Protein AF-A0A9D5QD98-F1 (afdb_monomer_lite)

Structure (mmCIF, N/CA/C/O backbone):
data_AF-A0A9D5QD98-F1
#
_entry.id   AF-A0A9D5QD98-F1
#
loop_
_atom_site.group_PDB
_atom_site.id
_atom_site.type_symbol
_atom_site.label_atom_id
_atom_site.label_alt_id
_atom_site.label_comp_id
_atom_site.label_asym_id
_atom_site.label_entity_id
_atom_site.label_seq_id
_atom_site.pdbx_PDB_ins_code
_atom_site.Cartn_x
_atom_site.Cartn_y
_atom_site.Cartn_z
_atom_site.occupancy
_atom_site.B_iso_or_equiv
_atom_site.auth_seq_id
_atom_site.auth_comp_id
_atom_site.auth_asym_id
_atom_site.auth_atom_id
_atom_site.pdbx_PDB_model_num
ATOM 1 N N . MET A 1 1 ? -27.209 -25.363 -10.076 1.00 38.69 1 MET A N 1
ATOM 2 C CA . MET A 1 1 ? -27.441 -25.107 -11.512 1.00 38.69 1 MET A CA 1
ATOM 3 C C . MET A 1 1 ? -26.505 -23.968 -11.883 1.00 38.69 1 MET A C 1
ATOM 5 O O . MET A 1 1 ? -26.702 -22.866 -11.398 1.00 38.69 1 MET A O 1
ATOM 9 N N . ILE A 1 2 ? -25.389 -24.282 -12.541 1.00 31.83 2 ILE A N 1
ATOM 10 C CA . ILE A 1 2 ? -24.303 -23.332 -12.821 1.00 31.83 2 ILE A CA 1
ATOM 11 C C . ILE A 1 2 ? -24.572 -22.745 -14.207 1.00 31.83 2 ILE A C 1
ATOM 13 O O . ILE A 1 2 ? -24.348 -23.423 -15.206 1.00 31.83 2 ILE A O 1
ATOM 17 N N . GLU A 1 3 ? -25.068 -21.511 -14.272 1.00 24.45 3 GLU A N 1
ATOM 18 C CA . GLU A 1 3 ? -25.106 -20.741 -15.518 1.00 24.45 3 GLU A CA 1
ATOM 19 C C . GLU A 1 3 ? -23.839 -19.886 -15.615 1.00 24.45 3 GLU A C 1
ATOM 21 O O . GLU A 1 3 ? -23.725 -18.827 -15.002 1.00 24.45 3 GLU A O 1
ATOM 26 N N . ARG A 1 4 ? -22.868 -20.357 -16.404 1.00 29.03 4 ARG A N 1
ATOM 27 C CA . ARG A 1 4 ? -21.792 -19.512 -16.932 1.00 29.03 4 ARG A CA 1
ATOM 28 C C . ARG A 1 4 ? -22.383 -18.648 -18.045 1.00 29.03 4 ARG A C 1
ATOM 30 O O . ARG A 1 4 ? -22.711 -19.170 -19.108 1.00 29.03 4 ARG A O 1
ATOM 37 N N . ARG A 1 5 ? -22.501 -17.337 -17.824 1.00 28.19 5 ARG A N 1
ATOM 38 C CA . ARG A 1 5 ? -22.776 -16.379 -18.902 1.00 28.19 5 ARG A CA 1
ATOM 39 C C . ARG A 1 5 ? -21.462 -15.862 -19.476 1.00 28.19 5 ARG A C 1
ATOM 41 O O . ARG A 1 5 ? -20.678 -15.220 -18.788 1.00 28.19 5 ARG A O 1
ATOM 48 N N . PHE A 1 6 ? -21.254 -16.190 -20.747 1.00 27.28 6 PHE A N 1
ATOM 49 C CA . PHE A 1 6 ? -20.269 -15.587 -21.634 1.00 27.28 6 PHE A CA 1
ATOM 50 C C . PHE A 1 6 ? -20.558 -14.089 -21.791 1.00 27.28 6 PHE A C 1
ATOM 52 O O . PHE A 1 6 ? -21.688 -13.711 -22.103 1.00 27.28 6 PHE A O 1
ATOM 59 N N . VAL A 1 7 ? -19.537 -13.249 -21.623 1.00 30.28 7 VAL A N 1
ATOM 60 C CA . VAL A 1 7 ? -19.556 -11.863 -22.108 1.00 30.28 7 VAL A CA 1
ATOM 61 C C . VAL A 1 7 ? -18.988 -11.875 -23.535 1.00 30.28 7 VAL A C 1
ATOM 63 O O . VAL A 1 7 ? -17.902 -12.423 -23.736 1.00 30.28 7 VAL A O 1
ATOM 66 N N . PRO A 1 8 ? -19.706 -11.346 -24.541 1.00 32.16 8 PRO A N 1
ATOM 67 C CA . PRO A 1 8 ? -19.223 -11.303 -25.913 1.00 32.16 8 PRO A CA 1
ATOM 68 C C . PRO A 1 8 ? -18.175 -10.197 -26.074 1.00 32.16 8 PRO A C 1
ATOM 70 O O . PRO A 1 8 ? -18.334 -9.089 -25.564 1.00 32.16 8 PRO A O 1
ATOM 73 N N . TRP A 1 9 ? -17.114 -10.506 -26.813 1.00 25.48 9 TRP A N 1
ATOM 74 C CA . TRP A 1 9 ? -16.109 -9.541 -27.238 1.00 25.48 9 TRP A CA 1
ATOM 75 C C . TRP A 1 9 ? -16.681 -8.713 -28.391 1.00 25.48 9 TRP A C 1
ATOM 77 O O . TRP A 1 9 ? -17.034 -9.246 -29.444 1.00 25.48 9 TRP A O 1
ATOM 87 N N . THR A 1 10 ? -16.801 -7.407 -28.177 1.00 23.83 10 THR A N 1
ATOM 88 C CA . THR A 1 10 ? -17.217 -6.439 -29.193 1.00 23.83 10 THR A CA 1
ATOM 89 C C . THR A 1 10 ? -16.018 -6.110 -30.081 1.00 23.83 10 THR A C 1
ATOM 91 O O . THR A 1 10 ? -15.113 -5.394 -29.660 1.00 23.83 10 THR A O 1
ATOM 94 N N . TYR A 1 11 ? -16.003 -6.617 -31.313 1.00 26.39 11 TYR A N 1
ATOM 95 C CA . TYR A 1 11 ? -15.091 -6.141 -32.356 1.00 26.39 11 TYR A CA 1
ATOM 96 C C . TYR A 1 11 ? -15.713 -4.930 -33.063 1.00 26.39 11 TYR A C 1
ATOM 98 O O . TYR A 1 11 ? -16.892 -4.945 -33.421 1.00 26.39 11 TYR A O 1
ATOM 106 N N . PHE A 1 12 ? -14.925 -3.870 -33.249 1.00 23.33 12 PHE A N 1
ATOM 107 C CA . PHE A 1 12 ? -15.352 -2.655 -33.939 1.00 23.33 12 PHE A CA 1
ATOM 108 C C . PHE A 1 12 ? -15.450 -2.869 -35.458 1.00 23.33 12 PHE A C 1
ATOM 110 O O . PHE A 1 12 ? -14.526 -3.359 -36.105 1.00 23.33 12 PHE A O 1
ATOM 117 N N . LEU A 1 13 ? -16.591 -2.448 -36.006 1.00 23.67 13 LEU A N 1
ATOM 118 C CA . LEU A 1 13 ? -16.898 -2.274 -37.424 1.00 23.67 13 LEU A CA 1
ATOM 119 C C . LEU A 1 13 ? -16.129 -1.066 -37.985 1.00 23.67 13 LEU A C 1
ATOM 121 O O . LEU A 1 13 ? -16.232 0.029 -37.434 1.00 23.67 13 LEU A O 1
ATOM 125 N N . VAL A 1 14 ? -15.448 -1.227 -39.122 1.00 22.48 14 VAL A N 1
ATOM 126 C CA . VAL A 1 14 ? -14.945 -0.101 -39.929 1.00 22.48 14 VAL A CA 1
ATOM 127 C C . VAL A 1 14 ? -15.649 -0.119 -41.286 1.00 22.48 14 VAL A C 1
ATOM 129 O O . VAL A 1 14 ? -15.556 -1.092 -42.032 1.00 22.48 14 VAL A O 1
ATOM 132 N N . ILE A 1 15 ? -16.386 0.956 -41.578 1.00 22.08 15 ILE A N 1
ATOM 133 C CA . ILE A 1 15 ? -17.112 1.186 -42.835 1.00 22.08 15 ILE A CA 1
ATOM 134 C C . ILE A 1 15 ? -16.143 1.756 -43.883 1.00 22.08 15 ILE A C 1
ATOM 136 O O . ILE A 1 15 ? -15.424 2.716 -43.610 1.00 22.08 15 ILE A O 1
ATOM 140 N N . LEU A 1 16 ? -16.157 1.177 -45.087 1.00 21.41 16 LEU A N 1
ATOM 141 C CA . LEU A 1 16 ? -15.398 1.610 -46.264 1.00 21.41 16 LEU A CA 1
ATOM 142 C C . LEU A 1 16 ? -16.301 2.465 -47.176 1.00 21.41 16 LEU A C 1
ATOM 144 O O . LEU A 1 16 ? -17.381 2.012 -47.554 1.00 21.41 16 LEU A O 1
ATOM 148 N N . PHE A 1 17 ? -15.860 3.664 -47.564 1.00 22.11 17 PHE A N 1
ATOM 149 C CA . PHE A 1 17 ? -16.435 4.415 -48.688 1.00 22.11 17 PHE A CA 1
ATOM 150 C C . PHE A 1 17 ? -15.513 4.271 -49.905 1.00 22.11 17 PHE A C 1
ATOM 152 O O . PHE A 1 17 ? -14.318 4.535 -49.794 1.00 22.11 17 PHE A O 1
ATOM 159 N N . ILE A 1 18 ? -16.074 3.859 -51.047 1.00 29.89 18 ILE A N 1
ATOM 160 C CA . ILE A 1 18 ? -15.376 3.740 -52.337 1.00 29.89 18 ILE A CA 1
ATOM 161 C C . ILE A 1 18 ? -15.748 4.929 -53.228 1.00 29.89 18 ILE A C 1
ATOM 163 O O . ILE A 1 18 ? -16.921 5.090 -53.555 1.00 29.89 18 ILE A O 1
ATOM 167 N N . THR A 1 19 ? -14.744 5.672 -53.697 1.00 23.91 19 THR A N 1
ATOM 168 C CA . THR A 1 19 ? -14.702 6.430 -54.968 1.00 23.91 19 THR A CA 1
ATOM 169 C C . THR A 1 19 ? -13.219 6.653 -55.292 1.00 23.91 19 THR A C 1
ATOM 171 O O . THR A 1 19 ? -12.486 7.006 -54.383 1.00 23.91 19 THR A O 1
ATOM 174 N N . GLY A 1 20 ? -12.661 6.517 -56.490 1.00 24.47 20 GLY A N 1
ATOM 175 C CA . GLY A 1 20 ? -13.149 6.155 -57.808 1.00 24.47 20 GLY A CA 1
ATOM 176 C C . GLY A 1 20 ? -11.945 5.796 -58.695 1.00 24.47 20 GLY A C 1
ATOM 177 O O . GLY A 1 20 ? -10.788 5.933 -58.309 1.00 24.47 20 GLY A O 1
ATOM 178 N N . CYS A 1 21 ? -12.249 5.284 -59.882 1.00 37.34 21 CYS A N 1
ATOM 179 C CA . CYS A 1 21 ? -11.318 4.696 -60.836 1.00 37.34 21 CYS A CA 1
ATOM 180 C C . CYS A 1 21 ? -10.420 5.755 -61.507 1.00 37.34 21 CYS A C 1
ATOM 182 O O . CYS A 1 21 ? -10.926 6.672 -62.150 1.00 37.34 21 CYS A O 1
ATOM 184 N N . GLY A 1 22 ? -9.101 5.576 -61.433 1.00 30.12 22 GLY A N 1
ATOM 185 C CA . GLY A 1 22 ? -8.118 6.351 -62.190 1.00 30.12 22 GLY A CA 1
ATOM 186 C C . GLY A 1 22 ? -6.776 5.630 -62.194 1.00 30.12 22 GLY A C 1
ATOM 187 O O . GLY A 1 22 ? -6.046 5.660 -61.211 1.00 30.12 22 GLY A O 1
ATOM 188 N N . SER A 1 23 ? -6.468 4.927 -63.282 1.00 39.28 23 SER A N 1
ATOM 189 C CA . SER A 1 23 ? -5.195 4.233 -63.466 1.00 39.28 23 SER A CA 1
ATOM 190 C C . SER A 1 23 ? -4.099 5.237 -63.836 1.00 39.28 23 SER A C 1
ATOM 192 O O . SER A 1 23 ? -3.947 5.568 -65.013 1.00 39.28 23 SER A O 1
ATOM 194 N N . SER A 1 24 ? -3.330 5.710 -62.855 1.00 37.62 24 SER A N 1
ATOM 195 C CA . SER A 1 24 ? -2.019 6.319 -63.102 1.00 37.62 24 SER A CA 1
ATOM 196 C C . SER A 1 24 ? -0.934 5.304 -62.762 1.00 37.62 24 SER A C 1
ATOM 198 O O . SER A 1 24 ? -0.729 4.957 -61.602 1.00 37.62 24 SER A O 1
ATOM 200 N N . SER A 1 25 ? -0.260 4.803 -63.793 1.00 40.84 25 SER A N 1
ATOM 201 C CA . SER A 1 25 ? 0.938 3.981 -63.669 1.00 40.84 25 SER A CA 1
ATOM 202 C C . SER A 1 25 ? 2.118 4.861 -63.256 1.00 40.84 25 SER A C 1
ATOM 204 O O . SER A 1 25 ? 2.877 5.309 -64.113 1.00 40.84 25 SER A O 1
ATOM 206 N N . ASP A 1 26 ? 2.261 5.118 -61.962 1.00 43.66 26 ASP A N 1
ATOM 207 C CA . ASP A 1 26 ? 3.544 5.534 -61.401 1.00 43.66 26 ASP A CA 1
ATOM 208 C C . ASP A 1 26 ? 4.096 4.351 -60.609 1.00 43.66 26 ASP A C 1
ATOM 210 O O . ASP A 1 26 ? 3.460 3.859 -59.673 1.00 43.66 26 ASP A O 1
ATOM 214 N N . SER A 1 27 ? 5.242 3.817 -61.036 1.00 47.00 27 SER A N 1
ATOM 215 C CA . SER A 1 27 ? 5.912 2.735 -60.317 1.00 47.00 27 SER A CA 1
ATOM 216 C C . SER A 1 27 ? 6.535 3.327 -59.058 1.00 47.00 27 SER A C 1
ATOM 218 O O . SER A 1 27 ? 7.705 3.705 -59.046 1.00 47.00 27 SER A O 1
ATOM 220 N N . LEU A 1 28 ? 5.727 3.476 -58.013 1.00 51.12 28 LEU A N 1
ATOM 221 C CA . LEU A 1 28 ? 6.193 3.979 -56.733 1.00 51.12 28 LEU A CA 1
ATOM 222 C C . LEU A 1 28 ? 7.193 2.981 -56.154 1.00 51.12 28 LEU A C 1
ATOM 224 O O . LEU A 1 28 ? 6.833 1.861 -55.778 1.00 51.12 28 LEU A O 1
ATOM 228 N N . THR A 1 29 ? 8.457 3.395 -56.111 1.00 52.00 29 THR A N 1
ATOM 229 C CA . THR A 1 29 ? 9.518 2.685 -55.405 1.00 52.00 29 THR A CA 1
ATOM 230 C C . THR A 1 29 ? 9.060 2.458 -53.962 1.00 52.00 29 THR A C 1
ATOM 232 O O . THR A 1 29 ? 8.625 3.413 -53.317 1.00 52.00 29 THR A O 1
ATOM 235 N N . PRO A 1 30 ? 9.105 1.221 -53.439 1.00 51.62 30 PRO A N 1
ATOM 236 C CA . PRO A 1 30 ? 8.750 0.975 -52.048 1.00 51.62 30 PRO A CA 1
ATOM 237 C C . PRO A 1 30 ? 9.659 1.795 -51.117 1.00 51.62 30 PRO A C 1
ATOM 239 O O . PRO A 1 30 ? 10.831 1.986 -51.457 1.00 51.62 30 PRO A O 1
ATOM 242 N N . PRO A 1 31 ? 9.148 2.273 -49.971 1.00 53.47 31 PRO A N 1
ATOM 243 C CA . PRO A 1 31 ? 9.905 3.126 -49.069 1.00 53.47 31 PRO A CA 1
ATOM 244 C C . PRO A 1 31 ? 11.148 2.388 -48.571 1.00 53.47 31 PRO A C 1
ATOM 246 O O . PRO A 1 31 ? 11.144 1.163 -48.417 1.00 53.47 31 PRO A O 1
ATOM 249 N N . GLU A 1 32 ? 12.230 3.124 -48.351 1.00 56.97 32 GLU A N 1
ATOM 250 C CA . GLU A 1 32 ? 13.399 2.596 -47.654 1.00 56.97 32 GLU A CA 1
ATOM 251 C C . GLU A 1 32 ? 13.222 2.850 -46.161 1.00 56.97 32 GLU A C 1
ATOM 253 O O . GLU A 1 32 ? 12.864 3.955 -45.748 1.00 56.97 32 GLU A O 1
ATOM 258 N N . LEU A 1 33 ? 13.426 1.803 -45.357 1.00 55.56 33 LEU A N 1
ATOM 259 C CA . LEU A 1 33 ? 13.458 1.952 -43.910 1.00 55.56 33 LEU A CA 1
ATOM 260 C C . LEU A 1 33 ? 14.640 2.853 -43.547 1.00 55.56 33 LEU A C 1
ATOM 262 O O . LEU A 1 33 ? 15.759 2.628 -44.006 1.00 55.56 33 LEU A O 1
ATOM 266 N N . THR A 1 34 ? 14.384 3.861 -42.724 1.00 55.12 34 THR A N 1
ATOM 267 C CA . THR A 1 34 ? 15.408 4.806 -42.247 1.00 55.12 34 THR A CA 1
ATOM 268 C C . THR A 1 34 ? 16.187 4.293 -41.065 1.00 55.12 34 THR A C 1
ATOM 270 O O . THR A 1 34 ? 17.274 4.781 -40.767 1.00 55.12 34 THR A O 1
ATOM 273 N N . GLN A 1 35 ? 15.614 3.307 -40.392 1.00 55.28 35 GLN A N 1
ATOM 274 C CA . GLN A 1 35 ? 16.177 2.657 -39.233 1.00 55.28 35 GLN A CA 1
ATOM 275 C C . GLN A 1 35 ? 15.757 1.196 -39.220 1.00 55.28 35 GLN A C 1
ATOM 277 O O . GLN A 1 35 ? 14.746 0.810 -39.820 1.00 55.28 35 GLN A O 1
ATOM 282 N N . GLU A 1 36 ? 16.535 0.386 -38.514 1.00 57.09 36 GLU A N 1
ATOM 283 C CA . GLU A 1 36 ? 16.143 -0.989 -38.252 1.00 57.09 36 GLU A CA 1
ATOM 284 C C . GLU A 1 36 ? 14.836 -1.013 -37.438 1.00 57.09 36 GLU A C 1
ATOM 286 O O . GLU A 1 36 ? 14.628 -0.155 -36.572 1.00 57.09 36 GLU A O 1
ATOM 291 N N . PRO A 1 37 ? 13.922 -1.958 -37.719 1.00 59.72 37 PRO A N 1
ATOM 292 C CA . PRO A 1 37 ? 12.741 -2.167 -36.893 1.00 59.72 37 PRO A CA 1
ATOM 293 C C . PRO A 1 37 ? 13.127 -2.339 -35.421 1.00 59.72 37 PRO A C 1
ATOM 295 O O . PRO A 1 37 ? 14.065 -3.063 -35.101 1.00 59.72 37 PRO A O 1
ATOM 298 N N . TYR A 1 38 ? 12.391 -1.703 -34.516 1.00 56.88 38 TYR A N 1
ATOM 299 C CA . TYR A 1 38 ? 12.651 -1.791 -33.078 1.00 56.88 38 TYR A CA 1
ATOM 300 C C . TYR A 1 38 ? 11.341 -1.861 -32.303 1.00 56.88 38 TYR A C 1
ATOM 302 O O . TYR A 1 38 ? 10.279 -1.500 -32.813 1.00 56.88 38 TYR A O 1
ATOM 310 N N . PHE A 1 39 ? 11.401 -2.337 -31.063 1.00 56.28 39 PHE A N 1
ATOM 311 C CA . PHE A 1 39 ? 10.236 -2.366 -30.186 1.00 56.28 39 PHE A CA 1
ATOM 312 C C . PHE A 1 39 ? 10.261 -1.174 -29.236 1.00 56.28 39 PHE A C 1
ATOM 314 O O . PHE A 1 39 ? 11.259 -0.930 -28.562 1.00 56.28 39 PHE A O 1
ATOM 321 N N . ARG A 1 40 ? 9.134 -0.463 -29.138 1.00 51.22 40 ARG A N 1
ATOM 322 C CA . ARG A 1 40 ? 8.906 0.569 -28.122 1.00 51.22 40 ARG A CA 1
ATOM 323 C C . ARG A 1 40 ? 7.706 0.166 -27.276 1.00 51.22 40 ARG A C 1
ATOM 325 O O . ARG A 1 40 ? 6.573 0.138 -27.762 1.00 51.22 40 ARG A O 1
ATOM 332 N N . ASN A 1 41 ? 7.948 -0.123 -26.000 1.00 57.62 41 ASN A N 1
ATOM 333 C CA . ASN A 1 41 ? 6.990 -0.777 -25.102 1.00 57.62 41 ASN A CA 1
ATOM 334 C C . ASN A 1 41 ? 6.591 -2.179 -25.605 1.00 57.62 41 ASN A C 1
ATOM 336 O O . ASN A 1 41 ? 7.375 -3.111 -25.495 1.00 57.62 41 ASN A O 1
ATOM 340 N N . GLU A 1 42 ? 5.380 -2.318 -26.153 1.00 51.47 42 GLU A N 1
ATOM 341 C CA . GLU A 1 42 ? 4.795 -3.572 -26.660 1.00 51.47 42 GLU A CA 1
ATOM 342 C C . GLU A 1 42 ? 4.463 -3.481 -28.159 1.00 51.47 42 GLU A C 1
ATOM 344 O O . GLU A 1 42 ? 3.638 -4.234 -28.672 1.00 51.47 42 GLU A O 1
ATOM 349 N N . TYR A 1 43 ? 5.040 -2.498 -28.854 1.00 55.41 43 TYR A N 1
ATOM 350 C CA . TYR A 1 43 ? 4.722 -2.200 -30.245 1.00 55.41 43 TYR A CA 1
ATOM 351 C C . TYR A 1 43 ? 5.973 -2.246 -31.110 1.00 55.41 43 TYR A C 1
ATOM 353 O O . TYR A 1 43 ? 7.017 -1.719 -30.724 1.00 55.41 43 TYR A O 1
ATOM 361 N N . LEU A 1 44 ? 5.834 -2.828 -32.301 1.00 61.88 44 LEU A N 1
ATOM 362 C CA . LEU A 1 44 ? 6.847 -2.779 -33.344 1.00 61.88 44 LEU A CA 1
ATOM 363 C C . LEU A 1 44 ? 6.793 -1.413 -34.040 1.00 61.88 44 LEU A C 1
ATOM 365 O O . LEU A 1 44 ? 5.789 -1.026 -34.645 1.00 61.88 44 LEU A O 1
ATOM 369 N N . CYS A 1 45 ? 7.889 -0.677 -33.973 1.00 61.59 45 CYS A N 1
ATOM 370 C CA . CYS A 1 45 ? 8.058 0.601 -34.638 1.00 61.59 45 CYS A CA 1
ATOM 371 C C . CYS A 1 45 ? 8.808 0.407 -35.961 1.00 61.59 45 CYS A C 1
ATOM 373 O O . CYS A 1 45 ? 9.885 -0.187 -36.000 1.00 61.59 45 CYS A O 1
ATOM 375 N N . LEU A 1 46 ? 8.228 0.930 -37.047 1.00 63.25 46 LEU A N 1
ATOM 376 C CA . LEU A 1 46 ? 8.834 0.988 -38.375 1.00 63.25 46 LEU A CA 1
ATOM 377 C C . LEU A 1 46 ? 8.927 2.464 -38.787 1.00 63.25 46 LEU A C 1
ATOM 379 O O . LEU A 1 46 ? 7.940 3.196 -38.709 1.00 63.25 46 LEU A O 1
ATOM 383 N N . ALA A 1 47 ? 10.098 2.919 -39.226 1.00 61.22 47 ALA A N 1
ATOM 384 C CA . ALA A 1 47 ? 10.229 4.252 -39.812 1.00 61.22 47 ALA A CA 1
ATOM 385 C C . ALA A 1 47 ? 10.881 4.178 -41.184 1.00 61.22 47 ALA A C 1
ATOM 387 O O . ALA A 1 47 ? 11.692 3.292 -41.462 1.00 61.22 47 ALA A O 1
ATOM 388 N N . TRP A 1 48 ? 10.494 5.113 -42.036 1.00 61.28 48 TRP A N 1
ATOM 389 C CA . TRP A 1 48 ? 10.920 5.192 -43.420 1.00 61.28 48 TRP A CA 1
ATOM 390 C C . TRP A 1 48 ? 11.090 6.645 -43.839 1.00 61.28 48 TRP A C 1
ATOM 392 O O . TRP A 1 48 ? 10.451 7.536 -43.292 1.00 61.28 48 TRP A O 1
ATOM 402 N N . ASP A 1 49 ? 11.926 6.861 -44.847 1.00 53.50 49 ASP A N 1
ATOM 403 C CA . ASP A 1 49 ? 12.107 8.161 -45.486 1.00 53.50 49 ASP A CA 1
ATOM 404 C C . ASP A 1 49 ? 11.363 8.152 -46.818 1.00 53.50 49 ASP A C 1
ATOM 406 O O . ASP A 1 49 ? 11.248 7.123 -47.491 1.00 53.50 49 ASP A O 1
ATOM 410 N N . ASN A 1 50 ? 10.914 9.335 -47.240 1.00 53.56 50 ASN A N 1
ATOM 411 C CA . ASN A 1 50 ? 10.391 9.575 -48.585 1.00 53.56 50 ASN A CA 1
ATOM 412 C C . ASN A 1 50 ? 9.166 8.713 -48.947 1.00 53.56 50 ASN A C 1
ATOM 414 O O . ASN A 1 50 ? 9.105 8.103 -50.019 1.00 53.56 50 ASN A O 1
ATOM 418 N N . VAL A 1 51 ? 8.151 8.699 -48.076 1.00 55.97 51 VAL A N 1
ATOM 419 C CA . VAL A 1 51 ? 6.835 8.131 -48.405 1.00 55.97 51 VAL A CA 1
ATOM 420 C C . VAL A 1 51 ? 6.251 8.880 -49.605 1.00 55.97 51 VAL A C 1
ATOM 422 O O . VAL A 1 51 ? 5.950 10.073 -49.524 1.00 55.97 51 VAL A O 1
ATOM 425 N N . CYS A 1 52 ? 6.093 8.188 -50.732 1.00 55.56 52 CYS A N 1
ATOM 426 C CA . CYS A 1 52 ? 5.528 8.759 -51.951 1.00 55.56 52 CYS A CA 1
ATOM 427 C C . CYS A 1 52 ? 4.008 8.940 -51.821 1.00 55.56 52 CYS A C 1
ATOM 429 O O . CYS A 1 52 ? 3.218 8.063 -52.163 1.00 55.56 52 CYS A O 1
ATOM 431 N N . LYS A 1 53 ? 3.596 10.107 -51.332 1.00 59.34 53 LYS A N 1
ATOM 432 C CA . LYS A 1 53 ? 2.186 10.470 -51.154 1.00 59.34 53 LYS A CA 1
ATOM 433 C C . LYS A 1 53 ? 1.486 10.621 -52.511 1.00 59.34 53 LYS A C 1
ATOM 435 O O . LYS A 1 53 ? 2.064 11.168 -53.452 1.00 59.34 53 LYS A O 1
ATOM 440 N N . ASP A 1 54 ? 0.244 10.150 -52.613 1.00 60.06 54 ASP A N 1
ATOM 441 C CA . ASP A 1 54 ? -0.606 10.453 -53.765 1.00 60.06 54 ASP A CA 1
ATOM 442 C C . ASP A 1 54 ? -0.977 11.951 -53.809 1.00 60.06 54 ASP A C 1
ATOM 444 O O . ASP A 1 54 ? -0.601 12.746 -52.942 1.00 60.06 54 ASP A O 1
ATOM 448 N N . GLN A 1 55 ? -1.729 12.359 -54.833 1.00 60.19 55 GLN A N 1
ATOM 449 C CA . GLN A 1 55 ? -2.165 13.753 -54.994 1.00 60.19 55 GLN A CA 1
ATOM 450 C C . GLN A 1 55 ? -3.052 14.254 -53.837 1.00 60.19 55 GLN A C 1
ATOM 452 O O . GLN A 1 55 ? -3.190 15.464 -53.658 1.00 60.19 55 GLN A O 1
ATOM 457 N N . GLU A 1 56 ? -3.634 13.349 -53.047 1.00 59.19 56 GLU A N 1
ATOM 458 C CA . GLU A 1 56 ? -4.449 13.659 -51.869 1.00 59.19 56 GLU A CA 1
ATOM 459 C C . GLU A 1 56 ? -3.625 13.669 -50.568 1.00 59.19 56 GLU A C 1
ATOM 461 O O . GLU A 1 56 ? -4.119 14.087 -49.516 1.00 59.19 56 GLU A O 1
ATOM 466 N N . GLY A 1 57 ? -2.345 13.292 -50.638 1.00 58.06 57 GLY A N 1
ATOM 467 C CA . GLY A 1 57 ? -1.430 13.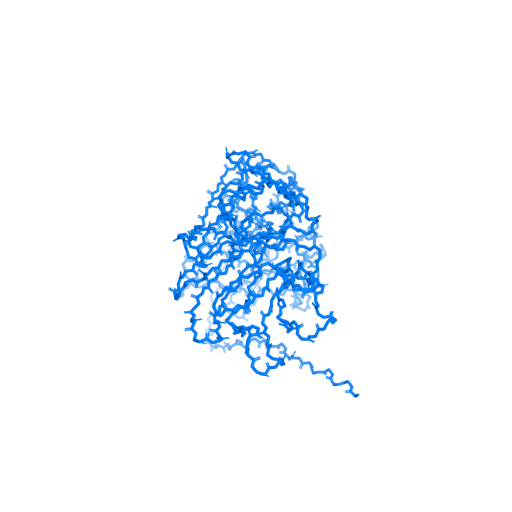244 -49.505 1.00 58.06 57 GLY A CA 1
ATOM 468 C C . GLY A 1 57 ? -1.407 11.898 -48.777 1.00 58.06 57 GLY A C 1
ATOM 469 O O . GLY A 1 57 ? -0.815 11.823 -47.702 1.00 58.06 57 GLY A O 1
ATOM 470 N N . PHE A 1 58 ? -2.039 10.854 -49.318 1.00 52.44 58 PHE A N 1
ATOM 471 C CA . PHE A 1 58 ? -2.158 9.548 -48.675 1.00 52.44 58 PHE A CA 1
ATOM 472 C C . PHE A 1 58 ? -1.296 8.486 -49.359 1.00 52.44 58 PHE A C 1
ATOM 474 O O . PHE A 1 58 ? -1.089 8.482 -50.569 1.00 52.44 58 PHE A O 1
ATOM 481 N N . GLN A 1 59 ? -0.806 7.537 -48.564 1.00 60.78 59 GLN A N 1
ATOM 482 C CA . GLN A 1 59 ? -0.300 6.268 -49.071 1.00 60.78 59 GLN A CA 1
ATOM 483 C C . GLN A 1 59 ? -0.625 5.167 -48.059 1.00 60.78 59 GLN A C 1
ATOM 485 O O . GLN A 1 59 ? -0.418 5.322 -46.855 1.00 60.78 59 GLN A O 1
ATOM 490 N N . GLY A 1 60 ? -1.207 4.068 -48.535 1.00 56.25 60 GLY A N 1
ATOM 491 C CA . GLY A 1 60 ? -1.513 2.903 -47.712 1.00 56.25 60 GLY A CA 1
ATOM 492 C C . GLY A 1 60 ? -0.450 1.832 -47.895 1.00 56.25 60 GLY A C 1
ATOM 493 O O . GLY A 1 60 ? -0.095 1.504 -49.024 1.00 56.25 60 GLY A O 1
ATOM 494 N N . TYR A 1 61 ? 0.011 1.243 -46.797 1.00 59.53 61 TYR A N 1
ATOM 495 C CA . TYR A 1 61 ? 0.834 0.041 -46.840 1.00 59.53 61 TYR A CA 1
ATOM 496 C C . TYR A 1 61 ? 0.144 -1.058 -46.046 1.00 59.53 61 TYR A C 1
ATOM 498 O O . TYR A 1 61 ? -0.408 -0.821 -44.972 1.00 59.53 61 TYR A O 1
ATOM 506 N N . ASN A 1 62 ? 0.171 -2.277 -46.574 1.00 60.41 62 ASN A N 1
ATOM 507 C CA . ASN A 1 62 ? -0.126 -3.450 -45.768 1.00 60.41 62 ASN A CA 1
ATOM 508 C C . ASN A 1 62 ? 1.190 -3.940 -45.171 1.00 60.41 62 ASN A C 1
ATOM 510 O O . ASN A 1 62 ? 2.130 -4.215 -45.918 1.00 60.41 62 ASN A O 1
ATOM 514 N N . VAL A 1 63 ? 1.235 -4.056 -43.845 1.00 61.62 63 VAL A N 1
ATOM 515 C CA . VAL A 1 63 ? 2.356 -4.665 -43.133 1.00 61.62 63 VAL A CA 1
ATOM 516 C C . VAL A 1 63 ? 1.927 -6.061 -42.691 1.00 61.62 63 VAL A C 1
ATOM 518 O O . VAL A 1 63 ? 0.888 -6.224 -42.050 1.00 61.62 63 VAL A O 1
ATOM 521 N N . TYR A 1 64 ? 2.714 -7.067 -43.054 1.00 65.50 64 TYR A N 1
ATOM 522 C CA . TYR A 1 64 ? 2.508 -8.454 -42.648 1.00 65.50 64 TYR A CA 1
ATOM 523 C C . TYR A 1 64 ? 3.696 -8.913 -41.817 1.00 65.50 64 TYR A C 1
ATOM 525 O O . TYR A 1 64 ? 4.835 -8.608 -42.167 1.00 65.50 64 TYR A O 1
ATOM 533 N N . ILE A 1 65 ? 3.428 -9.661 -40.750 1.00 62.38 65 ILE A N 1
ATOM 534 C CA . ILE A 1 65 ? 4.461 -10.242 -39.891 1.00 62.38 65 ILE A CA 1
ATOM 535 C C . ILE A 1 65 ? 4.359 -11.767 -39.981 1.00 62.38 65 ILE A C 1
ATOM 537 O O . ILE A 1 65 ? 3.275 -12.313 -39.788 1.00 62.38 65 IL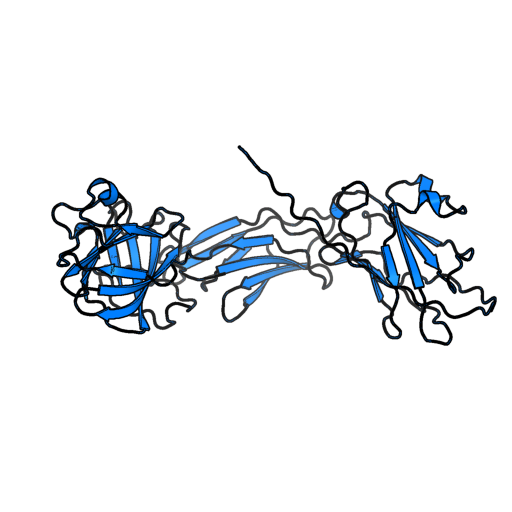E A O 1
ATOM 541 N N . SER A 1 66 ? 5.460 -12.453 -40.293 1.00 61.81 66 SER A N 1
ATOM 542 C CA . SER A 1 66 ? 5.508 -13.918 -40.420 1.00 61.81 66 SER A CA 1
ATOM 543 C C . SER A 1 66 ? 6.725 -14.497 -39.708 1.00 61.81 66 SER A C 1
ATOM 545 O O . SER A 1 66 ? 7.803 -13.933 -39.778 1.00 61.81 66 SER A O 1
ATOM 547 N N . THR A 1 67 ? 6.600 -15.655 -39.068 1.00 58.06 67 THR A N 1
ATOM 548 C CA . THR A 1 67 ? 7.766 -16.418 -38.566 1.00 58.06 67 THR A CA 1
ATOM 549 C C . THR A 1 67 ? 8.215 -17.500 -39.546 1.00 58.06 67 THR A C 1
ATOM 551 O O . THR A 1 67 ? 9.251 -18.132 -39.358 1.00 58.06 67 THR A O 1
ATOM 554 N N . ASP A 1 68 ? 7.450 -17.709 -40.618 1.00 61.03 68 ASP A N 1
ATOM 555 C CA . ASP A 1 68 ? 7.730 -18.709 -41.633 1.00 61.03 68 ASP A CA 1
ATOM 556 C C . ASP A 1 68 ? 8.635 -18.125 -42.725 1.00 61.03 68 ASP A C 1
ATOM 558 O O . ASP A 1 68 ? 8.215 -17.302 -43.541 1.00 61.03 68 ASP A O 1
ATOM 562 N N . SER A 1 69 ? 9.880 -18.602 -42.763 1.00 53.16 69 SER A N 1
ATOM 563 C CA . SER A 1 69 ? 10.865 -18.263 -43.800 1.00 53.16 69 SER A CA 1
ATOM 564 C C . SER A 1 69 ? 10.446 -18.647 -45.228 1.00 53.16 69 SER A C 1
ATOM 566 O O . SER A 1 69 ? 11.020 -18.141 -46.189 1.00 53.16 69 SER A O 1
ATOM 568 N N . SER A 1 70 ? 9.441 -19.511 -45.406 1.00 54.06 70 SER A N 1
ATOM 569 C CA . SER A 1 70 ? 8.897 -19.865 -46.722 1.00 54.06 70 SER A CA 1
ATOM 570 C C . SER A 1 70 ? 7.879 -18.841 -47.250 1.00 54.06 70 SER A C 1
ATOM 572 O O . SER A 1 70 ? 7.672 -18.741 -48.463 1.00 54.06 70 SER A O 1
ATOM 574 N N . ALA A 1 71 ? 7.330 -17.986 -46.375 1.00 53.56 71 ALA A N 1
ATOM 575 C CA . ALA A 1 71 ? 6.451 -16.872 -46.753 1.00 53.56 71 ALA A CA 1
ATOM 576 C C . ALA A 1 71 ? 7.189 -15.752 -47.521 1.00 53.56 71 ALA A C 1
ATOM 578 O O . ALA A 1 71 ? 6.568 -14.901 -48.159 1.00 53.56 71 ALA A O 1
ATOM 579 N N . VAL A 1 72 ? 8.524 -15.803 -47.530 1.00 46.72 72 VAL A N 1
ATOM 580 C CA . VAL A 1 72 ? 9.459 -14.906 -48.234 1.00 46.72 72 VAL A CA 1
ATOM 581 C C . VAL A 1 72 ? 9.341 -15.035 -49.767 1.00 46.72 72 VAL A C 1
ATOM 583 O O . VAL A 1 72 ? 9.780 -14.185 -50.533 1.00 46.72 72 VAL A O 1
ATOM 586 N N . GLY A 1 73 ? 8.672 -16.071 -50.276 1.00 42.66 73 GLY A N 1
ATOM 587 C CA . GLY A 1 73 ? 8.485 -16.278 -51.718 1.00 42.66 73 GLY A CA 1
ATOM 588 C C . GLY A 1 73 ? 7.154 -15.791 -52.299 1.00 42.66 73 GLY A C 1
ATOM 589 O O . GLY A 1 73 ? 6.922 -15.975 -53.496 1.00 42.66 73 GLY A O 1
ATOM 590 N N . LEU A 1 74 ? 6.244 -15.238 -51.488 1.00 46.94 74 LEU A N 1
ATOM 591 C CA . LEU A 1 74 ? 4.865 -14.997 -51.918 1.00 46.94 74 LEU A CA 1
ATOM 592 C C . LEU A 1 74 ? 4.767 -13.805 -52.882 1.00 46.94 74 LEU A C 1
ATOM 594 O O . LEU A 1 74 ? 4.526 -12.675 -52.481 1.00 46.94 74 LEU A O 1
ATOM 598 N N . THR A 1 75 ? 4.894 -14.102 -54.172 1.00 44.91 75 THR A N 1
ATOM 599 C CA . THR A 1 75 ? 4.520 -13.246 -55.317 1.00 44.91 75 THR A CA 1
ATOM 600 C C . THR A 1 75 ? 3.086 -13.532 -55.799 1.00 44.91 75 THR A C 1
ATOM 602 O O . THR A 1 75 ? 2.651 -13.046 -56.841 1.00 44.91 75 THR A O 1
ATOM 605 N N . GLY A 1 76 ? 2.346 -14.362 -55.051 1.00 45.06 76 GLY A N 1
ATOM 606 C CA . GLY A 1 76 ? 1.013 -14.864 -55.386 1.00 45.06 76 GLY A CA 1
ATOM 607 C C . GLY A 1 76 ? -0.095 -14.386 -54.443 1.00 45.06 76 GLY A C 1
ATOM 608 O O . GLY A 1 76 ? 0.159 -13.851 -53.365 1.00 45.06 76 GLY A O 1
ATOM 609 N N . THR A 1 77 ? -1.332 -14.593 -54.902 1.00 48.31 77 THR A N 1
ATOM 610 C CA . THR A 1 77 ? -2.624 -14.158 -54.340 1.00 48.31 77 THR A CA 1
ATOM 611 C C . THR A 1 77 ? -2.761 -14.261 -52.814 1.00 48.31 77 THR A C 1
ATOM 613 O O . THR A 1 77 ? -2.335 -15.240 -52.210 1.00 48.31 77 THR A O 1
ATOM 616 N N . ASP A 1 78 ? -3.447 -13.266 -52.231 1.00 47.75 78 ASP A N 1
ATOM 617 C CA . ASP A 1 78 ? -3.669 -12.944 -50.802 1.00 47.75 78 ASP A CA 1
ATOM 618 C C . ASP A 1 78 ? -4.090 -14.084 -49.839 1.00 47.75 78 ASP A C 1
ATOM 620 O O . ASP A 1 78 ? -4.178 -13.850 -48.634 1.00 47.75 78 ASP A O 1
ATOM 624 N N . SER A 1 79 ? -4.341 -15.310 -50.306 1.00 48.72 79 SER A N 1
ATOM 625 C CA . SER A 1 79 ? -4.877 -16.398 -49.475 1.00 48.72 79 SER A CA 1
ATOM 626 C C . SER A 1 79 ? -3.899 -16.935 -48.427 1.00 48.72 79 SER A C 1
ATOM 628 O O . SER A 1 79 ? -4.345 -17.499 -47.437 1.00 48.72 79 SER A O 1
ATOM 630 N N . CYS A 1 80 ? -2.586 -16.767 -48.616 1.00 42.66 80 CYS A N 1
ATOM 631 C CA . CYS A 1 80 ? -1.579 -17.238 -47.653 1.00 42.66 80 CYS A CA 1
ATOM 632 C C . CYS A 1 80 ? -1.211 -16.185 -46.590 1.00 42.66 80 CYS A C 1
ATOM 634 O O . CYS A 1 80 ? -0.536 -16.510 -45.622 1.00 42.66 80 CYS A O 1
ATOM 636 N N . LEU A 1 81 ? -1.627 -14.923 -46.769 1.00 47.97 81 LEU A N 1
ATOM 637 C CA . LEU A 1 81 ? -1.267 -13.787 -45.901 1.00 47.97 81 LEU A CA 1
ATOM 638 C C . LEU A 1 81 ? -2.477 -13.190 -45.162 1.00 47.97 81 LEU A C 1
ATOM 640 O O . LEU A 1 81 ? -2.338 -12.212 -44.426 1.00 47.97 81 LEU A O 1
ATOM 644 N N . SER A 1 82 ? -3.676 -13.750 -45.359 1.00 45.59 82 SER A N 1
ATOM 645 C CA . SER A 1 82 ? -4.919 -13.246 -44.766 1.00 45.59 82 SER A CA 1
ATOM 646 C C . SER A 1 82 ? -5.003 -13.431 -43.254 1.00 45.59 82 SER A C 1
ATOM 648 O O . SER A 1 82 ? -5.771 -12.720 -42.612 1.00 45.59 82 SER A O 1
ATOM 650 N N . GLU A 1 83 ? -4.220 -14.346 -42.685 1.00 43.47 83 GLU A N 1
ATOM 651 C CA . GLU A 1 83 ? -4.277 -14.654 -41.255 1.00 43.47 83 GLU A CA 1
ATOM 652 C C . GLU A 1 83 ? -3.421 -13.699 -40.402 1.00 43.47 83 GLU A C 1
ATOM 654 O O . GLU A 1 83 ? -3.691 -13.575 -39.217 1.00 43.47 83 GLU A O 1
ATOM 659 N N . ALA A 1 84 ? -2.490 -12.926 -40.991 1.00 46.47 84 ALA A N 1
ATOM 660 C CA . ALA A 1 84 ? -1.537 -12.055 -40.275 1.00 46.47 84 ALA A CA 1
ATOM 661 C C . ALA A 1 84 ? -1.568 -10.574 -40.714 1.00 46.47 84 ALA A C 1
ATOM 663 O O . ALA A 1 84 ? -0.530 -9.916 -40.824 1.00 46.47 84 ALA A O 1
ATOM 664 N N . LYS A 1 85 ? -2.752 -10.039 -41.040 1.00 48.25 85 LYS A N 1
ATOM 665 C CA . LYS A 1 85 ? -2.883 -8.704 -41.645 1.00 48.25 85 LYS A CA 1
ATOM 666 C C . LYS A 1 85 ? -3.085 -7.603 -40.599 1.00 48.25 85 LYS A C 1
ATOM 668 O O . LYS A 1 85 ? -4.191 -7.439 -40.090 1.00 48.25 85 LYS A O 1
ATOM 673 N N . VAL A 1 86 ? -2.074 -6.757 -40.387 1.00 49.06 86 VAL A N 1
ATOM 674 C CA . VAL A 1 86 ? -2.251 -5.453 -39.724 1.00 49.06 86 VAL A CA 1
ATOM 675 C C . VAL A 1 86 ? -2.333 -4.379 -40.812 1.00 49.06 86 VAL A C 1
ATOM 677 O O . VAL A 1 86 ? -1.344 -4.048 -41.465 1.00 49.06 86 VAL A O 1
ATOM 680 N N . ARG A 1 87 ? -3.540 -3.858 -41.075 1.00 46.91 87 ARG A N 1
ATOM 681 C CA . ARG A 1 87 ? -3.709 -2.718 -41.995 1.00 46.91 87 ARG A CA 1
ATOM 682 C C . ARG A 1 87 ? -3.464 -1.423 -41.232 1.00 46.91 87 ARG A C 1
ATOM 684 O O . ARG A 1 87 ? -4.229 -1.116 -40.321 1.00 46.91 87 ARG A O 1
ATOM 691 N N . THR A 1 88 ? -2.491 -0.632 -41.671 1.00 49.03 88 THR A N 1
ATOM 692 C CA . THR A 1 88 ? -2.262 0.713 -41.132 1.00 49.03 88 THR A CA 1
ATOM 693 C C . THR A 1 88 ? -2.312 1.728 -42.270 1.00 49.03 88 THR A C 1
ATOM 695 O O . THR A 1 88 ? -1.666 1.555 -43.301 1.00 49.03 88 THR A O 1
ATOM 698 N N . ARG A 1 89 ? -3.118 2.783 -42.110 1.00 45.53 89 ARG A N 1
ATOM 699 C CA . ARG A 1 89 ? -3.199 3.899 -43.063 1.00 45.53 89 ARG A CA 1
ATOM 700 C C . ARG A 1 89 ? -2.295 5.016 -42.552 1.00 45.53 89 ARG A C 1
ATOM 702 O O . ARG A 1 89 ? -2.460 5.429 -41.408 1.00 45.53 89 ARG A O 1
ATOM 709 N N . ILE A 1 90 ? -1.349 5.475 -43.369 1.00 51.69 90 ILE A N 1
ATOM 710 C CA . ILE A 1 90 ? -0.462 6.583 -42.994 1.00 51.69 90 ILE A CA 1
ATOM 711 C C . ILE A 1 90 ? -1.212 7.896 -43.198 1.00 51.69 90 ILE A C 1
ATOM 713 O O . ILE A 1 90 ? -1.848 8.094 -44.236 1.00 51.69 90 ILE A O 1
ATOM 717 N N . GLY A 1 91 ? -1.175 8.765 -42.189 1.00 44.12 91 GLY A N 1
ATOM 718 C CA . GLY A 1 91 ? -1.703 10.121 -42.279 1.00 44.12 91 GLY A CA 1
ATOM 719 C C . GLY A 1 91 ? -0.836 11.029 -43.155 1.00 44.12 91 GLY A C 1
ATOM 720 O O . GLY A 1 91 ? 0.311 10.725 -43.466 1.00 44.12 91 GLY A O 1
ATOM 721 N N . LYS A 1 92 ? -1.400 12.176 -43.533 1.00 40.72 92 LYS A N 1
ATOM 722 C CA . LYS A 1 92 ? -0.806 13.174 -44.435 1.00 40.72 92 LYS A CA 1
ATOM 723 C C . LYS A 1 92 ? 0.513 13.787 -43.931 1.00 40.72 92 LYS A C 1
ATOM 725 O O . LYS A 1 92 ? 1.319 14.228 -44.753 1.00 40.72 92 LYS A O 1
ATOM 730 N N . ASP A 1 93 ? 0.758 13.757 -42.620 1.00 47.12 93 ASP A N 1
ATOM 731 C CA . ASP A 1 93 ? 1.804 14.549 -41.956 1.00 47.12 93 ASP A CA 1
ATOM 732 C C . ASP A 1 93 ? 2.831 13.721 -41.152 1.00 47.12 93 ASP A C 1
ATOM 734 O O . ASP A 1 93 ? 3.741 14.311 -40.580 1.00 47.12 93 ASP A O 1
ATOM 738 N N . ASP A 1 94 ? 2.734 12.384 -41.135 1.00 52.94 94 ASP A N 1
ATOM 739 C CA . ASP A 1 94 ? 3.656 11.519 -40.379 1.00 52.94 94 ASP A CA 1
ATOM 740 C C . ASP A 1 94 ? 4.540 10.674 -41.308 1.00 52.94 94 ASP A C 1
ATOM 742 O O . ASP A 1 94 ? 4.044 9.884 -42.115 1.00 52.94 94 ASP A O 1
ATOM 746 N N . ASP A 1 95 ? 5.859 10.794 -41.142 1.00 52.31 95 ASP A N 1
ATOM 747 C CA . ASP A 1 95 ? 6.864 9.984 -41.852 1.00 52.31 95 ASP A CA 1
ATOM 748 C C . ASP A 1 95 ? 7.204 8.681 -41.096 1.00 52.31 95 ASP A C 1
ATOM 750 O O . ASP A 1 95 ? 7.995 7.861 -41.547 1.00 52.31 95 ASP A O 1
ATOM 754 N N . THR A 1 96 ? 6.585 8.446 -39.935 1.00 51.28 96 THR A N 1
ATOM 755 C CA . THR A 1 96 ? 6.780 7.237 -39.119 1.00 51.28 96 THR A CA 1
ATOM 756 C C . THR A 1 96 ? 5.486 6.441 -39.007 1.00 51.28 96 THR A C 1
ATOM 758 O O . THR A 1 96 ? 4.418 7.018 -38.805 1.00 51.28 96 THR A O 1
ATOM 761 N N . VAL A 1 97 ? 5.567 5.106 -39.063 1.00 53.72 97 VAL A N 1
ATOM 762 C CA . VAL A 1 97 ? 4.422 4.237 -38.766 1.00 53.72 97 VAL A CA 1
ATOM 763 C C . VAL A 1 97 ? 4.711 3.282 -37.630 1.00 53.72 97 VAL A C 1
ATOM 765 O O . VAL A 1 97 ? 5.493 2.339 -37.717 1.00 53.72 97 VAL A O 1
ATOM 768 N N . THR A 1 98 ? 3.952 3.470 -36.562 1.00 53.12 98 THR A N 1
ATOM 769 C CA . THR A 1 98 ? 3.923 2.526 -35.452 1.00 53.12 98 THR A CA 1
ATOM 770 C C . THR A 1 98 ? 2.934 1.411 -35.764 1.00 53.12 98 THR A C 1
ATOM 772 O O . THR A 1 98 ? 1.725 1.645 -35.851 1.00 53.12 98 THR A O 1
ATOM 775 N N . VAL A 1 99 ? 3.432 0.183 -35.905 1.00 56.00 99 VAL A N 1
ATOM 776 C CA . VAL A 1 99 ? 2.591 -1.004 -36.046 1.00 56.00 99 VAL A CA 1
ATOM 777 C C . VAL A 1 99 ? 2.295 -1.543 -34.655 1.00 56.00 99 VAL A C 1
ATOM 779 O O . VAL A 1 99 ? 3.157 -2.070 -33.954 1.00 56.00 99 VAL A O 1
ATOM 782 N N . LYS A 1 100 ? 1.032 -1.428 -34.242 1.00 54.31 100 LYS A N 1
ATOM 783 C CA . LYS A 1 100 ? 0.591 -1.992 -32.971 1.00 54.31 100 LYS A CA 1
ATOM 784 C C . LYS A 1 100 ? 0.270 -3.476 -33.136 1.00 54.31 100 LYS A C 1
ATOM 786 O O . LYS A 1 100 ? -0.874 -3.828 -33.400 1.00 54.31 100 LYS A O 1
ATOM 791 N N . CYS A 1 101 ? 1.280 -4.329 -33.007 1.00 60.38 101 CYS A N 1
ATOM 792 C CA . CYS A 1 101 ? 1.125 -5.781 -32.961 1.00 60.38 101 CYS A CA 1
ATOM 793 C C . CYS A 1 101 ? 1.846 -6.316 -31.721 1.00 60.38 101 CYS A C 1
ATOM 795 O O . CYS A 1 101 ? 2.978 -5.914 -31.472 1.00 60.38 101 CYS A O 1
ATOM 797 N N . ARG A 1 102 ? 1.169 -7.171 -30.949 1.00 60.31 102 ARG A N 1
ATOM 798 C CA . ARG A 1 102 ? 1.637 -7.712 -29.657 1.00 60.31 102 ARG A CA 1
ATOM 799 C C . ARG A 1 102 ? 1.690 -9.240 -29.671 1.00 60.31 102 ARG A C 1
ATOM 801 O O . ARG A 1 102 ? 2.606 -9.843 -29.129 1.00 60.31 102 ARG A O 1
ATOM 808 N N . GLU A 1 103 ? 0.719 -9.839 -30.347 1.00 63.59 103 GLU A N 1
ATOM 809 C CA . GLU A 1 103 ? 0.504 -11.274 -30.443 1.00 63.59 103 GLU A CA 1
ATOM 810 C C . GLU A 1 103 ? 0.345 -11.625 -31.922 1.00 63.59 103 GLU A C 1
ATOM 812 O O . GLU A 1 103 ? -0.366 -10.939 -32.667 1.00 63.59 103 GLU A O 1
ATOM 817 N N . LEU A 1 104 ? 1.051 -12.661 -32.359 1.00 64.19 104 LEU A N 1
ATOM 818 C CA . LEU A 1 104 ? 0.876 -13.238 -33.677 1.00 64.19 104 LEU A CA 1
ATOM 819 C C . LEU A 1 104 ? -0.469 -13.976 -33.765 1.00 64.19 104 LEU A C 1
ATOM 821 O O . LEU A 1 104 ? -1.036 -14.373 -32.750 1.00 64.19 104 LEU A O 1
ATOM 825 N N . PRO A 1 105 ? -0.980 -14.234 -34.979 1.00 57.41 105 PRO A N 1
ATOM 826 C CA . PRO A 1 105 ? -2.237 -14.966 -35.161 1.00 57.41 105 PRO A CA 1
ATOM 827 C C . PRO A 1 105 ? -2.249 -16.378 -34.562 1.00 57.41 105 PRO A C 1
ATOM 829 O O . PRO A 1 105 ? -3.317 -16.932 -34.316 1.00 57.41 105 PRO A O 1
ATOM 832 N N . ASP A 1 106 ? -1.071 -16.964 -34.342 1.00 62.75 106 ASP A N 1
ATOM 833 C CA . ASP A 1 106 ? -0.896 -18.275 -33.717 1.00 62.75 106 ASP A CA 1
ATOM 834 C C . ASP A 1 106 ? -0.837 -18.222 -32.177 1.00 62.75 106 ASP A C 1
ATOM 836 O O . ASP A 1 106 ? -0.631 -19.252 -31.534 1.00 62.75 106 ASP A O 1
ATOM 840 N N . GLY A 1 107 ? -1.031 -17.039 -31.589 1.00 64.06 107 GLY A N 1
ATOM 841 C CA . GLY A 1 107 ? -1.070 -16.806 -30.148 1.00 64.06 107 GLY A CA 1
ATOM 842 C C . GLY A 1 107 ? 0.293 -16.589 -29.490 1.00 64.06 107 GLY A C 1
ATOM 843 O O . GLY A 1 107 ? 0.365 -16.400 -28.276 1.00 64.06 107 GLY A O 1
ATOM 844 N N . ARG A 1 108 ? 1.391 -16.634 -30.256 1.00 65.00 108 ARG A N 1
ATOM 845 C CA . ARG A 1 108 ? 2.725 -16.342 -29.719 1.00 65.00 108 ARG A CA 1
ATOM 846 C C . ARG A 1 108 ? 2.945 -14.848 -29.592 1.00 65.00 108 ARG A C 1
ATOM 848 O O . ARG A 1 108 ? 2.550 -14.068 -30.460 1.00 65.00 108 ARG A O 1
ATOM 855 N N . TRP A 1 109 ? 3.644 -14.457 -28.541 1.00 64.88 109 TRP A N 1
ATOM 856 C CA . TRP A 1 109 ? 3.996 -13.067 -28.324 1.00 64.88 109 TRP A CA 1
ATOM 857 C C . TRP A 1 109 ? 5.235 -12.697 -29.130 1.00 64.88 109 TRP A C 1
ATOM 859 O O . TRP A 1 109 ? 6.162 -13.492 -29.266 1.00 64.88 109 TRP A O 1
ATOM 869 N N . LEU A 1 110 ? 5.253 -11.495 -29.712 1.00 60.34 110 LEU A N 1
ATOM 870 C CA . LEU A 1 110 ? 6.367 -11.071 -30.570 1.00 60.34 110 LEU A CA 1
ATOM 871 C C . LEU A 1 110 ? 7.709 -10.974 -29.824 1.00 60.34 110 LEU A C 1
ATOM 873 O O . LEU A 1 110 ? 8.754 -11.108 -30.454 1.00 60.34 110 LEU A O 1
ATOM 877 N N . ASP A 1 111 ? 7.686 -10.763 -28.507 1.00 59.00 111 ASP A N 1
ATOM 878 C CA . ASP A 1 111 ? 8.862 -10.723 -27.630 1.00 59.00 111 ASP A CA 1
ATOM 879 C C . ASP A 1 111 ? 9.383 -12.116 -27.224 1.00 59.00 111 ASP A C 1
ATOM 881 O O . ASP A 1 111 ? 10.445 -12.215 -26.610 1.00 59.00 111 ASP A O 1
ATOM 885 N N . GLU A 1 112 ? 8.685 -13.188 -27.611 1.00 57.97 112 GLU A N 1
ATOM 886 C CA . GLU A 1 112 ? 9.059 -14.586 -27.357 1.00 57.97 112 GLU A CA 1
ATOM 887 C C . GLU A 1 112 ? 9.686 -15.282 -28.583 1.00 57.97 112 GLU A C 1
ATOM 889 O O . GLU A 1 112 ? 9.940 -16.487 -28.546 1.00 57.97 112 GLU A O 1
ATOM 894 N N . ILE A 1 113 ? 9.905 -14.567 -29.694 1.00 58.44 113 ILE A N 1
ATOM 895 C CA . ILE A 1 113 ? 10.281 -15.166 -30.984 1.00 58.44 113 ILE A CA 1
ATOM 896 C C . ILE A 1 113 ? 11.663 -14.686 -31.443 1.00 58.44 113 ILE A C 1
ATOM 898 O O . ILE A 1 113 ? 11.906 -13.490 -31.571 1.00 58.44 113 ILE A O 1
ATOM 902 N N . ASP A 1 114 ? 12.542 -15.639 -31.771 1.00 46.47 114 ASP A N 1
ATOM 903 C CA . ASP A 1 114 ? 13.941 -15.389 -32.153 1.00 46.47 114 ASP A CA 1
ATOM 904 C C . ASP A 1 114 ? 14.120 -14.681 -33.503 1.00 46.47 114 ASP A C 1
ATOM 906 O O . ASP A 1 114 ? 15.160 -14.069 -33.731 1.00 46.47 114 ASP A O 1
ATOM 910 N N . SER A 1 115 ? 13.151 -14.785 -34.424 1.00 52.84 115 SER A N 1
ATOM 911 C CA . SER A 1 115 ? 13.129 -14.027 -35.686 1.00 52.84 115 SER A CA 1
ATOM 912 C C . SER A 1 115 ? 11.771 -14.012 -36.375 1.00 52.84 115 SER A C 1
ATOM 914 O O . SER A 1 115 ? 10.989 -14.958 -36.273 1.00 52.84 115 SER A O 1
ATOM 916 N N . PHE A 1 116 ? 11.494 -12.926 -37.099 1.00 59.16 116 PHE A N 1
ATOM 917 C CA . PHE A 1 116 ? 10.295 -12.792 -37.917 1.00 59.16 116 PHE A CA 1
ATOM 918 C C . PHE A 1 116 ? 10.556 -11.927 -39.157 1.00 59.16 116 PHE A C 1
ATOM 920 O O . PHE A 1 116 ? 11.531 -11.199 -39.287 1.00 59.16 116 PHE A O 1
ATOM 927 N N . TRP A 1 117 ? 9.661 -12.015 -40.118 1.00 58.97 117 TRP A N 1
ATOM 928 C CA . TRP A 1 117 ? 9.710 -11.325 -41.390 1.00 58.97 117 TRP A CA 1
ATOM 929 C C . TRP A 1 117 ? 8.663 -10.233 -41.380 1.00 58.97 117 TRP A C 1
ATOM 931 O O . TRP A 1 117 ? 7.516 -10.488 -41.013 1.00 58.97 117 TRP A O 1
ATOM 941 N N . VAL A 1 118 ? 9.048 -9.031 -41.802 1.00 60.34 118 VAL A N 1
ATOM 942 C CA . VAL A 1 118 ? 8.118 -7.929 -42.031 1.00 60.34 118 VAL A CA 1
ATOM 943 C C . VAL A 1 118 ? 7.996 -7.726 -43.535 1.00 60.34 118 VAL A C 1
ATOM 945 O O . VAL A 1 118 ? 8.949 -7.356 -44.224 1.00 60.34 118 VAL A O 1
ATOM 948 N N . HIS A 1 119 ? 6.801 -7.966 -44.060 1.00 62.25 119 HIS A N 1
ATOM 949 C CA . HIS A 1 119 ? 6.485 -7.748 -45.464 1.00 62.25 119 HIS A CA 1
ATOM 950 C C . HIS A 1 119 ? 5.698 -6.451 -45.589 1.00 62.25 119 HIS A C 1
ATOM 952 O O . HIS A 1 119 ? 4.636 -6.309 -44.985 1.00 62.25 119 HIS A O 1
ATOM 958 N N . ILE A 1 120 ? 6.203 -5.512 -46.386 1.00 59.69 120 ILE A N 1
ATOM 959 C CA . ILE A 1 120 ? 5.545 -4.229 -46.625 1.00 59.69 120 ILE A CA 1
ATOM 960 C C . ILE A 1 120 ? 5.087 -4.222 -48.078 1.00 59.69 120 ILE A C 1
ATOM 962 O O . ILE A 1 120 ? 5.903 -4.255 -48.997 1.00 59.69 120 ILE A O 1
ATOM 966 N N . ARG A 1 121 ? 3.771 -4.180 -48.291 1.00 60.28 121 ARG A N 1
ATOM 967 C CA . ARG A 1 121 ? 3.176 -4.091 -49.630 1.00 60.28 121 ARG A CA 1
ATOM 968 C C . ARG A 1 121 ? 2.512 -2.742 -49.833 1.00 60.28 121 ARG A C 1
ATOM 970 O O . ARG A 1 121 ? 1.693 -2.325 -49.013 1.00 60.28 121 ARG A O 1
ATOM 977 N N . ASN A 1 122 ? 2.834 -2.093 -50.947 1.00 55.97 122 ASN A N 1
ATOM 978 C CA . ASN A 1 122 ? 2.185 -0.854 -51.365 1.00 55.97 122 ASN A CA 1
ATOM 979 C C . ASN A 1 122 ? 0.718 -1.132 -51.742 1.00 55.97 122 ASN A C 1
ATOM 981 O O . ASN A 1 122 ? 0.424 -2.074 -52.481 1.00 55.97 122 ASN A O 1
ATOM 985 N N . VAL A 1 123 ? -0.206 -0.326 -51.224 1.00 54.50 123 VAL A N 1
ATOM 986 C CA . VAL A 1 123 ? -1.623 -0.365 -51.585 1.00 54.50 123 VAL A CA 1
ATOM 987 C C . VAL A 1 123 ? -1.910 0.854 -52.446 1.00 54.50 123 VAL A C 1
ATOM 989 O O . VAL A 1 123 ? -2.120 1.950 -51.932 1.00 54.50 123 VAL A O 1
ATOM 992 N N . HIS A 1 124 ? -1.938 0.665 -53.763 1.00 47.12 124 HIS A N 1
ATOM 993 C CA . HIS A 1 124 ? -2.453 1.685 -54.667 1.00 47.12 124 HIS A CA 1
ATOM 994 C C . HIS A 1 124 ? -3.943 1.417 -54.920 1.00 47.12 124 HIS A C 1
ATOM 996 O O . HIS A 1 124 ? -4.297 0.317 -55.331 1.00 47.12 124 HIS A O 1
ATOM 1002 N N . ASN A 1 125 ? -4.815 2.390 -54.634 1.00 46.81 125 ASN A N 1
ATOM 1003 C CA . ASN A 1 125 ? -6.231 2.423 -55.039 1.00 46.81 125 ASN A CA 1
ATOM 1004 C C . ASN A 1 125 ? -6.946 1.057 -55.109 1.00 46.81 125 ASN A C 1
ATOM 1006 O O . ASN A 1 125 ? -7.287 0.577 -56.192 1.00 46.81 125 ASN A O 1
ATOM 1010 N N . ASP A 1 126 ? -7.153 0.424 -53.947 1.00 44.16 126 ASP A N 1
ATOM 1011 C CA . ASP A 1 126 ? -7.908 -0.831 -53.766 1.00 44.16 126 ASP A CA 1
ATOM 1012 C C . ASP A 1 126 ? -7.493 -2.018 -54.666 1.00 44.16 126 ASP A C 1
ATOM 1014 O O . ASP A 1 126 ? -8.160 -3.054 -54.688 1.00 44.16 126 ASP A O 1
ATOM 1018 N N . THR A 1 127 ? -6.352 -1.931 -55.357 1.00 42.97 127 THR A N 1
ATOM 1019 C CA . THR A 1 127 ? -5.804 -2.998 -56.196 1.00 42.97 127 THR A CA 1
ATOM 1020 C C . THR A 1 127 ? -4.328 -3.200 -55.876 1.00 42.97 127 THR A C 1
ATOM 1022 O O . THR A 1 127 ? -3.487 -2.327 -56.062 1.00 42.97 127 THR A O 1
ATOM 1025 N N . VAL A 1 128 ? -4.007 -4.380 -55.342 1.00 43.97 128 VAL A N 1
ATOM 1026 C CA . VAL A 1 128 ? -2.638 -4.771 -54.987 1.00 43.97 128 VAL A CA 1
ATOM 1027 C C . VAL A 1 128 ? -1.790 -4.800 -56.263 1.00 43.97 128 VAL A C 1
ATOM 1029 O O . VAL A 1 128 ? -1.951 -5.686 -57.100 1.00 43.97 128 VAL A O 1
ATOM 1032 N N . GLY A 1 129 ? -0.920 -3.804 -56.435 1.00 44.25 129 GLY A N 1
ATOM 1033 C CA . GLY A 1 129 ? 0.079 -3.776 -57.502 1.00 44.25 129 GLY A CA 1
ATOM 1034 C C . GLY A 1 129 ? 1.323 -4.601 -57.136 1.00 44.25 129 GLY A C 1
ATOM 1035 O O . GLY A 1 129 ? 1.581 -4.820 -55.950 1.00 44.25 129 GLY A O 1
ATOM 1036 N N . PRO A 1 130 ? 2.115 -5.059 -58.124 1.00 40.41 130 PRO A N 1
ATOM 1037 C CA . PRO A 1 130 ? 3.348 -5.803 -57.884 1.00 40.41 130 PRO A CA 1
ATOM 1038 C C . PRO A 1 130 ? 4.441 -4.858 -57.366 1.00 40.41 130 PRO A C 1
ATOM 1040 O O . PRO A 1 130 ? 5.141 -4.200 -58.131 1.00 40.41 130 PRO A O 1
ATOM 1043 N N . GLY A 1 131 ? 4.566 -4.782 -56.046 1.00 46.28 131 GLY A N 1
ATOM 1044 C CA . GLY A 1 131 ? 5.612 -4.048 -55.345 1.00 46.28 131 GLY A CA 1
ATOM 1045 C C . GLY A 1 131 ? 5.965 -4.788 -54.066 1.00 46.28 131 GLY A C 1
ATOM 1046 O O . GLY A 1 131 ? 5.599 -4.349 -52.980 1.00 46.28 131 GLY A O 1
ATOM 1047 N N . ASP A 1 132 ? 6.614 -5.944 -54.198 1.00 52.31 132 ASP A N 1
ATOM 1048 C CA . ASP A 1 132 ? 7.051 -6.740 -53.054 1.00 52.31 132 ASP A CA 1
ATOM 1049 C C . ASP A 1 132 ? 8.464 -6.296 -52.643 1.00 52.31 132 ASP A C 1
ATOM 1051 O O . ASP A 1 132 ? 9.448 -6.628 -53.305 1.00 52.31 132 ASP A O 1
ATOM 1055 N N . ARG A 1 133 ? 8.581 -5.545 -51.540 1.00 52.38 133 ARG A N 1
ATOM 1056 C CA . ARG A 1 133 ? 9.822 -5.509 -50.754 1.00 52.38 133 ARG A CA 1
ATOM 1057 C C . ARG A 1 133 ? 9.589 -6.245 -49.446 1.00 52.38 133 ARG A C 1
ATOM 1059 O O . ARG A 1 133 ? 8.568 -6.079 -48.780 1.00 52.38 133 ARG A O 1
ATOM 1066 N N . GLN A 1 134 ? 10.547 -7.093 -49.109 1.00 50.34 134 GLN A N 1
ATOM 1067 C CA . GLN A 1 134 ? 10.511 -7.920 -47.918 1.00 50.34 134 GLN A CA 1
ATOM 1068 C C . GLN A 1 134 ? 11.726 -7.603 -47.072 1.00 50.34 134 GLN A C 1
ATOM 1070 O O . GLN A 1 134 ? 12.837 -7.504 -47.595 1.00 50.34 134 GLN A O 1
ATOM 1075 N N . TYR A 1 135 ? 11.499 -7.465 -45.774 1.00 52.62 135 TYR A N 1
ATOM 1076 C CA . TYR A 1 135 ? 12.546 -7.219 -44.805 1.00 52.62 135 TYR A CA 1
ATOM 1077 C C . TYR A 1 135 ? 12.597 -8.418 -43.866 1.00 52.62 135 TYR A C 1
ATOM 1079 O O . TYR A 1 135 ? 11.608 -8.769 -43.217 1.00 52.62 135 TYR A O 1
ATOM 1087 N N . LEU A 1 136 ? 13.754 -9.072 -43.831 1.00 42.72 136 LEU A N 1
ATOM 1088 C CA . LEU A 1 136 ? 14.070 -10.021 -42.777 1.00 42.72 136 LEU A CA 1
ATOM 1089 C C . LEU A 1 136 ? 14.400 -9.223 -41.529 1.00 42.72 136 LEU A C 1
ATOM 1091 O O . LEU A 1 136 ? 15.365 -8.462 -41.537 1.00 42.72 136 LEU A O 1
ATOM 1095 N N . VAL A 1 137 ? 13.596 -9.380 -40.485 1.00 51.19 137 VAL A N 1
ATOM 1096 C CA . VAL A 1 137 ? 13.849 -8.728 -39.207 1.00 51.19 137 VAL A CA 1
ATOM 1097 C C . VAL A 1 137 ? 14.429 -9.775 -38.275 1.00 51.19 137 VAL A C 1
ATOM 1099 O O . VAL A 1 137 ? 13.742 -10.672 -37.790 1.00 51.19 137 VAL A O 1
ATOM 1102 N N . TYR A 1 138 ? 15.732 -9.679 -38.047 1.00 40.62 138 TYR A N 1
ATOM 1103 C CA . TYR A 1 138 ? 16.372 -10.423 -36.977 1.00 40.62 138 TYR A CA 1
ATOM 1104 C C . TYR A 1 138 ? 16.256 -9.604 -35.681 1.00 40.62 138 TYR A C 1
ATOM 1106 O O . TYR A 1 138 ? 16.795 -8.499 -35.607 1.00 40.62 138 TYR A O 1
ATOM 1114 N N . PRO A 1 139 ? 15.603 -10.126 -34.633 1.00 45.97 139 PRO A N 1
ATOM 1115 C CA . PRO A 1 139 ? 15.816 -9.719 -33.248 1.00 45.97 139 PRO A CA 1
ATOM 1116 C C . PRO A 1 139 ? 17.300 -9.709 -32.870 1.00 45.97 139 PRO A C 1
ATOM 1118 O O . PRO A 1 139 ? 17.716 -8.910 -32.040 1.00 45.97 139 PRO A O 1
ATOM 1121 N N . GLU A 1 140 ? 18.130 -10.538 -33.515 1.00 37.41 140 GLU A N 1
ATOM 1122 C CA . GLU A 1 140 ? 19.586 -10.381 -33.481 1.00 37.41 140 GLU A CA 1
ATOM 1123 C C . GLU A 1 140 ? 20.015 -9.144 -34.290 1.00 37.41 140 GLU A C 1
ATOM 1125 O O . GLU A 1 140 ? 20.349 -9.219 -35.469 1.00 37.41 140 GLU A O 1
ATOM 1130 N N . GLY A 1 141 ? 19.961 -7.985 -33.634 1.00 41.22 141 GLY A N 1
ATOM 1131 C CA . GLY A 1 141 ? 20.320 -6.670 -34.177 1.00 41.22 141 GLY A CA 1
ATOM 1132 C C . GLY A 1 141 ? 19.248 -5.627 -33.874 1.00 41.22 141 GLY A C 1
ATOM 1133 O O . GLY A 1 141 ? 19.562 -4.549 -33.369 1.00 41.22 141 GLY A O 1
ATOM 1134 N N . SER A 1 142 ? 17.978 -6.014 -34.031 1.00 44.25 142 SER A N 1
ATOM 1135 C CA . SER A 1 142 ? 16.835 -5.233 -33.556 1.00 44.25 142 SER A CA 1
ATOM 1136 C C . SER A 1 142 ? 16.877 -5.207 -32.032 1.00 44.25 142 SER A C 1
ATOM 1138 O O . SER A 1 142 ? 16.611 -6.213 -31.377 1.00 44.25 142 SER A O 1
ATOM 1140 N N . GLN A 1 143 ? 17.261 -4.074 -31.450 1.00 50.12 143 GLN A N 1
ATOM 1141 C CA . GLN A 1 143 ? 17.417 -3.929 -30.008 1.00 50.12 143 GLN A CA 1
ATOM 1142 C C . GLN A 1 143 ? 16.048 -4.069 -29.325 1.00 50.12 143 GLN A C 1
ATOM 1144 O O . GLN A 1 143 ? 15.342 -3.088 -29.106 1.00 50.12 143 GLN A O 1
ATOM 1149 N N . VAL A 1 144 ? 15.627 -5.298 -29.009 1.00 51.72 144 VAL A N 1
ATOM 1150 C CA . VAL A 1 144 ? 14.477 -5.512 -28.133 1.00 51.72 144 VAL A CA 1
ATOM 1151 C C . VAL A 1 144 ? 14.917 -5.014 -26.770 1.00 51.72 144 VAL A C 1
ATOM 1153 O O . VAL A 1 144 ? 15.720 -5.653 -26.083 1.00 51.72 144 VAL A O 1
ATOM 1156 N N . ILE A 1 145 ? 14.439 -3.830 -26.405 1.00 62.38 145 ILE A N 1
ATOM 1157 C CA . ILE A 1 145 ? 14.707 -3.248 -25.103 1.00 62.38 145 ILE A CA 1
ATOM 1158 C C . ILE A 1 145 ? 13.967 -4.096 -24.066 1.00 62.38 145 ILE A C 1
ATOM 1160 O O . ILE A 1 145 ? 12.772 -3.930 -23.815 1.00 62.38 145 ILE A O 1
ATOM 1164 N N . GLN A 1 146 ? 14.691 -5.055 -23.496 1.00 67.50 146 GLN A N 1
ATOM 1165 C CA . GLN A 1 146 ? 14.154 -5.996 -22.526 1.00 67.50 146 GLN A CA 1
ATOM 1166 C C . GLN A 1 146 ? 13.773 -5.260 -21.230 1.00 67.50 146 GLN A C 1
ATOM 1168 O O . GLN A 1 146 ? 14.519 -4.381 -20.784 1.00 67.50 146 GLN A O 1
ATOM 1173 N N . PRO A 1 147 ? 12.638 -5.609 -20.596 1.00 73.31 147 PRO A N 1
ATOM 1174 C CA . PRO A 1 147 ? 12.292 -5.062 -19.293 1.00 73.31 147 PRO A CA 1
ATOM 1175 C C . PRO A 1 147 ? 13.301 -5.510 -18.232 1.00 73.31 147 PRO A C 1
ATOM 1177 O O . PRO A 1 147 ? 13.928 -6.572 -18.342 1.00 73.31 147 PRO A O 1
ATOM 1180 N N . VAL A 1 148 ? 13.413 -4.720 -17.164 1.00 84.44 148 VAL A N 1
ATOM 1181 C CA . VAL A 1 148 ? 14.084 -5.174 -15.939 1.00 84.44 148 VAL A CA 1
ATOM 1182 C C . VAL A 1 148 ? 13.347 -6.383 -15.358 1.00 84.44 148 VAL A C 1
ATOM 1184 O O . VAL A 1 148 ? 12.144 -6.559 -15.573 1.00 84.44 148 VAL A O 1
ATOM 1187 N N . ARG A 1 149 ? 14.066 -7.237 -14.631 1.00 84.19 149 ARG A N 1
ATOM 1188 C CA . ARG A 1 149 ? 13.517 -8.483 -14.075 1.00 84.19 149 ARG A CA 1
ATOM 1189 C C . ARG A 1 149 ? 13.700 -8.527 -12.568 1.00 84.19 149 ARG A C 1
ATOM 1191 O O . ARG A 1 149 ? 14.501 -7.775 -12.025 1.00 84.19 149 ARG A O 1
ATOM 1198 N N . ASN A 1 150 ? 12.953 -9.413 -11.910 1.00 89.44 150 ASN A N 1
ATOM 1199 C CA . ASN A 1 150 ? 13.121 -9.733 -10.489 1.00 89.44 150 ASN A CA 1
ATOM 1200 C C . ASN A 1 150 ? 13.187 -8.488 -9.587 1.00 89.44 150 ASN A C 1
ATOM 1202 O O . ASN A 1 150 ? 14.007 -8.410 -8.673 1.00 89.44 150 ASN A O 1
ATOM 1206 N N . ILE A 1 151 ? 12.324 -7.504 -9.867 1.00 94.31 151 ILE A N 1
ATOM 1207 C CA . ILE A 1 151 ? 12.159 -6.349 -8.988 1.00 94.31 151 ILE A CA 1
ATOM 1208 C C . ILE A 1 151 ? 11.750 -6.852 -7.601 1.00 94.31 151 ILE A C 1
ATOM 1210 O O . ILE A 1 151 ? 10.797 -7.615 -7.449 1.00 94.31 151 ILE A O 1
ATOM 1214 N N . SER A 1 152 ? 12.521 -6.466 -6.598 1.00 95.50 152 SER A N 1
ATOM 1215 C CA . SER A 1 152 ? 12.349 -6.865 -5.207 1.00 95.50 152 SER A CA 1
ATOM 1216 C C . SER A 1 152 ? 12.700 -5.696 -4.306 1.00 95.50 152 SER A C 1
ATOM 1218 O O . SER A 1 152 ? 13.362 -4.746 -4.730 1.00 95.50 152 SER A O 1
ATOM 1220 N N . TYR A 1 153 ? 12.232 -5.744 -3.066 1.00 96.12 153 TYR A N 1
ATOM 1221 C C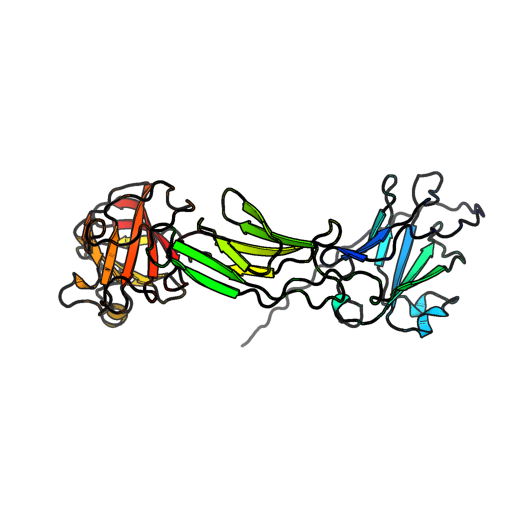A . TYR A 1 153 ? 12.463 -4.675 -2.115 1.00 96.12 153 TYR A CA 1
ATOM 1222 C C . TYR A 1 153 ? 12.795 -5.218 -0.731 1.00 96.12 153 TYR A C 1
ATOM 1224 O O . TYR A 1 153 ? 12.381 -6.313 -0.353 1.00 96.12 153 TYR A O 1
ATOM 1232 N N . GLU A 1 154 ? 13.528 -4.408 0.018 1.00 95.75 154 GLU A N 1
ATOM 1233 C CA . GLU A 1 154 ? 13.811 -4.587 1.433 1.00 95.75 154 GLU A CA 1
ATOM 1234 C C . GLU A 1 154 ? 13.380 -3.324 2.178 1.00 95.75 154 GLU A C 1
ATOM 1236 O O . GLU A 1 154 ? 13.596 -2.202 1.711 1.00 95.75 154 GLU A O 1
ATOM 1241 N N . ILE A 1 155 ? 12.764 -3.505 3.340 1.00 94.12 155 ILE A N 1
ATOM 1242 C CA . ILE A 1 155 ? 12.406 -2.401 4.224 1.00 94.12 155 ILE A CA 1
ATOM 1243 C C . ILE A 1 155 ? 13.638 -2.034 5.030 1.00 94.12 155 ILE A C 1
ATOM 1245 O O . ILE A 1 155 ? 14.238 -2.877 5.692 1.00 94.12 155 ILE A O 1
ATOM 1249 N N . ILE A 1 156 ? 13.999 -0.760 4.987 1.00 92.38 156 ILE A N 1
ATOM 1250 C CA . ILE A 1 156 ? 15.179 -0.233 5.662 1.00 92.38 156 ILE A CA 1
ATOM 1251 C C . ILE A 1 156 ? 14.769 0.812 6.697 1.00 92.38 156 ILE A C 1
ATOM 1253 O O . ILE A 1 156 ? 13.658 1.355 6.680 1.00 92.38 156 ILE A O 1
ATOM 1257 N N . SER A 1 157 ? 15.677 1.100 7.625 1.00 87.62 157 SER A N 1
ATOM 1258 C CA . SER A 1 157 ? 15.500 2.221 8.544 1.00 87.62 157 SER A CA 1
ATOM 1259 C C . SER A 1 157 ? 15.406 3.543 7.796 1.00 87.62 157 SER A C 1
ATOM 1261 O O . SER A 1 157 ? 15.984 3.698 6.724 1.00 87.62 157 SER A O 1
ATOM 1263 N N . ASP A 1 158 ? 14.701 4.500 8.386 1.00 77.62 158 ASP A N 1
ATOM 1264 C CA . ASP A 1 158 ? 14.671 5.889 7.949 1.00 77.62 158 ASP A CA 1
ATOM 1265 C C . ASP A 1 158 ? 16.039 6.570 8.136 1.00 77.62 158 ASP A C 1
ATOM 1267 O O . ASP A 1 158 ? 16.949 6.045 8.787 1.00 77.62 158 ASP A O 1
ATOM 1271 N N . LYS A 1 159 ? 16.155 7.809 7.652 1.00 74.19 159 LYS A N 1
ATOM 1272 C CA . LYS A 1 159 ? 17.309 8.682 7.922 1.00 74.19 159 LYS A CA 1
ATOM 1273 C C . LYS A 1 159 ? 17.480 9.014 9.407 1.00 74.19 159 LYS A C 1
ATOM 1275 O O . LYS A 1 159 ? 18.578 9.391 9.810 1.00 74.19 159 LYS A O 1
ATOM 1280 N N . ASP A 1 160 ? 16.420 8.887 10.202 1.00 70.19 160 ASP A N 1
ATOM 1281 C CA . ASP A 1 160 ? 16.447 9.073 11.657 1.00 70.19 160 ASP A CA 1
ATOM 1282 C C . ASP A 1 160 ? 16.928 7.823 12.429 1.00 70.19 160 ASP A C 1
ATOM 1284 O O . ASP A 1 160 ? 17.127 7.888 13.641 1.00 70.19 160 ASP A O 1
ATOM 1288 N N . GLY A 1 161 ? 17.161 6.704 11.731 1.00 75.06 161 GLY A N 1
ATOM 1289 C CA . GLY A 1 161 ? 17.599 5.431 12.305 1.00 75.06 161 GLY A CA 1
ATOM 1290 C C . GLY A 1 161 ? 16.468 4.493 12.738 1.00 75.06 161 GLY A C 1
ATOM 1291 O O . GLY A 1 161 ? 16.748 3.333 13.048 1.00 75.06 161 GLY A O 1
ATOM 1292 N N . ASN A 1 162 ? 15.207 4.930 12.709 1.00 75.62 162 ASN A N 1
ATOM 1293 C CA . ASN A 1 162 ? 14.058 4.105 13.077 1.00 75.62 162 ASN A CA 1
ATOM 1294 C C . ASN A 1 162 ? 13.663 3.160 11.930 1.00 75.62 162 ASN A C 1
ATOM 1296 O O . ASN A 1 162 ? 13.602 3.600 10.778 1.00 75.62 162 ASN A O 1
ATOM 1300 N N . PRO A 1 163 ? 13.352 1.877 12.199 1.00 77.56 163 PRO A N 1
ATOM 1301 C CA . PRO A 1 163 ? 12.978 0.924 11.153 1.00 77.56 163 PRO A CA 1
ATOM 1302 C C . PRO A 1 163 ? 11.744 1.383 10.365 1.00 77.56 163 PRO A C 1
ATOM 1304 O O . PRO A 1 163 ? 10.924 2.158 10.866 1.00 77.56 163 PRO A O 1
ATOM 1307 N N . GLY A 1 164 ? 11.585 0.904 9.132 1.00 80.62 164 GLY A N 1
ATOM 1308 C CA . GLY A 1 164 ? 10.328 1.072 8.400 1.00 80.62 164 GLY A CA 1
ATOM 1309 C C . GLY A 1 164 ? 10.118 2.400 7.690 1.00 80.62 164 GLY A C 1
ATOM 1310 O O . GLY A 1 164 ? 9.048 2.618 7.124 1.00 80.62 164 GLY A O 1
ATOM 1311 N N . GLY A 1 165 ? 11.102 3.300 7.745 1.00 84.62 165 GLY A N 1
ATOM 1312 C CA . GLY A 1 165 ? 11.011 4.623 7.125 1.00 84.62 165 GLY A CA 1
ATOM 1313 C C . GLY A 1 165 ? 11.495 4.684 5.679 1.00 84.62 165 GLY A C 1
ATOM 1314 O O . GLY A 1 165 ? 11.260 5.693 5.017 1.00 84.62 165 GLY A O 1
ATOM 1315 N N . GLY A 1 166 ? 12.143 3.630 5.175 1.00 90.50 166 GLY A N 1
ATOM 1316 C CA . GLY A 1 166 ? 12.657 3.585 3.812 1.00 90.50 166 GLY A CA 1
ATOM 1317 C C . GLY A 1 166 ? 12.478 2.237 3.123 1.00 90.50 166 GLY A C 1
ATOM 1318 O O . GLY A 1 166 ? 12.206 1.213 3.753 1.00 90.50 166 GLY A O 1
ATOM 1319 N N . ILE A 1 167 ? 12.709 2.244 1.813 1.00 93.56 167 ILE A N 1
ATOM 1320 C CA . ILE A 1 167 ? 12.757 1.063 0.955 1.00 93.56 167 ILE A CA 1
ATOM 1321 C C . ILE A 1 167 ? 14.085 1.039 0.200 1.00 93.56 167 ILE A C 1
ATOM 1323 O O . ILE A 1 167 ? 14.492 2.035 -0.402 1.00 93.56 167 ILE A O 1
ATOM 1327 N N . LYS A 1 168 ? 14.733 -0.126 0.181 1.00 95.62 168 LYS A N 1
ATOM 1328 C CA . LYS A 1 168 ? 15.764 -0.467 -0.796 1.00 95.62 168 LYS A CA 1
ATOM 1329 C C . LYS A 1 168 ? 15.132 -1.301 -1.903 1.00 95.62 168 LYS A C 1
ATOM 1331 O O . LYS A 1 168 ? 14.788 -2.457 -1.685 1.00 95.62 168 LYS A O 1
ATOM 1336 N N . LEU A 1 169 ? 15.011 -0.733 -3.095 1.00 96.62 169 LEU A N 1
ATOM 1337 C CA . LEU A 1 169 ? 14.582 -1.439 -4.296 1.00 96.62 169 LEU A CA 1
ATOM 1338 C C . LEU A 1 169 ? 15.799 -2.052 -4.995 1.00 96.62 169 LEU A C 1
ATOM 1340 O O . LEU A 1 169 ? 16.840 -1.407 -5.094 1.00 96.62 169 LEU A O 1
ATOM 1344 N N . SER A 1 170 ? 15.676 -3.280 -5.486 1.00 97.50 170 SER A N 1
ATOM 1345 C CA . SER A 1 170 ? 16.702 -3.975 -6.270 1.00 97.50 170 SER A CA 1
ATOM 1346 C C . SER A 1 170 ? 16.064 -4.690 -7.456 1.00 97.50 170 SER A C 1
ATOM 1348 O O . SER A 1 170 ? 14.906 -5.105 -7.390 1.00 97.50 170 SER A O 1
ATOM 1350 N N . TRP A 1 171 ? 16.801 -4.831 -8.552 1.00 96.56 171 TRP A N 1
ATOM 1351 C CA . TRP A 1 171 ? 16.333 -5.538 -9.744 1.00 96.56 171 TRP A CA 1
ATOM 1352 C C . TRP A 1 171 ? 17.488 -6.217 -10.464 1.00 96.56 171 TRP A C 1
ATOM 1354 O O . TRP A 1 171 ? 18.651 -5.850 -10.311 1.00 96.56 171 TRP A O 1
ATOM 1364 N N . ASP A 1 172 ? 17.155 -7.184 -11.305 1.00 93.19 172 ASP A N 1
ATOM 1365 C CA . ASP A 1 172 ? 18.117 -7.778 -12.210 1.00 93.19 172 ASP A CA 1
ATOM 1366 C C . ASP A 1 172 ? 18.215 -6.957 -13.487 1.00 93.19 172 ASP A C 1
ATOM 1368 O O . ASP A 1 172 ? 17.225 -6.472 -14.056 1.00 93.19 172 ASP A O 1
ATOM 1372 N N . LYS A 1 173 ? 19.450 -6.853 -13.972 1.00 87.12 173 LYS A N 1
ATOM 1373 C CA . LYS A 1 173 ? 19.734 -6.322 -15.297 1.00 87.12 173 LYS A CA 1
ATOM 1374 C C . LYS A 1 173 ? 18.926 -7.101 -16.351 1.00 87.12 173 LYS A C 1
ATOM 1376 O O . LYS A 1 173 ? 18.881 -8.333 -16.279 1.00 87.12 173 LYS A O 1
ATOM 1381 N N . PRO A 1 174 ? 18.332 -6.425 -17.351 1.00 82.31 174 PRO A N 1
ATOM 1382 C CA . PRO A 1 174 ? 17.638 -7.105 -18.437 1.00 82.31 174 PRO A CA 1
ATOM 1383 C C . PRO A 1 174 ? 18.532 -8.145 -19.126 1.00 82.31 174 PRO A C 1
ATOM 1385 O O . PRO A 1 174 ? 19.724 -7.905 -19.336 1.00 82.31 174 PRO A O 1
ATOM 1388 N N . LEU A 1 175 ? 17.952 -9.287 -19.519 1.00 74.06 175 LEU A N 1
ATOM 1389 C CA . LEU A 1 175 ? 18.636 -10.301 -20.332 1.00 74.06 175 LEU A CA 1
ATOM 1390 C C . LEU A 1 175 ? 18.724 -9.830 -21.789 1.00 74.06 175 LEU A C 1
ATOM 1392 O O . LEU A 1 175 ? 18.044 -10.349 -22.666 1.00 74.06 175 LEU A O 1
ATOM 1396 N N . SER A 1 176 ? 19.532 -8.802 -22.023 1.00 67.75 176 SER A N 1
ATOM 1397 C CA . SER A 1 176 ? 19.851 -8.274 -23.344 1.00 67.75 176 SER A CA 1
ATOM 1398 C C . SER A 1 176 ? 21.353 -8.397 -23.592 1.00 67.75 176 SER A C 1
ATOM 1400 O O . SER A 1 176 ? 22.158 -8.342 -22.660 1.00 67.75 176 SER A O 1
ATOM 1402 N N . THR A 1 177 ? 21.743 -8.548 -24.857 1.00 67.50 177 THR A N 1
ATOM 1403 C CA . THR A 1 177 ? 23.146 -8.423 -25.287 1.00 67.50 177 THR A CA 1
ATOM 1404 C C . THR A 1 177 ? 23.662 -6.990 -25.132 1.00 67.50 177 THR A C 1
ATOM 1406 O O . THR A 1 177 ? 24.872 -6.760 -25.146 1.00 67.50 177 THR A O 1
ATOM 1409 N N . LEU A 1 178 ? 22.753 -6.030 -24.940 1.00 70.69 178 LEU A N 1
ATOM 1410 C CA . LEU A 1 178 ? 23.044 -4.630 -24.689 1.00 70.69 178 LEU A CA 1
ATOM 1411 C C . LEU A 1 178 ? 23.085 -4.332 -23.195 1.00 70.69 178 LEU A C 1
ATOM 1413 O O . LEU A 1 178 ? 22.278 -4.821 -22.398 1.00 70.69 178 LEU A O 1
ATOM 1417 N N . ASN A 1 179 ? 23.992 -3.435 -22.829 1.00 82.00 179 ASN A N 1
ATOM 1418 C CA . ASN A 1 179 ? 24.014 -2.851 -21.500 1.00 82.00 179 ASN A CA 1
ATOM 1419 C C . ASN A 1 179 ? 23.096 -1.624 -21.494 1.00 82.00 179 ASN A C 1
ATOM 1421 O O . ASN A 1 179 ? 23.256 -0.787 -22.378 1.00 82.00 179 ASN A O 1
ATOM 1425 N N . PRO A 1 180 ? 22.169 -1.502 -20.531 1.00 85.94 180 PRO A N 1
ATOM 1426 C CA . PRO A 1 180 ? 21.462 -0.249 -20.338 1.00 85.94 180 PRO A CA 1
ATOM 1427 C C . PRO A 1 180 ? 22.450 0.841 -19.923 1.00 85.94 180 PRO A C 1
ATOM 1429 O O . PRO A 1 180 ? 23.386 0.576 -19.163 1.00 85.94 180 PRO A O 1
ATOM 1432 N N . ASP A 1 181 ? 22.220 2.057 -20.408 1.00 89.19 181 ASP A N 1
ATOM 1433 C CA . ASP A 1 181 ? 22.987 3.248 -20.038 1.00 89.19 181 ASP A CA 1
ATOM 1434 C C . ASP A 1 181 ? 22.692 3.657 -18.591 1.00 89.19 181 ASP A C 1
ATOM 1436 O O . ASP A 1 181 ? 23.574 4.113 -17.863 1.00 89.19 181 ASP A O 1
ATOM 1440 N N . ALA A 1 182 ? 21.434 3.486 -18.181 1.00 94.56 182 ALA A N 1
ATOM 1441 C CA . ALA A 1 182 ? 20.933 3.766 -16.844 1.00 94.56 182 ALA A CA 1
ATOM 1442 C C . ALA A 1 182 ? 19.597 3.043 -16.603 1.00 94.56 182 ALA A C 1
ATOM 1444 O O . ALA A 1 182 ? 19.059 2.360 -17.477 1.00 94.56 182 ALA A O 1
ATOM 1445 N N . TYR A 1 183 ? 19.035 3.241 -15.419 1.00 94.56 183 TYR A N 1
ATOM 1446 C CA . TYR A 1 183 ? 17.676 2.866 -15.061 1.00 94.56 183 TYR A CA 1
ATOM 1447 C C . TYR A 1 183 ? 16.928 4.102 -14.585 1.00 94.56 183 TYR A C 1
ATOM 1449 O O . TYR A 1 183 ? 17.489 4.911 -13.850 1.00 94.56 183 TYR A O 1
ATOM 1457 N N . VAL A 1 184 ? 15.668 4.231 -14.984 1.00 94.25 184 VAL A N 1
ATOM 1458 C CA . VAL A 1 184 ? 14.762 5.269 -14.491 1.00 94.25 184 VAL A CA 1
ATOM 1459 C C . VAL A 1 184 ? 13.810 4.633 -13.489 1.00 94.25 184 VAL A C 1
ATOM 1461 O O . VAL A 1 184 ? 13.128 3.658 -13.815 1.00 94.25 184 VAL A O 1
ATOM 1464 N N . VAL A 1 185 ? 13.793 5.170 -12.272 1.00 95.00 185 VAL A N 1
ATOM 1465 C CA . VAL A 1 185 ? 12.917 4.746 -11.179 1.00 95.00 185 VAL A CA 1
ATOM 1466 C C . VAL A 1 185 ? 11.801 5.772 -11.037 1.00 95.00 185 VAL A C 1
ATOM 1468 O O . VAL A 1 185 ? 12.070 6.941 -10.777 1.00 95.00 185 VAL A O 1
ATOM 1471 N N . TYR A 1 186 ? 10.561 5.325 -11.203 1.00 92.00 186 TYR A N 1
ATOM 1472 C CA . TYR A 1 186 ? 9.347 6.112 -11.016 1.00 92.00 186 TYR A CA 1
ATOM 1473 C C . TYR A 1 186 ? 8.745 5.775 -9.656 1.00 92.00 186 TYR A C 1
ATOM 1475 O O . TYR A 1 186 ? 8.400 4.622 -9.398 1.00 92.00 186 TYR A O 1
ATOM 1483 N N . CYS A 1 187 ? 8.581 6.774 -8.801 1.00 89.56 187 CYS A N 1
ATOM 1484 C CA . CYS A 1 187 ? 7.865 6.651 -7.536 1.00 89.56 187 CYS A CA 1
ATOM 1485 C C . CYS A 1 187 ? 6.511 7.338 -7.703 1.00 89.56 187 CYS A C 1
ATOM 1487 O O . CYS A 1 187 ? 6.431 8.569 -7.740 1.00 89.56 187 CYS A O 1
ATOM 1489 N N . ARG A 1 188 ? 5.465 6.526 -7.873 1.00 81.75 188 ARG A N 1
ATOM 1490 C CA . ARG A 1 188 ? 4.100 6.982 -8.130 1.00 81.75 188 ARG A CA 1
ATOM 1491 C C . ARG A 1 188 ? 3.277 7.009 -6.850 1.00 81.75 188 ARG A C 1
ATOM 1493 O O . ARG A 1 188 ? 3.296 6.080 -6.040 1.00 81.75 188 ARG A O 1
ATOM 1500 N N . GLY A 1 189 ? 2.491 8.066 -6.723 1.00 66.62 189 GLY A N 1
ATOM 1501 C CA . GLY A 1 189 ? 1.428 8.186 -5.731 1.00 66.62 189 GLY A CA 1
ATOM 1502 C C . GLY A 1 189 ? 0.520 9.361 -6.079 1.00 66.62 189 GLY A C 1
ATOM 1503 O O . GLY A 1 189 ? 0.806 10.096 -7.019 1.00 66.62 189 GLY A O 1
ATOM 1504 N N . LEU A 1 190 ? -0.485 9.637 -5.256 1.00 53.84 190 LEU A N 1
ATOM 1505 C CA . LEU A 1 190 ? -1.614 10.501 -5.632 1.00 53.84 190 LEU A CA 1
ATOM 1506 C C . LEU A 1 190 ? -1.310 11.925 -6.169 1.00 53.84 190 LEU A C 1
ATOM 1508 O O . LEU A 1 190 ? -2.143 12.429 -6.913 1.00 53.84 190 LEU A O 1
ATOM 1512 N N . ASN A 1 191 ? -0.174 12.578 -5.846 1.00 50.41 191 ASN A N 1
ATOM 1513 C CA . ASN A 1 191 ? 0.014 14.014 -6.150 1.00 50.41 191 ASN A CA 1
ATOM 1514 C C . ASN A 1 191 ? 1.296 14.449 -6.910 1.00 50.41 191 ASN A C 1
ATOM 1516 O O . ASN A 1 191 ? 1.243 15.492 -7.551 1.00 50.41 191 ASN A O 1
ATOM 1520 N N . GLU A 1 192 ? 2.418 13.713 -6.895 1.00 60.09 192 GLU A N 1
ATOM 1521 C CA . GLU A 1 192 ? 3.659 14.088 -7.622 1.00 60.09 192 GLU A CA 1
ATOM 1522 C C . GLU A 1 192 ? 4.525 12.868 -7.997 1.00 60.09 192 GLU A C 1
ATOM 1524 O O . GLU A 1 192 ? 5.017 12.162 -7.118 1.00 60.09 192 GLU A O 1
ATOM 1529 N N . ASP A 1 193 ? 4.764 12.601 -9.278 1.00 74.69 193 ASP A N 1
ATOM 1530 C CA . ASP A 1 193 ? 5.681 11.523 -9.674 1.00 74.69 193 ASP A CA 1
ATOM 1531 C C . ASP A 1 193 ? 7.140 11.966 -9.475 1.00 74.69 193 ASP A C 1
ATOM 1533 O O . ASP A 1 193 ? 7.576 12.971 -10.043 1.00 74.69 193 ASP A O 1
ATOM 1537 N N . VAL A 1 194 ? 7.903 11.220 -8.669 1.00 77.75 194 VAL A N 1
ATOM 1538 C CA . VAL A 1 194 ? 9.356 11.419 -8.551 1.00 77.75 194 VAL A CA 1
ATOM 1539 C C . VAL A 1 194 ? 10.045 10.445 -9.488 1.00 77.75 194 VAL A C 1
ATOM 1541 O O . VAL A 1 194 ? 9.860 9.234 -9.368 1.00 77.75 194 VAL A O 1
ATOM 1544 N N . ASN A 1 195 ? 10.869 10.981 -10.386 1.00 86.69 195 ASN A N 1
ATOM 1545 C CA . ASN A 1 195 ? 11.639 10.190 -11.335 1.00 86.69 195 ASN A CA 1
ATOM 1546 C C . ASN A 1 195 ? 13.122 10.417 -11.077 1.00 86.69 195 ASN A C 1
ATOM 1548 O O . ASN A 1 195 ? 13.581 11.560 -11.097 1.00 86.69 195 ASN A O 1
ATOM 1552 N N . ASP A 1 196 ? 13.866 9.337 -10.875 1.00 91.38 196 ASP A N 1
ATOM 1553 C CA . ASP A 1 196 ? 15.313 9.386 -10.689 1.00 91.38 196 ASP A CA 1
ATOM 1554 C C . ASP A 1 196 ? 16.012 8.471 -11.693 1.00 91.38 196 ASP A C 1
ATOM 1556 O O . ASP A 1 196 ? 15.452 7.464 -12.122 1.00 91.38 196 ASP A O 1
ATOM 1560 N N . THR A 1 197 ? 17.225 8.836 -12.099 1.00 93.56 197 THR A N 1
ATOM 1561 C CA . THR A 1 197 ? 18.027 8.072 -13.059 1.00 93.56 197 THR A CA 1
ATOM 1562 C C . THR A 1 197 ? 19.303 7.586 -12.391 1.00 93.56 197 THR A C 1
ATOM 1564 O O . THR A 1 197 ? 20.145 8.384 -11.985 1.00 93.56 197 THR A O 1
ATOM 1567 N N . VAL A 1 198 ? 19.476 6.267 -12.319 1.00 95.00 198 VAL A N 1
ATOM 1568 C CA . VAL A 1 198 ? 20.613 5.628 -11.647 1.00 95.00 198 VAL A CA 1
ATOM 1569 C C . VAL A 1 198 ? 21.393 4.707 -12.577 1.00 95.00 198 VAL A C 1
ATOM 1571 O O . VAL A 1 198 ? 20.832 4.041 -13.439 1.00 95.00 198 VAL A O 1
ATOM 1574 N N . GLY A 1 199 ? 22.713 4.643 -12.391 1.00 93.81 199 GLY A N 1
ATOM 1575 C CA . GLY A 1 199 ? 23.606 3.775 -13.174 1.00 93.81 199 GLY A CA 1
ATOM 1576 C C . GLY A 1 199 ? 23.797 2.363 -12.602 1.00 93.81 199 GLY A C 1
ATOM 1577 O O . GLY A 1 199 ? 24.609 1.600 -13.118 1.00 93.81 199 GLY A O 1
ATOM 1578 N N . ILE A 1 200 ? 23.102 2.021 -11.514 1.00 95.00 200 ILE A N 1
ATOM 1579 C CA . ILE A 1 200 ? 23.233 0.750 -10.782 1.00 95.00 200 ILE A CA 1
ATOM 1580 C C . ILE A 1 200 ? 21.866 0.084 -10.610 1.00 95.00 200 ILE A C 1
ATOM 1582 O O . ILE A 1 200 ? 20.841 0.704 -10.871 1.00 95.00 200 ILE A O 1
ATOM 1586 N N . THR A 1 201 ? 21.846 -1.178 -10.182 1.00 95.94 201 THR A N 1
ATOM 1587 C CA . THR A 1 201 ? 20.630 -2.003 -10.062 1.00 95.94 201 THR A CA 1
ATOM 1588 C C . THR A 1 201 ? 19.996 -1.980 -8.666 1.00 95.94 201 THR A C 1
ATOM 1590 O O . THR A 1 201 ? 19.370 -2.951 -8.239 1.00 95.94 201 THR A O 1
ATOM 1593 N N . GLU A 1 202 ? 20.199 -0.888 -7.931 1.00 96.69 202 GLU A N 1
ATOM 1594 C CA . GLU A 1 202 ? 19.622 -0.659 -6.608 1.00 96.69 202 GLU A CA 1
ATOM 1595 C C . GLU A 1 202 ? 19.228 0.814 -6.431 1.00 96.69 202 GLU A C 1
ATOM 1597 O O . GLU A 1 202 ? 19.850 1.709 -7.008 1.00 96.69 202 GLU A O 1
ATOM 1602 N N . TYR A 1 203 ? 18.192 1.066 -5.628 1.00 95.88 203 TYR A N 1
ATOM 1603 C CA . TYR A 1 203 ? 17.691 2.406 -5.329 1.00 95.88 203 TYR A CA 1
ATOM 1604 C C . TYR A 1 203 ? 17.209 2.512 -3.882 1.00 95.88 203 TYR A C 1
ATOM 1606 O O . TYR A 1 203 ? 16.468 1.651 -3.413 1.00 95.88 203 TYR A O 1
ATOM 1614 N N . LEU A 1 204 ? 17.613 3.571 -3.177 1.00 94.06 204 LEU A N 1
ATOM 1615 C CA . LEU A 1 204 ? 17.174 3.851 -1.808 1.00 94.06 204 LEU A CA 1
ATOM 1616 C C . LEU A 1 204 ? 16.151 4.985 -1.823 1.00 94.06 204 LEU A C 1
ATOM 1618 O O . LEU A 1 204 ? 16.475 6.104 -2.219 1.00 94.06 204 LEU A O 1
ATOM 1622 N N . LEU A 1 205 ? 14.943 4.706 -1.343 1.00 91.38 205 LEU A N 1
ATOM 1623 C CA . LEU A 1 205 ? 13.860 5.674 -1.244 1.00 91.38 205 LEU A CA 1
ATOM 1624 C C . LEU A 1 205 ? 13.466 5.878 0.222 1.00 91.38 205 LEU A C 1
ATOM 1626 O O . LEU A 1 205 ? 13.196 4.923 0.942 1.00 91.38 205 LEU A O 1
ATOM 1630 N N . TYR A 1 206 ? 13.394 7.141 0.637 1.00 88.50 206 TYR A N 1
ATOM 1631 C CA . TYR A 1 206 ? 12.984 7.565 1.987 1.00 88.50 206 TYR A CA 1
ATOM 1632 C C . TYR A 1 206 ? 11.723 8.438 1.969 1.00 88.50 206 TYR A C 1
ATOM 1634 O O . TYR A 1 206 ? 11.360 9.048 2.968 1.00 88.50 206 TYR A O 1
ATOM 1642 N N . THR A 1 207 ? 11.084 8.557 0.808 1.00 87.19 207 THR A N 1
ATOM 1643 C CA . THR A 1 207 ? 9.860 9.334 0.633 1.00 87.19 207 THR A CA 1
ATOM 1644 C C . THR A 1 207 ? 8.710 8.365 0.383 1.00 87.19 207 THR A C 1
ATOM 1646 O O . THR A 1 207 ? 8.824 7.558 -0.539 1.00 87.19 207 THR A O 1
ATOM 1649 N N . PRO A 1 208 ? 7.616 8.432 1.162 1.00 88.94 208 PRO A N 1
ATOM 1650 C CA . PRO A 1 208 ? 6.503 7.505 1.010 1.00 88.94 208 PRO A CA 1
ATOM 1651 C C . PRO A 1 208 ? 5.876 7.518 -0.386 1.00 88.94 208 PRO A C 1
ATOM 1653 O O . PRO A 1 208 ? 5.621 8.579 -0.963 1.00 88.94 208 PRO A O 1
ATOM 1656 N N . THR A 1 209 ? 5.603 6.324 -0.914 1.00 90.50 209 THR A N 1
ATOM 1657 C CA . THR A 1 209 ? 5.016 6.108 -2.241 1.00 90.50 209 THR A CA 1
ATOM 1658 C C . THR A 1 209 ? 4.135 4.861 -2.228 1.00 90.50 209 THR A C 1
ATOM 1660 O O . THR A 1 209 ? 4.467 3.891 -1.545 1.00 90.50 209 THR A O 1
ATOM 1663 N N . GLY A 1 210 ? 3.040 4.880 -2.995 1.00 90.38 210 GLY A N 1
ATOM 1664 C CA . GLY A 1 210 ? 2.177 3.710 -3.160 1.00 90.38 210 GLY A CA 1
ATOM 1665 C C . GLY A 1 210 ? 2.811 2.708 -4.111 1.00 90.38 210 GLY A C 1
ATOM 1666 O O . GLY A 1 210 ? 2.916 1.532 -3.807 1.00 90.38 210 GLY A O 1
ATOM 1667 N N . ARG A 1 211 ? 3.373 3.171 -5.228 1.00 92.12 211 ARG A N 1
ATOM 1668 C CA . ARG A 1 211 ? 3.925 2.281 -6.251 1.00 92.12 211 ARG A CA 1
ATOM 1669 C C . ARG A 1 211 ? 5.313 2.712 -6.694 1.00 92.12 211 ARG A C 1
ATOM 1671 O O . ARG A 1 211 ? 5.581 3.901 -6.849 1.00 92.12 211 ARG A O 1
ATOM 1678 N N . MET A 1 212 ? 6.183 1.739 -6.950 1.00 93.00 212 MET A N 1
ATOM 1679 C CA . MET A 1 212 ? 7.473 1.971 -7.600 1.00 93.00 212 MET A CA 1
ATOM 1680 C C . MET A 1 212 ? 7.529 1.235 -8.933 1.00 93.00 212 MET A C 1
ATOM 1682 O O . MET A 1 212 ? 7.071 0.096 -9.041 1.00 93.00 212 MET A O 1
ATOM 1686 N N . GLU A 1 213 ? 8.111 1.868 -9.946 1.00 92.94 213 GLU A N 1
ATOM 1687 C CA . GLU A 1 213 ? 8.355 1.268 -11.253 1.00 92.94 213 GLU A CA 1
ATOM 1688 C C . GLU A 1 213 ? 9.794 1.511 -11.697 1.00 92.94 213 GLU A C 1
ATOM 1690 O O . GLU A 1 213 ? 10.369 2.556 -11.413 1.00 92.94 213 GLU A O 1
ATOM 1695 N N . VAL A 1 214 ? 10.376 0.560 -12.422 1.00 94.06 214 VAL A N 1
ATOM 1696 C CA . VAL A 1 214 ? 11.737 0.671 -12.948 1.00 94.06 214 VAL A CA 1
ATOM 1697 C C . VAL A 1 214 ? 11.740 0.329 -14.426 1.00 94.06 214 VAL A C 1
ATOM 1699 O O . VAL A 1 214 ? 11.212 -0.707 -14.834 1.00 94.06 214 VAL A O 1
ATOM 1702 N N . THR A 1 215 ? 12.372 1.186 -15.218 1.00 91.00 215 THR A N 1
ATOM 1703 C CA . THR A 1 215 ? 12.649 0.968 -16.642 1.00 91.00 215 THR A CA 1
ATOM 1704 C C . THR A 1 215 ? 14.144 1.066 -16.896 1.00 91.00 215 THR A C 1
ATOM 1706 O O . THR A 1 215 ? 14.820 1.891 -16.287 1.00 91.00 215 THR A O 1
ATOM 1709 N N . ALA A 1 216 ? 14.664 0.282 -17.827 1.00 89.44 216 ALA A N 1
ATOM 1710 C CA . ALA A 1 216 ? 16.024 0.417 -18.327 1.00 89.44 216 ALA A CA 1
ATOM 1711 C C . ALA A 1 216 ? 16.072 1.425 -19.493 1.00 89.44 216 ALA A C 1
ATOM 1713 O O . ALA A 1 216 ? 15.158 1.453 -20.316 1.00 89.44 216 ALA A O 1
ATOM 1714 N N . LEU A 1 217 ? 17.119 2.249 -19.555 1.00 87.00 217 LEU A N 1
ATOM 1715 C CA . LEU A 1 217 ? 17.350 3.266 -20.587 1.00 87.00 217 LEU A CA 1
ATOM 1716 C C . LEU A 1 217 ? 18.449 2.794 -21.551 1.00 87.00 217 LEU A C 1
ATOM 1718 O O . LEU A 1 217 ? 19.532 2.426 -21.100 1.00 87.00 217 LEU A O 1
ATOM 1722 N N . TYR A 1 218 ? 18.185 2.837 -22.856 1.00 81.31 218 TYR A N 1
ATOM 1723 C CA . TYR A 1 218 ? 19.113 2.439 -23.920 1.00 81.31 218 TYR A CA 1
ATOM 1724 C C . TYR A 1 218 ? 19.105 3.478 -25.038 1.00 81.31 218 TYR A C 1
ATOM 1726 O O . TYR A 1 218 ? 18.102 3.640 -25.723 1.00 81.31 218 TYR A O 1
ATOM 1734 N N . GLY A 1 219 ? 20.200 4.207 -25.231 1.00 79.31 219 GLY A N 1
ATOM 1735 C CA . GLY A 1 219 ? 20.340 5.179 -26.316 1.00 79.31 219 GLY A CA 1
ATOM 1736 C C . GLY A 1 219 ? 19.294 6.301 -26.312 1.00 79.31 219 GLY A C 1
ATOM 1737 O O . GLY A 1 219 ? 19.092 6.937 -27.340 1.00 79.31 219 GLY A O 1
ATOM 1738 N N . GLY A 1 220 ? 18.628 6.549 -25.177 1.00 78.38 220 GLY A N 1
ATOM 1739 C CA . GLY A 1 220 ? 17.509 7.493 -25.056 1.00 78.38 220 GLY A CA 1
ATOM 1740 C C . GLY A 1 220 ? 16.115 6.852 -25.039 1.00 78.38 220 GLY A C 1
ATOM 1741 O O . GLY A 1 220 ? 15.151 7.534 -24.692 1.00 78.38 220 GLY A O 1
ATOM 1742 N N . ASP A 1 221 ? 16.000 5.558 -25.334 1.00 75.12 221 ASP A N 1
ATOM 1743 C CA . ASP A 1 221 ? 14.739 4.817 -25.319 1.00 75.12 221 ASP A CA 1
ATOM 1744 C C . ASP A 1 221 ? 14.545 4.025 -24.018 1.00 75.12 221 ASP A C 1
ATOM 1746 O O . ASP A 1 221 ? 15.484 3.464 -23.451 1.00 75.12 221 ASP A O 1
ATOM 1750 N N . LEU A 1 222 ? 13.300 3.972 -23.536 1.00 78.62 222 LEU A N 1
ATOM 1751 C CA . LEU A 1 222 ? 12.928 3.285 -22.297 1.00 78.62 222 LEU A CA 1
ATOM 1752 C C . LEU A 1 222 ? 12.382 1.881 -22.569 1.00 78.62 222 LEU A C 1
ATOM 1754 O O . LEU A 1 222 ? 11.572 1.675 -23.476 1.00 78.62 222 LEU A O 1
ATOM 1758 N N . SER A 1 223 ? 12.770 0.934 -21.716 1.00 78.62 223 SER A N 1
ATOM 1759 C CA . SER A 1 223 ? 12.163 -0.393 -21.646 1.00 78.62 223 SER A CA 1
ATOM 1760 C C . SER A 1 223 ? 10.729 -0.328 -21.133 1.00 78.62 223 SER A C 1
ATOM 1762 O O . SER A 1 223 ? 10.306 0.646 -20.506 1.00 78.62 223 SER A O 1
ATOM 1764 N N . ARG A 1 224 ? 10.001 -1.441 -21.268 1.00 76.12 224 ARG A N 1
ATOM 1765 C CA . ARG A 1 224 ? 8.819 -1.679 -20.432 1.00 76.12 224 ARG A CA 1
ATOM 1766 C C . ARG A 1 224 ? 9.210 -1.644 -18.947 1.00 76.12 224 ARG A C 1
ATOM 1768 O O . ARG A 1 224 ? 10.304 -2.088 -18.584 1.00 76.12 224 ARG A O 1
ATOM 1775 N N . SER A 1 225 ? 8.315 -1.132 -18.105 1.00 83.62 225 SER A N 1
ATOM 1776 C CA . SER A 1 225 ? 8.530 -1.077 -16.662 1.00 83.62 225 SER A CA 1
ATOM 1777 C C . SER A 1 225 ? 8.234 -2.409 -15.972 1.00 83.62 225 SER A C 1
ATOM 1779 O O . SER A 1 225 ? 7.296 -3.124 -16.336 1.00 83.62 225 SER A O 1
ATOM 1781 N N . ALA A 1 226 ? 9.017 -2.722 -14.942 1.00 87.25 226 ALA A N 1
ATOM 1782 C CA . ALA A 1 226 ? 8.593 -3.620 -13.873 1.00 87.25 226 ALA A CA 1
ATOM 1783 C C . ALA A 1 226 ? 8.133 -2.775 -12.686 1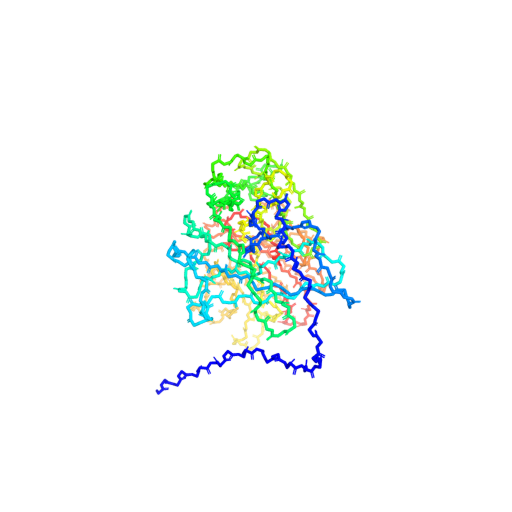.00 87.25 226 ALA A C 1
ATOM 1785 O O . ALA A 1 226 ? 8.677 -1.694 -12.466 1.00 87.25 226 ALA A O 1
ATOM 1786 N N . SER A 1 227 ? 7.153 -3.246 -11.917 1.00 91.56 227 SER A N 1
ATOM 1787 C CA . SER A 1 227 ? 6.610 -2.473 -10.801 1.00 91.56 227 SER A CA 1
ATOM 1788 C C . SER A 1 227 ? 6.371 -3.306 -9.558 1.00 91.56 227 SER A C 1
ATOM 1790 O O . SER A 1 227 ? 6.033 -4.484 -9.661 1.00 91.56 227 SER A O 1
ATOM 1792 N N . VAL A 1 228 ? 6.449 -2.651 -8.406 1.00 93.25 228 VAL A N 1
ATOM 1793 C CA . VAL A 1 228 ? 6.019 -3.170 -7.110 1.00 93.25 228 VAL A CA 1
ATOM 1794 C C . VAL A 1 228 ? 4.963 -2.239 -6.517 1.00 93.25 228 VAL A C 1
ATOM 1796 O O . VAL A 1 228 ? 5.101 -1.017 -6.592 1.00 93.25 228 VAL A O 1
ATOM 1799 N N . SER A 1 229 ? 3.901 -2.827 -5.966 1.00 92.69 229 SER A N 1
ATOM 1800 C CA . SER A 1 229 ? 2.888 -2.107 -5.193 1.00 92.69 229 SER A CA 1
ATOM 1801 C C . SER A 1 229 ? 3.250 -2.179 -3.712 1.00 92.69 229 SER A C 1
ATOM 1803 O O . SER A 1 229 ? 3.574 -3.245 -3.189 1.00 92.69 229 SER A O 1
ATOM 1805 N N . LEU A 1 230 ? 3.232 -1.018 -3.078 1.00 92.94 230 LEU A N 1
ATOM 1806 C CA . LEU A 1 230 ? 3.455 -0.741 -1.662 1.00 92.94 230 LEU A CA 1
ATOM 1807 C C . LEU A 1 230 ? 2.221 -0.040 -1.057 1.00 92.94 230 LEU A C 1
ATOM 1809 O O . LEU A 1 230 ? 2.265 0.423 0.084 1.00 92.94 230 LEU A O 1
ATOM 1813 N N . GLY A 1 231 ? 1.135 0.071 -1.829 1.00 91.56 231 GLY A N 1
ATOM 1814 C CA . GLY A 1 231 ? -0.091 0.747 -1.452 1.00 91.56 231 GLY A CA 1
ATOM 1815 C C . GLY A 1 231 ? -0.780 0.105 -0.252 1.00 91.56 231 GLY A C 1
ATOM 1816 O O . GLY A 1 231 ? -0.790 -1.110 -0.056 1.00 91.56 231 GLY A O 1
ATOM 1817 N N . SER A 1 232 ? -1.378 0.961 0.563 1.00 92.56 232 SER A N 1
ATOM 1818 C CA . SER A 1 232 ? -2.195 0.592 1.709 1.00 92.56 232 SER A CA 1
ATOM 1819 C C . SER A 1 232 ? -3.595 0.161 1.288 1.00 92.56 232 SER A C 1
ATOM 1821 O O . SER A 1 232 ? -4.148 0.623 0.290 1.00 92.56 232 SER A O 1
ATOM 1823 N N . VAL A 1 233 ? -4.196 -0.693 2.108 1.00 93.19 233 VAL A N 1
ATOM 1824 C CA . VAL A 1 233 ? -5.593 -1.106 1.996 1.00 93.19 233 VAL A CA 1
ATOM 1825 C C . VAL A 1 233 ? -6.479 -0.017 2.586 1.00 93.19 233 VAL A C 1
ATOM 1827 O O . VAL A 1 233 ? -6.194 0.488 3.670 1.00 93.19 233 VAL A O 1
ATOM 1830 N N . TYR A 1 234 ? -7.553 0.332 1.882 1.00 92.88 234 TYR A N 1
ATOM 1831 C CA . TYR A 1 234 ? -8.515 1.362 2.270 1.00 92.88 234 TYR A CA 1
ATOM 1832 C C . TYR A 1 234 ? -9.892 0.755 2.552 1.00 92.88 234 TYR A C 1
ATOM 1834 O O . TYR A 1 234 ? -10.348 -0.129 1.829 1.00 92.88 234 TYR A O 1
ATOM 1842 N N . SER A 1 235 ? -10.556 1.256 3.590 1.00 91.81 235 SER A N 1
ATOM 1843 C CA . SER A 1 235 ? -11.851 0.757 4.085 1.00 91.81 235 SER A CA 1
ATOM 1844 C C . SER A 1 235 ? -13.086 1.394 3.443 1.00 91.81 235 SER A C 1
ATOM 1846 O O . SER A 1 235 ? -14.164 0.804 3.505 1.00 91.81 235 SER A O 1
ATOM 1848 N N . GLY A 1 236 ? -12.968 2.588 2.854 1.00 90.94 236 GLY A N 1
ATOM 1849 C CA . GLY A 1 236 ? -14.139 3.452 2.677 1.00 90.94 236 GLY A CA 1
ATOM 1850 C C . GLY A 1 236 ? -14.568 4.115 3.991 1.00 90.94 236 GLY A C 1
ATOM 1851 O O . GLY A 1 236 ? -13.886 4.009 5.009 1.00 90.94 236 GLY A O 1
ATOM 1852 N N . GLU A 1 237 ? -15.704 4.811 3.962 1.00 95.00 237 GLU A N 1
ATOM 1853 C CA . GLU A 1 237 ? -16.352 5.347 5.166 1.00 95.00 237 GLU A CA 1
ATOM 1854 C C . GLU A 1 237 ? -17.171 4.268 5.861 1.00 95.00 237 GLU A C 1
ATOM 1856 O O . GLU A 1 237 ? -17.938 3.551 5.215 1.00 95.00 237 GLU A O 1
ATOM 1861 N N . PHE A 1 238 ? -17.063 4.196 7.183 1.00 95.50 238 PHE A N 1
ATOM 1862 C CA . PHE A 1 238 ? -17.908 3.330 7.993 1.00 95.50 238 PHE A CA 1
ATOM 1863 C C . PHE A 1 238 ? -18.148 3.922 9.380 1.00 95.50 238 PHE A C 1
ATOM 1865 O O . PHE A 1 238 ? -17.523 4.904 9.786 1.00 95.50 238 PHE A O 1
ATOM 1872 N N . GLU A 1 239 ? -19.102 3.333 10.094 1.00 97.00 239 GLU A N 1
ATOM 1873 C CA . GLU A 1 239 ? -19.531 3.778 11.414 1.00 97.00 239 GLU A CA 1
ATOM 1874 C C . GLU A 1 239 ? -19.169 2.727 12.462 1.00 97.00 239 GLU A C 1
ATOM 1876 O O . GLU A 1 239 ? -19.430 1.539 12.269 1.00 97.00 239 GLU A O 1
ATOM 1881 N N . LEU A 1 240 ? -18.609 3.182 13.581 1.00 97.44 240 LEU A N 1
ATOM 1882 C CA . LEU A 1 240 ? -18.443 2.395 14.796 1.00 97.44 240 LEU A CA 1
ATOM 1883 C C . LEU A 1 240 ? -19.240 3.024 15.927 1.00 97.44 240 LEU A C 1
ATOM 1885 O O . LEU A 1 240 ? -19.260 4.244 16.088 1.00 97.44 240 LEU A O 1
ATOM 1889 N N . TRP A 1 241 ? -19.865 2.174 16.722 1.00 97.56 241 TRP A N 1
ATOM 1890 C CA . TRP A 1 241 ? -20.602 2.557 17.914 1.00 97.56 241 TRP A CA 1
ATOM 1891 C C . TRP A 1 241 ? -19.716 2.382 19.144 1.00 97.56 241 TRP A C 1
ATOM 1893 O O . TRP A 1 241 ? -18.800 1.567 19.136 1.00 97.56 241 TRP A O 1
ATOM 1903 N N . ASN A 1 242 ? -19.941 3.157 20.196 1.00 95.88 242 ASN A N 1
ATOM 1904 C CA . ASN A 1 242 ? -19.259 2.940 21.464 1.00 95.88 242 ASN A CA 1
ATOM 1905 C C . ASN A 1 242 ? -19.854 1.732 22.203 1.00 95.88 242 ASN A C 1
ATOM 1907 O O . ASN A 1 242 ? -20.943 1.255 21.874 1.00 95.88 242 ASN A O 1
ATOM 1911 N N . ILE A 1 243 ? -19.145 1.225 23.212 1.00 95.44 243 ILE A N 1
ATOM 1912 C CA . ILE A 1 243 ? -19.590 0.032 23.953 1.00 95.44 243 ILE A CA 1
ATOM 1913 C C . ILE A 1 243 ? -20.839 0.282 24.808 1.00 95.44 243 ILE A C 1
ATOM 1915 O O . ILE A 1 243 ? -21.463 -0.672 25.267 1.00 95.44 243 ILE A O 1
ATOM 1919 N N . ASP A 1 244 ? -21.181 1.552 25.040 1.00 93.00 244 ASP A N 1
ATOM 1920 C CA . ASP A 1 244 ? -22.342 1.973 25.824 1.00 93.00 244 ASP A CA 1
ATOM 1921 C C . ASP A 1 244 ? -23.647 1.932 24.996 1.00 93.00 244 ASP A C 1
ATOM 1923 O O . ASP A 1 244 ? -24.733 2.171 25.537 1.00 93.00 244 ASP A O 1
ATOM 1927 N N . GLU A 1 245 ? -23.572 1.632 23.692 1.00 94.75 245 GLU A N 1
ATOM 1928 C CA . GLU A 1 245 ? -24.741 1.475 22.830 1.00 94.75 245 GLU A CA 1
ATOM 1929 C C . GLU A 1 245 ? -25.583 0.248 23.221 1.00 94.75 245 GLU A C 1
ATOM 1931 O O . GLU A 1 245 ? -25.091 -0.846 23.495 1.00 94.75 245 GLU A O 1
ATOM 1936 N N . SER A 1 246 ? -26.902 0.443 23.235 1.00 93.56 246 SER A N 1
ATOM 1937 C CA . SER A 1 246 ? -27.888 -0.555 23.643 1.00 93.56 246 SER A CA 1
ATOM 1938 C C . SER A 1 246 ? -28.050 -1.706 22.648 1.00 93.56 246 SER A C 1
ATOM 1940 O O . SER A 1 246 ? -28.351 -2.830 23.059 1.00 93.56 246 SER A O 1
ATOM 1942 N N . ASP A 1 247 ? -27.862 -1.443 21.352 1.00 95.38 247 ASP A N 1
ATOM 1943 C CA . ASP A 1 247 ? -27.845 -2.479 20.322 1.00 95.38 247 ASP A CA 1
ATOM 1944 C C . ASP A 1 247 ? -26.453 -3.110 20.227 1.00 95.38 247 ASP A C 1
ATOM 1946 O O . ASP A 1 247 ? -25.545 -2.617 19.557 1.00 95.38 247 ASP A O 1
ATOM 1950 N N . THR A 1 248 ? -26.301 -4.259 20.883 1.00 93.25 248 THR A N 1
ATOM 1951 C CA . THR A 1 248 ? -25.026 -4.975 20.963 1.00 93.25 248 THR A CA 1
ATOM 1952 C C . THR A 1 248 ? -24.596 -5.612 19.640 1.00 93.25 248 THR A C 1
ATOM 1954 O O . THR A 1 248 ? -23.494 -6.154 19.567 1.00 93.25 248 THR A O 1
ATOM 1957 N N . THR A 1 249 ? -25.431 -5.597 18.597 1.00 94.75 249 THR A N 1
ATOM 1958 C CA . THR A 1 249 ? -25.087 -6.166 17.281 1.00 94.75 249 THR A CA 1
ATOM 1959 C C . THR A 1 249 ? -24.309 -5.198 16.396 1.00 94.75 249 THR A C 1
ATOM 1961 O O . THR A 1 249 ? -23.719 -5.616 15.400 1.00 94.75 249 THR A O 1
ATOM 1964 N N . LEU A 1 250 ? -24.277 -3.919 16.765 1.00 96.25 250 LEU A N 1
ATOM 1965 C CA . LEU A 1 250 ? -23.578 -2.890 16.013 1.00 96.25 250 LEU A CA 1
ATOM 1966 C C . LEU A 1 250 ? -22.056 -3.010 16.200 1.00 96.25 250 LEU A C 1
ATOM 1968 O O . LEU A 1 250 ? -21.596 -3.342 17.299 1.00 96.25 250 LEU A O 1
ATOM 1972 N N . PRO A 1 251 ? -21.259 -2.759 15.143 1.00 97.56 251 PRO A N 1
ATOM 1973 C CA . PRO A 1 251 ? -19.812 -2.834 15.241 1.00 97.56 251 PRO A CA 1
ATOM 1974 C C . PRO A 1 251 ? -19.293 -1.702 16.125 1.00 97.56 251 PRO A C 1
ATOM 1976 O O . PRO A 1 251 ? -19.683 -0.546 15.975 1.00 97.56 251 PRO A O 1
ATOM 1979 N N . ASN A 1 252 ? -18.397 -2.047 17.035 1.00 97.56 252 ASN A N 1
ATOM 1980 C CA . ASN A 1 252 ? -17.765 -1.130 17.984 1.00 97.56 252 ASN A CA 1
ATOM 1981 C C . ASN A 1 252 ? -16.243 -1.300 18.025 1.00 97.56 252 ASN A C 1
ATOM 1983 O O . ASN A 1 252 ? -15.552 -0.525 18.682 1.00 97.56 252 ASN A O 1
ATOM 1987 N N . GLY A 1 253 ? -15.711 -2.267 17.277 1.00 97.50 253 GLY A N 1
ATOM 1988 C CA . GLY A 1 253 ? -14.289 -2.462 17.079 1.00 97.50 253 GLY A CA 1
ATOM 1989 C C . GLY A 1 253 ? -13.932 -2.733 15.629 1.00 97.50 253 GLY A C 1
ATOM 1990 O O . GLY A 1 253 ? -14.780 -3.022 14.785 1.00 97.50 253 GLY A O 1
ATOM 1991 N N . PHE A 1 254 ? -12.643 -2.627 15.349 1.00 97.50 254 PHE A N 1
ATOM 1992 C CA . PHE A 1 254 ? -12.052 -2.974 14.071 1.00 97.50 254 PHE A CA 1
ATOM 1993 C C . PHE A 1 254 ? -10.690 -3.617 14.283 1.00 97.50 254 PHE A C 1
ATOM 1995 O O . PHE A 1 254 ? -10.055 -3.471 15.330 1.00 97.50 254 PHE A O 1
ATOM 2002 N N . GLY A 1 255 ? -10.217 -4.301 13.256 1.00 95.81 255 GLY A N 1
ATOM 2003 C CA . GLY A 1 255 ? -8.857 -4.801 13.228 1.00 95.81 255 GLY A CA 1
ATOM 2004 C C . GLY A 1 255 ? -8.424 -5.179 11.831 1.00 95.81 255 GLY A C 1
ATOM 2005 O O . GLY A 1 255 ? -9.179 -5.079 10.859 1.00 95.81 255 GLY A O 1
ATOM 2006 N N . PHE A 1 256 ? -7.170 -5.581 11.742 1.00 91.69 256 PHE A N 1
ATOM 2007 C CA . PHE A 1 256 ? -6.499 -5.892 10.499 1.00 91.69 256 PHE A CA 1
ATOM 2008 C C . PHE A 1 256 ? -6.232 -7.395 10.450 1.00 91.69 256 PHE A C 1
ATOM 2010 O O . PHE A 1 256 ? -5.624 -7.957 11.356 1.00 91.69 256 PHE A O 1
ATOM 2017 N N . ASP A 1 257 ? -6.664 -8.068 9.384 1.00 82.06 257 ASP A N 1
ATOM 2018 C CA . ASP A 1 257 ? -6.416 -9.514 9.205 1.00 82.06 257 ASP A CA 1
ATOM 2019 C C . ASP A 1 257 ? -5.097 -9.804 8.460 1.00 82.06 257 ASP A C 1
ATOM 2021 O O . ASP A 1 257 ? -4.778 -10.935 8.094 1.00 82.06 257 ASP A O 1
ATOM 2025 N N . GLY A 1 258 ? -4.325 -8.746 8.207 1.00 80.12 258 GLY A N 1
ATOM 2026 C CA . GLY A 1 258 ? -3.084 -8.766 7.451 1.00 80.12 258 GLY A CA 1
ATOM 2027 C C . GLY A 1 258 ? -3.231 -8.434 5.966 1.00 80.12 258 GLY A C 1
ATOM 2028 O O . GLY A 1 258 ? -2.231 -8.090 5.332 1.00 80.12 258 GLY A O 1
ATOM 2029 N N . THR A 1 259 ? -4.451 -8.473 5.432 1.00 85.69 259 THR A N 1
ATOM 2030 C CA . THR A 1 259 ? -4.774 -8.190 4.023 1.00 85.69 259 THR A CA 1
ATOM 2031 C C . THR A 1 259 ? -5.983 -7.276 3.838 1.00 85.69 259 THR A C 1
ATOM 2033 O O . THR A 1 259 ? -6.158 -6.697 2.769 1.00 85.69 259 THR A O 1
ATOM 2036 N N . SER A 1 260 ? -6.814 -7.141 4.864 1.00 90.25 260 SER A N 1
ATOM 2037 C CA . SER A 1 260 ? -8.070 -6.415 4.850 1.00 90.25 260 SER A CA 1
ATOM 2038 C C . SER A 1 260 ? -8.340 -5.757 6.206 1.00 90.25 260 SER A C 1
ATOM 2040 O O . SER A 1 260 ? -7.606 -5.952 7.182 1.00 90.25 260 SER A O 1
ATOM 2042 N N . ILE A 1 261 ? -9.379 -4.926 6.230 1.00 95.00 261 ILE A N 1
ATOM 2043 C CA . ILE A 1 261 ? -9.865 -4.226 7.415 1.00 95.00 261 ILE A CA 1
ATOM 2044 C C . ILE A 1 261 ? -11.230 -4.826 7.754 1.00 95.00 261 ILE A C 1
ATOM 2046 O O . ILE A 1 261 ? -12.138 -4.788 6.922 1.00 95.00 261 ILE A O 1
ATOM 2050 N N . GLY A 1 262 ? -11.359 -5.385 8.957 1.00 95.12 262 GLY A N 1
ATOM 2051 C CA . GLY A 1 262 ? -12.601 -5.962 9.468 1.00 95.12 262 GLY A CA 1
ATOM 2052 C C . GLY A 1 262 ? -13.248 -5.087 10.539 1.00 95.12 262 GLY A C 1
ATOM 2053 O O . GLY A 1 262 ? -12.556 -4.357 11.251 1.00 95.12 262 GLY A O 1
ATOM 2054 N N . TYR A 1 263 ? -14.573 -5.186 10.662 1.00 96.19 263 TYR A N 1
ATOM 2055 C CA . TYR A 1 263 ? -15.372 -4.493 11.677 1.00 96.19 263 TYR A CA 1
ATOM 2056 C C . TYR A 1 263 ? -16.154 -5.514 12.483 1.00 96.19 263 TYR A C 1
ATOM 2058 O O . TYR A 1 263 ? -16.778 -6.410 11.914 1.00 96.19 263 TYR A O 1
ATOM 2066 N N . TYR A 1 264 ? -16.142 -5.349 13.796 1.00 97.31 264 TYR A N 1
ATOM 2067 C CA . TYR A 1 264 ? -16.565 -6.381 14.728 1.00 97.31 264 TYR A CA 1
ATOM 2068 C C . TYR A 1 264 ? -17.363 -5.777 15.875 1.00 97.31 264 TYR A C 1
ATOM 2070 O O . TYR A 1 264 ? -17.237 -4.590 16.195 1.00 97.31 264 TYR A O 1
ATOM 2078 N N . SER A 1 265 ? -18.164 -6.616 16.523 1.00 97.06 265 SER A N 1
ATOM 2079 C CA . SER A 1 265 ? -18.803 -6.268 17.786 1.00 97.06 265 SER A CA 1
ATOM 2080 C C . SER A 1 265 ? -18.128 -7.019 18.922 1.00 97.06 265 SER A C 1
ATOM 2082 O O . SER A 1 265 ? -18.097 -8.246 18.925 1.00 97.06 265 SER A O 1
ATOM 2084 N N . ILE A 1 266 ? -17.677 -6.301 19.951 1.00 96.44 266 ILE A N 1
ATOM 2085 C CA . ILE A 1 266 ? -17.129 -6.907 21.171 1.00 96.44 266 ILE A CA 1
ATOM 2086 C C . ILE A 1 266 ? -18.147 -7.790 21.910 1.00 96.44 266 ILE A C 1
ATOM 2088 O O . ILE A 1 266 ? -17.765 -8.540 22.801 1.00 96.44 266 ILE A O 1
ATOM 2092 N N . SER A 1 267 ? -19.443 -7.734 21.579 1.00 95.81 267 SER A N 1
ATOM 2093 C CA . SER A 1 267 ? -20.423 -8.662 22.160 1.00 95.81 267 SER A CA 1
ATOM 2094 C C . SER A 1 267 ? -20.283 -10.088 21.609 1.00 95.81 267 SER A C 1
ATOM 2096 O O . SER A 1 267 ? -20.749 -11.036 22.244 1.00 95.81 267 SER A O 1
ATOM 2098 N N . GLN A 1 268 ? -19.635 -10.249 20.450 1.00 96.12 268 GLN A N 1
ATOM 2099 C CA . GLN A 1 268 ? -19.356 -11.530 19.811 1.00 96.12 268 GLN A CA 1
ATOM 2100 C C . GLN A 1 268 ? -17.959 -12.005 20.212 1.00 96.12 268 GLN A C 1
ATOM 2102 O O . GLN A 1 268 ? -16.949 -11.561 19.675 1.00 96.12 268 GLN A O 1
ATOM 2107 N N . GLN A 1 269 ? -17.892 -12.918 21.181 1.00 95.62 269 GLN A N 1
ATOM 2108 C CA . GLN A 1 269 ? -16.613 -13.374 21.735 1.00 95.62 269 GLN A CA 1
ATOM 2109 C C . GLN A 1 269 ? -15.704 -14.065 20.703 1.00 95.62 269 GLN A C 1
ATOM 2111 O O . GLN A 1 269 ? -14.483 -13.992 20.821 1.00 95.62 269 GLN A O 1
ATOM 2116 N N . ASP A 1 270 ? -16.289 -14.694 19.681 1.00 95.81 270 ASP A N 1
ATOM 2117 C CA . ASP A 1 270 ? -15.540 -15.342 18.598 1.00 95.81 270 ASP A CA 1
ATOM 2118 C C . ASP A 1 270 ? -14.746 -14.333 17.743 1.00 95.81 270 ASP A C 1
ATOM 2120 O O . ASP A 1 270 ? -13.727 -14.702 17.162 1.00 95.81 270 ASP A O 1
ATOM 2124 N N . ASP A 1 271 ? -15.158 -13.061 17.728 1.00 95.88 271 ASP A N 1
ATOM 2125 C CA . ASP A 1 271 ? -14.498 -11.995 16.965 1.00 95.88 271 ASP A CA 1
ATOM 2126 C C . ASP A 1 271 ? -13.333 -11.353 17.737 1.00 95.88 271 ASP A C 1
ATOM 2128 O O . ASP A 1 271 ? -12.514 -10.643 17.159 1.00 95.88 271 ASP A O 1
ATOM 2132 N N . TRP A 1 272 ? -13.225 -11.579 19.053 1.00 96.44 272 TRP A N 1
ATOM 2133 C CA . TRP A 1 272 ? -12.303 -10.838 19.927 1.00 96.44 272 TRP A CA 1
ATOM 2134 C C . TRP A 1 272 ? -10.838 -10.904 19.488 1.00 96.44 272 TRP A C 1
ATOM 2136 O O . TRP A 1 272 ? -10.105 -9.919 19.588 1.00 96.44 272 TRP A O 1
ATOM 2146 N N . GLN A 1 273 ? -10.418 -12.052 18.958 1.00 95.12 273 GLN A N 1
ATOM 2147 C CA . GLN A 1 273 ? -9.059 -12.272 18.464 1.00 95.12 273 GLN A CA 1
ATOM 2148 C C . GLN A 1 273 ? -8.673 -11.340 17.300 1.00 95.12 273 GLN A C 1
ATOM 2150 O O . GLN A 1 273 ? -7.483 -11.086 17.101 1.00 95.12 273 GLN A O 1
ATOM 2155 N N . ASP A 1 274 ? -9.665 -10.807 16.585 1.00 95.56 274 ASP A N 1
ATOM 2156 C CA . ASP A 1 274 ? -9.510 -10.005 15.372 1.00 95.56 274 ASP A CA 1
ATOM 2157 C C . ASP A 1 274 ? -9.731 -8.502 15.609 1.00 95.56 274 ASP A C 1
ATOM 2159 O O . ASP A 1 274 ? -9.559 -7.705 14.688 1.00 95.56 274 ASP A O 1
ATOM 2163 N N . ILE A 1 275 ? -10.063 -8.095 16.839 1.00 97.00 275 ILE A N 1
ATOM 2164 C CA . ILE A 1 275 ? -10.258 -6.689 17.218 1.00 97.00 275 ILE A CA 1
ATOM 2165 C C . ILE A 1 275 ? -8.931 -6.100 17.695 1.00 97.00 275 ILE A C 1
ATOM 2167 O O . ILE A 1 275 ? -8.448 -6.452 18.767 1.00 97.00 275 ILE A O 1
ATOM 2171 N N . ASP A 1 276 ? -8.349 -5.172 16.937 1.00 96.94 276 ASP A N 1
ATOM 2172 C CA . ASP A 1 276 ? -7.128 -4.458 17.342 1.00 96.94 276 ASP A CA 1
ATOM 2173 C C . ASP A 1 276 ? -7.463 -3.176 18.125 1.00 96.94 276 ASP A C 1
ATOM 2175 O O . ASP A 1 276 ? -6.759 -2.811 19.070 1.00 96.94 276 ASP A O 1
ATOM 2179 N N . PHE A 1 277 ? -8.569 -2.516 17.766 1.00 97.81 277 PHE A N 1
ATOM 2180 C CA . PHE A 1 277 ? -9.052 -1.294 18.405 1.00 97.81 277 PHE A CA 1
ATOM 2181 C C . PHE A 1 277 ? -10.575 -1.303 18.569 1.00 97.81 277 PHE A C 1
ATOM 2183 O O . PHE A 1 277 ? -11.290 -1.900 17.765 1.00 97.81 277 PHE A O 1
ATOM 2190 N N . TYR A 1 278 ? -11.086 -0.589 19.572 1.00 97.81 278 TYR A N 1
ATOM 2191 C CA . TYR A 1 278 ? -12.522 -0.395 19.786 1.00 97.81 278 TYR A CA 1
ATOM 2192 C C . TYR A 1 278 ? -12.853 1.010 20.297 1.00 97.81 278 TYR A C 1
ATOM 2194 O O . TYR A 1 278 ? -11.993 1.697 20.847 1.00 97.81 278 TYR A O 1
ATOM 2202 N N . ILE A 1 279 ? -14.096 1.452 20.103 1.00 97.44 279 ILE A N 1
ATOM 2203 C CA . ILE A 1 279 ? -14.604 2.708 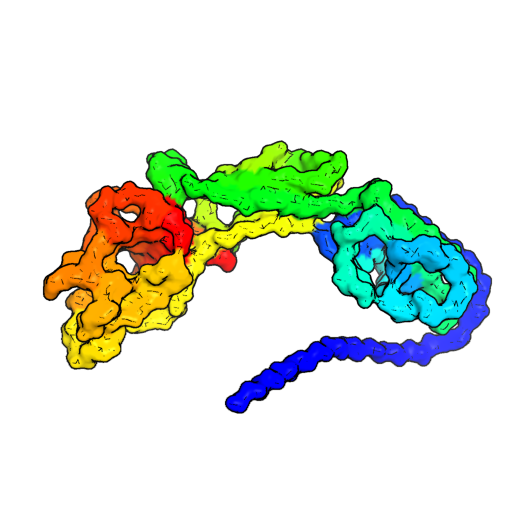20.662 1.00 97.44 279 ILE A CA 1
ATOM 2204 C C . ILE A 1 279 ? -15.133 2.413 22.063 1.00 97.44 279 ILE A C 1
ATOM 2206 O O . ILE A 1 279 ? -16.181 1.789 22.199 1.00 97.44 279 ILE A O 1
ATOM 2210 N N . ALA A 1 280 ? -14.406 2.831 23.098 1.00 95.19 280 ALA A N 1
ATOM 2211 C CA . ALA A 1 280 ? -14.717 2.532 24.491 1.00 95.19 280 ALA A CA 1
ATOM 2212 C C . ALA A 1 280 ? -15.950 3.307 24.979 1.00 95.19 280 ALA A C 1
ATOM 2214 O O . ALA A 1 280 ? -17.068 2.830 24.838 1.00 95.19 280 ALA A O 1
ATOM 2215 N N . SER A 1 281 ? -15.771 4.509 25.525 1.00 89.75 281 SER A N 1
ATOM 2216 C CA . SER A 1 281 ? -16.875 5.379 25.945 1.00 89.75 281 SER A CA 1
ATOM 2217 C C . SER A 1 281 ? -16.746 6.738 25.267 1.00 89.75 281 SER A C 1
ATOM 2219 O O . SER A 1 281 ? -15.642 7.204 24.981 1.00 89.75 281 SER A O 1
ATOM 2221 N N . GLY A 1 282 ? -17.879 7.367 24.951 1.00 88.69 282 GLY A N 1
ATOM 2222 C CA . GLY A 1 282 ? -17.891 8.571 24.120 1.00 88.69 282 GLY A CA 1
ATOM 2223 C C . GLY A 1 282 ? -17.257 8.303 22.751 1.00 88.69 282 GLY A C 1
ATOM 2224 O O . GLY A 1 282 ? -17.780 7.490 21.993 1.00 88.69 282 GLY A O 1
ATOM 2225 N N . ALA A 1 283 ? -16.141 8.977 22.458 1.00 90.69 283 ALA A N 1
ATOM 2226 C CA . ALA A 1 283 ? -15.349 8.805 21.237 1.00 90.69 283 ALA A CA 1
ATOM 2227 C C . ALA A 1 283 ? -13.916 8.314 21.530 1.00 90.69 283 ALA A C 1
ATOM 2229 O O . ALA A 1 283 ? -13.004 8.529 20.733 1.00 90.69 283 ALA A O 1
ATOM 2230 N N . ASP A 1 284 ? -13.693 7.678 22.680 1.00 95.12 284 ASP A N 1
ATOM 2231 C CA . ASP A 1 284 ? -12.371 7.167 23.031 1.00 95.12 284 ASP A CA 1
ATOM 2232 C C . ASP A 1 284 ? -12.033 5.939 22.181 1.00 95.12 284 ASP A C 1
ATOM 2234 O O . ASP A 1 284 ? -12.636 4.877 22.336 1.00 95.12 284 ASP A O 1
ATOM 2238 N N . LEU A 1 285 ? -11.042 6.073 21.301 1.00 96.62 285 LEU A N 1
ATOM 2239 C CA . LEU A 1 285 ? -10.445 4.957 20.580 1.00 96.62 285 LEU A CA 1
ATOM 2240 C C . LEU A 1 285 ? -9.437 4.260 21.498 1.00 96.62 285 LEU A C 1
ATOM 2242 O O . LEU A 1 285 ? -8.461 4.872 21.936 1.00 96.62 285 LEU A O 1
ATOM 2246 N N . ALA A 1 286 ? -9.671 2.986 21.786 1.00 97.12 286 ALA A N 1
ATOM 2247 C CA . ALA A 1 286 ? -8.897 2.194 22.728 1.00 97.12 286 ALA A CA 1
ATOM 2248 C C . ALA A 1 286 ? -8.293 0.948 22.070 1.00 97.12 286 ALA A C 1
ATOM 2250 O O . ALA A 1 286 ? -8.878 0.350 21.169 1.00 97.12 286 ALA A O 1
ATOM 2251 N N . SER A 1 287 ? -7.120 0.553 22.555 1.00 96.75 287 SER A N 1
ATOM 2252 C CA . SER A 1 287 ? -6.452 -0.715 22.259 1.00 96.75 287 SER A CA 1
ATOM 2253 C C . SER A 1 287 ? -7.258 -1.895 22.780 1.00 96.75 287 SER A C 1
ATOM 2255 O O . SER A 1 287 ? -7.815 -1.823 23.874 1.00 96.75 287 SER A O 1
ATOM 2257 N N . SER A 1 288 ? -7.231 -3.024 22.080 1.00 95.88 288 SER A N 1
ATOM 2258 C CA . SER A 1 288 ? -7.802 -4.295 22.547 1.00 95.88 288 SER A CA 1
ATOM 2259 C C . SER A 1 288 ? -7.331 -4.732 23.947 1.00 95.88 288 SER A C 1
ATOM 2261 O O . SER A 1 288 ? -8.084 -5.389 24.671 1.00 95.88 288 SER A O 1
ATOM 2263 N N . GLN A 1 289 ? -6.118 -4.331 24.358 1.00 95.31 289 GLN A N 1
ATOM 2264 C CA . GLN A 1 289 ? -5.558 -4.592 25.694 1.00 95.31 289 GLN A CA 1
ATOM 2265 C C . GLN A 1 289 ? -6.250 -3.813 26.820 1.00 95.31 289 GLN A C 1
ATOM 2267 O O . GLN A 1 289 ? -6.102 -4.166 27.987 1.00 95.31 289 GLN A O 1
ATOM 2272 N N . ASN A 1 290 ? -6.969 -2.736 26.497 1.00 95.88 290 ASN A N 1
ATOM 2273 C CA . ASN A 1 290 ? -7.636 -1.883 27.480 1.00 95.88 290 ASN A CA 1
ATOM 2274 C C . ASN A 1 290 ? -9.037 -2.378 27.868 1.00 95.88 290 ASN A C 1
ATOM 2276 O O . ASN A 1 290 ? -9.640 -1.823 28.788 1.00 95.88 290 ASN A O 1
ATOM 2280 N N . HIS A 1 291 ? -9.545 -3.412 27.197 1.00 96.31 291 HIS A N 1
ATOM 2281 C CA . HIS A 1 291 ? -10.778 -4.088 27.579 1.00 96.31 291 HIS A CA 1
ATOM 2282 C C . HIS A 1 291 ? -10.523 -5.063 28.742 1.00 96.31 291 HIS A C 1
ATOM 2284 O O . HIS A 1 291 ? -9.436 -5.625 28.856 1.00 96.31 291 HIS A O 1
ATOM 2290 N N . GLU A 1 292 ? -11.527 -5.294 29.593 1.00 94.62 292 GLU A N 1
ATOM 2291 C CA . GLU A 1 292 ? -11.450 -6.266 30.690 1.00 94.62 292 GLU A CA 1
ATOM 2292 C C . GLU A 1 292 ? -12.512 -7.364 30.495 1.00 94.62 292 GLU A C 1
ATOM 2294 O O . GLU A 1 292 ? -13.710 -7.075 30.591 1.00 94.62 292 GLU A O 1
ATOM 2299 N N . PRO A 1 293 ? -12.111 -8.624 30.247 1.00 94.94 293 PRO A N 1
ATOM 2300 C CA . PRO A 1 293 ? -10.734 -9.088 30.002 1.00 94.94 293 PRO A CA 1
ATOM 2301 C C . PRO A 1 293 ? -10.191 -8.615 28.634 1.00 94.94 293 PRO A C 1
ATOM 2303 O O . PRO A 1 293 ? -11.000 -8.294 27.764 1.00 94.94 293 PRO A O 1
ATOM 2306 N N . PRO A 1 294 ? -8.865 -8.612 28.391 1.00 96.38 294 PRO A N 1
ATOM 2307 C CA . PRO A 1 294 ? -8.302 -8.225 27.092 1.00 96.38 294 PRO A CA 1
ATOM 2308 C C . PRO A 1 294 ? -8.925 -9.003 25.924 1.00 96.38 294 PRO A C 1
ATOM 2310 O O . PRO A 1 294 ? -9.111 -10.218 26.028 1.00 96.38 294 PRO A O 1
ATOM 2313 N N . LEU A 1 295 ? -9.237 -8.317 24.815 1.00 96.44 295 LEU A N 1
ATOM 2314 C CA . LEU A 1 295 ? -9.895 -8.954 23.659 1.00 96.44 295 LEU A CA 1
ATOM 2315 C C . LEU A 1 295 ? -8.940 -9.916 22.933 1.00 96.44 295 LEU A C 1
ATOM 2317 O O . LEU A 1 295 ? -9.313 -11.022 22.551 1.00 96.44 295 LEU A O 1
ATOM 2321 N N . ASN A 1 296 ? -7.671 -9.535 22.790 1.00 94.31 296 ASN A N 1
ATOM 2322 C CA . ASN A 1 296 ? -6.632 -10.393 22.222 1.00 94.31 296 ASN A CA 1
ATOM 2323 C C . ASN A 1 296 ? -5.280 -10.146 22.908 1.00 94.31 296 ASN A C 1
ATOM 2325 O O . ASN A 1 296 ? -5.235 -9.549 23.978 1.00 94.31 296 ASN A O 1
ATOM 2329 N N . ASN A 1 297 ? -4.181 -10.641 22.329 1.00 91.06 297 ASN A N 1
ATOM 2330 C CA . ASN A 1 297 ? -2.816 -10.452 22.853 1.00 91.06 297 ASN A CA 1
ATOM 2331 C C . ASN A 1 297 ? -2.013 -9.382 22.089 1.00 91.06 297 ASN A C 1
ATOM 2333 O O . ASN A 1 297 ? -0.811 -9.250 22.311 1.00 91.06 297 ASN A O 1
ATOM 2337 N N . ARG A 1 298 ? -2.649 -8.667 21.155 1.00 91.75 298 ARG A N 1
ATOM 2338 C CA . ARG A 1 298 ? -2.016 -7.634 20.326 1.00 91.75 298 ARG A CA 1
ATOM 2339 C C . ARG A 1 298 ? -2.136 -6.297 21.037 1.00 91.75 298 ARG A C 1
ATOM 2341 O O . ARG A 1 298 ? -3.138 -6.062 21.705 1.00 91.75 298 ARG A O 1
ATOM 2348 N N . ASN A 1 299 ? -1.154 -5.419 20.889 1.00 91.00 299 ASN A N 1
ATOM 2349 C CA . ASN A 1 299 ? -1.209 -4.083 21.464 1.00 91.00 299 ASN A CA 1
ATOM 2350 C C . ASN A 1 299 ? -1.391 -3.035 20.363 1.00 91.00 299 ASN A C 1
ATOM 2352 O O . ASN A 1 299 ? -0.484 -2.787 19.568 1.00 91.00 299 ASN A O 1
ATOM 2356 N N . GLY A 1 300 ? -2.576 -2.429 20.321 1.00 93.50 300 GLY A N 1
ATOM 2357 C CA . GLY A 1 300 ? -2.864 -1.274 19.481 1.00 93.50 300 GLY A CA 1
ATOM 2358 C C . GLY A 1 300 ? -2.429 0.024 20.160 1.00 93.50 300 GLY A C 1
ATOM 2359 O O . GLY A 1 300 ? -2.692 0.251 21.339 1.00 93.50 300 GLY A O 1
ATOM 2360 N N . LEU A 1 301 ? -1.770 0.901 19.416 1.00 93.62 301 LEU A N 1
ATOM 2361 C CA . LEU A 1 301 ? -1.308 2.197 19.886 1.00 93.62 301 LEU A CA 1
ATOM 2362 C C . LEU A 1 301 ? -1.728 3.288 18.896 1.00 93.62 301 LEU A C 1
ATOM 2364 O O . LEU A 1 301 ? -1.641 3.115 17.680 1.00 93.62 301 LEU A O 1
ATOM 2368 N N . ILE A 1 302 ? -2.189 4.418 19.430 1.00 93.94 302 ILE A N 1
ATOM 2369 C CA . ILE A 1 302 ? -2.709 5.567 18.683 1.00 93.94 302 ILE A CA 1
ATOM 2370 C C . ILE A 1 302 ? -1.777 6.762 18.883 1.00 93.94 302 ILE A C 1
ATOM 2372 O O . ILE A 1 302 ? -1.387 7.045 20.017 1.00 93.94 302 ILE A O 1
ATOM 2376 N N . SER A 1 303 ? -1.431 7.472 17.808 1.00 91.88 303 SER A N 1
ATOM 2377 C CA . SER A 1 303 ? -0.545 8.634 17.894 1.00 91.88 303 SER A CA 1
ATOM 2378 C C . SER A 1 303 ? -1.160 9.785 18.691 1.00 91.88 303 SER A C 1
ATOM 2380 O O . SER A 1 303 ? -2.361 10.064 18.633 1.00 91.88 303 SER A O 1
ATOM 2382 N N . ASP A 1 304 ? -0.309 10.509 19.413 1.00 84.06 304 ASP A N 1
ATOM 2383 C CA . ASP A 1 304 ? -0.712 11.709 20.132 1.00 84.06 304 ASP A CA 1
ATOM 2384 C C . ASP A 1 304 ? -0.866 12.924 19.227 1.00 84.06 304 ASP A C 1
ATOM 2386 O O . ASP A 1 304 ? -1.749 13.756 19.464 1.00 84.06 304 ASP A O 1
ATOM 2390 N N . GLU A 1 305 ? -0.012 12.995 18.207 1.00 73.88 305 GLU A N 1
ATOM 2391 C CA . GLU A 1 305 ? 0.017 14.037 17.191 1.00 73.88 305 GLU A CA 1
ATOM 2392 C C . GLU A 1 305 ? -0.872 13.669 16.000 1.00 73.88 305 GLU A C 1
ATOM 2394 O O . GLU A 1 305 ? -1.040 12.494 15.656 1.00 73.88 305 GLU A O 1
ATOM 2399 N N . LEU A 1 306 ? -1.432 14.701 15.370 1.00 76.75 306 LEU A N 1
ATOM 2400 C CA . LEU A 1 306 ? -2.203 14.575 14.140 1.00 76.75 306 LEU A CA 1
ATOM 2401 C C . LEU A 1 306 ? -1.261 14.472 12.940 1.00 76.75 306 LEU A C 1
ATOM 2403 O O . LEU A 1 306 ? -0.274 15.202 12.851 1.00 76.75 306 LEU A O 1
ATOM 2407 N N . ILE A 1 307 ? -1.608 13.624 11.977 1.00 70.44 307 ILE A N 1
ATOM 2408 C CA . ILE A 1 307 ? -0.906 13.550 10.697 1.00 70.44 307 ILE A CA 1
ATOM 2409 C C . ILE A 1 307 ? -1.298 14.771 9.851 1.00 70.44 307 ILE A C 1
ATOM 2411 O O . ILE A 1 307 ? -2.455 14.935 9.464 1.00 70.44 307 ILE A O 1
ATOM 2415 N N . HIS A 1 308 ? -0.328 15.645 9.575 1.00 65.00 308 HIS A N 1
ATOM 2416 C CA . HIS A 1 308 ? -0.576 16.954 8.966 1.00 65.00 308 HIS A CA 1
ATOM 2417 C C . HIS A 1 308 ? -0.881 16.932 7.459 1.00 65.00 308 HIS A C 1
ATOM 2419 O O . HIS A 1 308 ? -1.509 17.874 6.977 1.00 65.00 308 HIS A O 1
ATOM 2425 N N . GLY A 1 309 ? -0.487 15.900 6.704 1.00 64.69 309 GLY A N 1
ATOM 2426 C CA . GLY A 1 309 ? -0.835 15.769 5.283 1.00 64.69 309 GLY A CA 1
ATOM 2427 C C . GLY A 1 309 ? -2.239 15.211 5.034 1.00 64.69 309 GLY A C 1
ATOM 2428 O O . GLY A 1 309 ? -2.641 15.070 3.877 1.00 64.69 309 GLY A O 1
ATOM 2429 N N . GLY A 1 310 ? -2.999 14.930 6.098 1.00 77.94 310 GLY A N 1
ATOM 2430 C CA . GLY A 1 310 ? -4.358 14.400 6.030 1.00 77.94 310 GLY A CA 1
ATOM 2431 C C . GLY A 1 310 ? -4.420 12.944 5.565 1.00 77.94 310 GLY A C 1
ATOM 2432 O O . GLY A 1 310 ? -3.406 12.285 5.315 1.00 77.94 310 GLY A O 1
ATOM 2433 N N . PHE A 1 311 ? -5.638 12.422 5.427 1.00 85.38 311 PHE A N 1
ATOM 2434 C CA . PHE A 1 311 ? -5.837 11.007 5.130 1.00 85.38 311 PHE A CA 1
ATOM 2435 C C . PHE A 1 311 ? -5.271 10.582 3.773 1.00 85.38 311 PHE A C 1
ATOM 2437 O O . PHE A 1 311 ? -4.688 9.512 3.666 1.00 85.38 311 PHE A O 1
ATOM 2444 N N . TYR A 1 312 ? -5.336 11.424 2.744 1.00 84.06 312 TYR A N 1
ATOM 2445 C CA . TYR A 1 312 ? -4.772 11.120 1.419 1.00 84.06 312 TYR A CA 1
ATOM 2446 C C . TYR A 1 312 ? -3.322 11.606 1.233 1.00 84.06 312 TYR A C 1
ATOM 2448 O O . TYR A 1 312 ? -2.769 11.506 0.137 1.00 84.06 312 TYR A O 1
ATOM 2456 N N . GLY A 1 313 ? -2.691 12.115 2.297 1.00 76.75 313 GLY A N 1
ATOM 2457 C CA . GLY A 1 313 ? -1.299 12.562 2.291 1.00 76.75 313 GLY A CA 1
ATOM 2458 C C . GLY A 1 313 ? -0.285 11.422 2.139 1.00 76.75 313 GLY A C 1
ATOM 2459 O O . GLY A 1 313 ? -0.566 10.265 2.467 1.00 76.75 313 GLY A O 1
ATOM 2460 N N . ARG A 1 314 ? 0.925 11.767 1.672 1.00 65.81 314 ARG A N 1
ATOM 2461 C CA . ARG A 1 314 ? 2.090 10.865 1.540 1.00 65.81 314 ARG A CA 1
ATOM 2462 C C . ARG A 1 314 ? 2.933 10.812 2.813 1.00 65.81 314 ARG A C 1
ATOM 2464 O O . ARG A 1 314 ? 4.161 10.823 2.759 1.00 65.81 314 ARG A O 1
ATOM 2471 N N . ASP A 1 315 ? 2.277 10.802 3.959 1.00 70.12 315 ASP A N 1
ATOM 2472 C CA . ASP A 1 315 ? 2.986 10.797 5.227 1.00 70.12 315 ASP A CA 1
ATOM 2473 C C . ASP A 1 315 ? 3.433 9.381 5.590 1.00 70.12 315 ASP A C 1
ATOM 2475 O O . ASP A 1 315 ? 2.733 8.389 5.363 1.00 70.12 315 ASP A O 1
ATOM 2479 N N . SER A 1 316 ? 4.628 9.302 6.167 1.00 77.12 316 SER A N 1
ATOM 2480 C CA . SER A 1 316 ? 5.043 8.133 6.926 1.00 77.12 316 SER A CA 1
ATOM 2481 C C . SER A 1 316 ? 4.427 8.258 8.308 1.00 77.12 316 SER A C 1
ATOM 2483 O O . SER A 1 316 ? 4.460 9.335 8.910 1.00 77.12 316 SER A O 1
ATOM 2485 N N . VAL A 1 317 ? 3.881 7.163 8.823 1.00 81.38 317 VAL A N 1
ATOM 2486 C CA . VAL A 1 317 ? 3.454 7.110 10.217 1.00 81.38 317 VAL A CA 1
ATOM 2487 C C . VAL A 1 317 ? 4.677 7.410 11.097 1.00 81.38 317 VAL A C 1
ATOM 2489 O O . VAL A 1 317 ? 5.741 6.813 10.880 1.00 81.38 317 VAL A O 1
ATOM 2492 N N . PRO A 1 318 ? 4.593 8.362 12.049 1.00 76.50 318 PRO A N 1
ATOM 2493 C CA . PRO A 1 318 ? 5.737 8.715 12.876 1.00 76.50 318 PRO A CA 1
ATOM 2494 C C . PRO A 1 318 ? 6.217 7.484 13.648 1.00 76.50 318 PRO A C 1
ATOM 2496 O O . PRO A 1 318 ? 5.386 6.666 14.062 1.00 76.50 318 PRO A O 1
ATOM 2499 N N . PRO A 1 319 ? 7.539 7.335 13.849 1.00 71.06 319 PRO A N 1
ATOM 2500 C CA . PRO A 1 319 ? 8.068 6.227 14.624 1.00 71.06 319 PRO A CA 1
ATOM 2501 C C . PRO A 1 319 ? 7.431 6.258 16.009 1.00 71.06 319 PRO A C 1
ATOM 2503 O O . PRO A 1 319 ? 7.246 7.327 16.608 1.00 71.06 319 PRO A O 1
ATOM 2506 N N . ALA A 1 320 ? 7.060 5.083 16.497 1.00 63.44 320 ALA A N 1
ATOM 2507 C CA . ALA A 1 320 ? 6.402 4.996 17.775 1.00 63.44 320 ALA A CA 1
ATOM 2508 C C . ALA A 1 320 ? 7.428 5.024 18.897 1.00 63.44 320 ALA A C 1
ATOM 2510 O O . ALA A 1 320 ? 8.009 4.020 19.302 1.00 63.44 320 ALA A O 1
ATOM 2511 N N . THR A 1 321 ? 7.676 6.229 19.384 1.00 64.25 321 THR A N 1
ATOM 2512 C CA . THR A 1 321 ? 8.349 6.419 20.658 1.00 64.25 321 THR A CA 1
ATOM 2513 C C . THR A 1 321 ? 7.299 6.361 21.761 1.00 64.25 321 THR A C 1
ATOM 2515 O O . THR A 1 321 ? 6.146 6.742 21.576 1.00 64.25 321 THR A O 1
ATOM 2518 N N . GLN A 1 322 ? 7.682 5.914 22.952 1.00 55.03 322 GLN A N 1
ATOM 2519 C CA . GLN A 1 322 ? 6.747 5.809 24.078 1.00 55.03 322 GLN A CA 1
ATOM 2520 C C . GLN A 1 322 ? 6.119 7.164 24.484 1.00 55.03 322 GLN A C 1
ATOM 2522 O O . GLN A 1 322 ? 5.185 7.198 25.274 1.00 55.03 322 GLN A O 1
ATOM 2527 N N . SER A 1 323 ? 6.639 8.282 23.963 1.00 68.56 323 SER A N 1
ATOM 2528 C CA . SER A 1 323 ? 6.173 9.645 24.224 1.00 68.56 323 SER A CA 1
ATOM 2529 C C . SER A 1 323 ? 5.153 10.203 23.228 1.00 68.56 323 SER A C 1
ATOM 2531 O O . SER A 1 323 ? 4.626 11.275 23.500 1.00 68.56 323 SER A O 1
ATOM 2533 N N . ASN A 1 324 ? 4.912 9.553 22.084 1.00 82.06 324 ASN A N 1
ATOM 2534 C CA . ASN A 1 324 ? 3.991 10.062 21.056 1.00 82.06 324 ASN A CA 1
ATOM 2535 C C . ASN A 1 324 ? 2.872 9.082 20.686 1.00 82.06 324 ASN A C 1
ATOM 2537 O O . ASN A 1 324 ? 2.180 9.324 19.699 1.00 82.06 324 ASN A O 1
ATOM 2541 N N . TYR A 1 325 ? 2.703 7.995 21.442 1.00 90.00 325 TYR A N 1
ATOM 2542 C CA . TYR A 1 325 ? 1.620 7.032 21.272 1.00 90.00 325 TYR A CA 1
ATOM 2543 C C . TYR A 1 325 ? 1.007 6.644 22.618 1.00 90.00 325 TYR A C 1
ATOM 2545 O O . TYR A 1 325 ? 1.709 6.483 23.616 1.00 90.00 325 TYR A O 1
ATOM 2553 N N . THR A 1 326 ? -0.303 6.421 22.616 1.00 92.75 326 THR A N 1
ATOM 2554 C CA . THR A 1 326 ? -1.099 5.999 23.773 1.00 92.75 326 THR A CA 1
ATOM 2555 C C . THR A 1 326 ? -1.997 4.822 23.401 1.00 92.75 326 THR A C 1
ATOM 2557 O O . THR A 1 326 ? -2.371 4.662 22.241 1.00 92.75 326 THR A O 1
ATOM 2560 N N . SER A 1 327 ? -2.363 3.989 24.376 1.00 93.94 327 SER A N 1
ATOM 2561 C CA . SER A 1 327 ? -3.291 2.871 24.163 1.00 93.94 327 SER A CA 1
ATOM 2562 C C . SER A 1 327 ? -4.765 3.283 24.257 1.00 93.94 327 SER A C 1
ATOM 2564 O O . SER A 1 327 ? -5.643 2.497 23.919 1.00 93.94 327 SER A O 1
ATOM 2566 N N . VAL A 1 328 ? -5.049 4.518 24.691 1.00 95.06 328 VAL A N 1
ATOM 2567 C CA . VAL A 1 328 ? -6.384 5.133 24.635 1.00 95.06 328 VAL A CA 1
ATOM 2568 C C . VAL A 1 328 ? -6.254 6.586 24.207 1.00 95.06 328 VAL A C 1
ATOM 2570 O O . VAL A 1 328 ? -5.451 7.332 24.778 1.00 95.06 328 VAL A O 1
ATOM 2573 N N . LYS A 1 329 ? -7.060 6.997 23.227 1.00 94.50 329 LYS A N 1
ATOM 2574 C CA . LYS A 1 329 ? -7.096 8.361 22.706 1.00 94.50 329 LYS A CA 1
ATOM 2575 C C . LYS A 1 329 ? -8.532 8.849 22.544 1.00 94.50 329 LYS A C 1
ATOM 2577 O O . LYS A 1 329 ? -9.307 8.270 21.794 1.00 94.50 329 LYS A O 1
ATOM 2582 N N . ASP A 1 330 ? -8.835 9.974 23.178 1.00 93.56 330 ASP A N 1
ATOM 2583 C CA . ASP A 1 330 ? -10.044 10.757 22.910 1.00 93.56 330 ASP A CA 1
ATOM 2584 C C . ASP A 1 330 ? -9.899 11.432 21.536 1.00 93.56 330 ASP A C 1
ATOM 2586 O O . ASP A 1 330 ? -9.196 12.446 21.386 1.00 93.56 330 ASP A O 1
ATOM 2590 N N . VAL A 1 331 ? -10.488 10.815 20.507 1.00 91.06 331 VAL A N 1
ATOM 2591 C CA . VAL A 1 331 ? -10.368 11.289 19.125 1.00 91.06 331 VAL A CA 1
ATOM 2592 C C . VAL A 1 331 ? -11.268 12.502 18.892 1.00 91.06 331 VAL A C 1
ATOM 2594 O O . VAL A 1 331 ? -12.385 12.606 19.396 1.00 91.06 331 VAL A O 1
ATOM 2597 N N . LYS A 1 332 ? -10.765 13.474 18.130 1.00 86.81 332 LYS A N 1
ATOM 2598 C CA . LYS A 1 332 ? -11.421 14.770 17.917 1.00 86.81 332 LYS A CA 1
ATOM 2599 C C . LYS A 1 332 ? -12.029 14.863 16.520 1.00 86.81 332 LYS A C 1
ATOM 2601 O O . LYS A 1 332 ? -11.528 14.260 15.579 1.00 86.81 332 LYS A O 1
ATOM 2606 N N . GLY A 1 333 ? -13.108 15.641 16.402 1.00 73.25 333 GLY A N 1
ATOM 2607 C CA . GLY A 1 333 ? -13.992 15.673 15.226 1.00 73.25 333 GLY A CA 1
ATOM 2608 C C . GLY A 1 333 ? -13.363 16.143 13.903 1.00 73.25 333 GLY A C 1
ATOM 2609 O O . GLY A 1 333 ? -12.249 16.650 13.898 1.00 73.25 333 GLY A O 1
ATOM 2610 N N . TYR A 1 334 ? -14.126 15.952 12.818 1.00 82.31 334 TYR A N 1
ATOM 2611 C CA . TYR A 1 334 ? -13.873 16.201 11.383 1.00 82.31 334 TYR A CA 1
ATOM 2612 C C . TYR A 1 334 ? -12.452 16.606 10.942 1.00 82.31 334 TYR A C 1
ATOM 2614 O O . TYR A 1 334 ? -11.991 17.720 11.199 1.00 82.31 334 TYR A O 1
ATOM 2622 N N . GLY A 1 335 ? -11.826 15.731 10.147 1.00 82.62 335 GLY A N 1
ATOM 2623 C CA . GLY A 1 335 ? -10.582 15.978 9.404 1.00 82.62 335 GLY A CA 1
ATOM 2624 C C . GLY A 1 335 ? -9.303 15.670 10.184 1.00 82.62 335 GLY A C 1
ATOM 2625 O O . GLY A 1 335 ? -8.199 15.787 9.652 1.00 82.62 335 GLY A O 1
ATOM 2626 N N . ASN A 1 336 ? -9.428 15.262 11.447 1.00 90.12 336 ASN A N 1
ATOM 2627 C CA . ASN A 1 336 ? -8.288 14.829 12.243 1.00 90.12 336 ASN A CA 1
ATOM 2628 C C . ASN A 1 336 ? -7.869 13.419 11.833 1.00 90.12 336 ASN A C 1
ATOM 2630 O O . ASN A 1 336 ? -8.670 12.486 11.894 1.00 90.12 336 ASN A O 1
ATOM 2634 N N . THR A 1 337 ? -6.600 13.276 11.449 1.00 92.12 337 THR A N 1
ATOM 2635 C CA . THR A 1 337 ? -5.993 11.989 11.110 1.00 92.12 337 THR A CA 1
ATOM 2636 C C . THR A 1 337 ? -5.008 11.573 12.197 1.00 92.12 337 THR A C 1
ATOM 2638 O O . THR A 1 337 ? -4.102 12.338 12.527 1.00 92.12 337 THR A O 1
ATOM 2641 N N . TYR A 1 338 ? -5.157 10.362 12.724 1.00 92.44 338 TYR A N 1
ATOM 2642 C CA . TYR A 1 338 ? -4.252 9.761 13.701 1.00 92.44 338 TYR A CA 1
ATOM 2643 C C . TYR A 1 338 ? -3.501 8.593 13.072 1.00 92.44 338 TYR A C 1
ATOM 2645 O O . TYR A 1 338 ? -4.036 7.878 12.225 1.00 92.44 338 TYR A O 1
ATOM 2653 N N . ALA A 1 339 ? -2.265 8.386 13.504 1.00 92.81 339 ALA A N 1
ATOM 2654 C CA . ALA A 1 339 ? -1.484 7.212 13.166 1.00 92.81 339 ALA A CA 1
ATOM 2655 C C . ALA A 1 339 ? -1.843 6.045 14.091 1.00 92.81 339 ALA A C 1
ATOM 2657 O O . ALA A 1 339 ? -2.108 6.234 15.279 1.00 92.81 339 ALA A O 1
ATOM 2658 N N . LEU A 1 340 ? -1.817 4.840 13.533 1.00 93.81 340 LEU A N 1
ATOM 2659 C CA . LEU A 1 340 ? -2.042 3.589 14.241 1.00 93.81 340 LEU A CA 1
ATOM 2660 C C . LEU A 1 340 ? -0.786 2.728 14.140 1.00 93.81 340 LEU A C 1
ATOM 2662 O O . LEU A 1 340 ? -0.214 2.570 13.060 1.00 93.81 340 LEU A O 1
ATOM 2666 N N . TRP A 1 341 ? -0.400 2.142 15.263 1.00 93.25 341 TRP A N 1
ATOM 2667 C CA . TRP A 1 341 ? 0.646 1.135 15.360 1.00 93.25 341 TRP A CA 1
ATOM 2668 C C . TRP A 1 341 ? 0.062 -0.104 16.031 1.00 93.25 341 TRP A C 1
ATOM 2670 O O . TRP A 1 341 ? -0.560 -0.001 17.084 1.00 93.25 341 TRP A O 1
ATOM 2680 N N . ILE A 1 342 ? 0.235 -1.267 15.408 1.00 92.31 342 ILE A N 1
ATOM 2681 C CA . ILE A 1 342 ? -0.193 -2.548 15.962 1.00 92.31 342 ILE A CA 1
ATOM 2682 C C . ILE A 1 342 ? 1.038 -3.417 16.193 1.00 92.31 342 ILE A C 1
ATOM 2684 O O . ILE A 1 342 ? 1.659 -3.895 15.239 1.00 92.31 342 ILE A O 1
ATOM 2688 N N . ASP A 1 343 ? 1.351 -3.644 17.464 1.00 90.75 343 ASP A N 1
ATOM 2689 C CA . ASP A 1 343 ? 2.347 -4.610 17.911 1.00 90.75 343 ASP A CA 1
ATOM 2690 C C . ASP A 1 343 ? 1.652 -5.961 18.131 1.00 90.75 343 ASP A C 1
ATOM 2692 O O . ASP A 1 343 ? 0.971 -6.204 19.132 1.00 90.75 343 ASP A O 1
ATOM 2696 N N . TYR A 1 344 ? 1.800 -6.850 17.150 1.00 86.00 344 TYR A N 1
ATOM 2697 C CA . TYR A 1 344 ? 1.141 -8.159 17.135 1.00 86.00 344 TYR A CA 1
ATOM 2698 C C . TYR A 1 344 ? 1.682 -9.124 18.190 1.00 86.00 344 TYR A C 1
ATOM 2700 O O . TYR A 1 344 ? 1.017 -10.108 18.519 1.00 86.00 344 TYR A O 1
ATOM 2708 N N . THR A 1 345 ? 2.892 -8.874 18.685 1.00 85.25 345 THR A N 1
ATOM 2709 C CA . THR A 1 345 ? 3.597 -9.782 19.597 1.00 85.25 345 THR A CA 1
ATOM 2710 C C . THR A 1 345 ? 3.747 -9.214 21.004 1.00 85.25 345 THR A C 1
ATOM 2712 O O . THR A 1 345 ? 4.211 -9.922 21.899 1.00 85.25 345 THR A O 1
ATOM 2715 N N . ASN A 1 346 ? 3.316 -7.966 21.200 1.00 83.31 346 ASN A N 1
ATOM 2716 C CA . ASN A 1 346 ? 3.450 -7.197 22.426 1.00 83.31 346 ASN A CA 1
ATOM 2717 C C . ASN A 1 346 ? 4.910 -7.152 22.926 1.00 83.31 346 ASN A C 1
ATOM 2719 O O . ASN A 1 346 ? 5.180 -7.326 24.118 1.00 83.31 346 ASN A O 1
ATOM 2723 N N . ASN A 1 347 ? 5.865 -7.00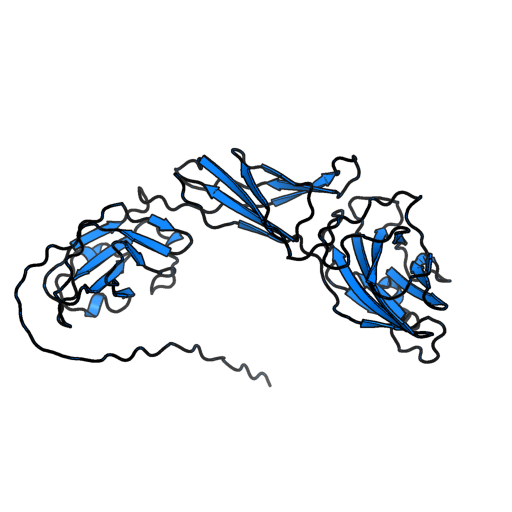5 22.001 1.00 84.19 347 ASN A N 1
ATOM 2724 C CA . ASN A 1 347 ? 7.305 -6.995 22.276 1.00 84.19 347 ASN A CA 1
ATOM 2725 C C . ASN A 1 347 ? 7.959 -5.611 22.091 1.00 84.19 347 ASN A C 1
ATOM 2727 O O . ASN A 1 347 ? 9.175 -5.481 22.263 1.00 84.19 347 ASN A O 1
ATOM 2731 N N . GLY A 1 348 ? 7.162 -4.581 21.809 1.00 83.94 348 GLY A N 1
ATOM 2732 C CA . GLY A 1 348 ? 7.623 -3.246 21.460 1.00 83.94 348 GLY A CA 1
ATOM 2733 C C . GLY A 1 348 ? 7.885 -3.095 19.964 1.00 83.94 348 GLY A C 1
ATOM 2734 O O . GLY A 1 348 ? 7.479 -3.910 19.150 1.00 83.94 348 GLY A O 1
ATOM 2735 N N . TYR A 1 349 ? 8.552 -2.003 19.592 1.00 82.31 349 TYR A N 1
ATOM 2736 C CA . TYR A 1 349 ? 8.741 -1.654 18.184 1.00 82.31 349 TYR A CA 1
ATOM 2737 C C . TYR A 1 349 ? 9.599 -2.690 17.445 1.00 82.31 349 TYR A C 1
ATOM 2739 O O . TYR A 1 349 ? 10.775 -2.879 17.773 1.00 82.31 349 TYR A O 1
ATOM 2747 N N . SER A 1 350 ? 9.030 -3.319 16.418 1.00 85.19 350 SER A N 1
ATOM 2748 C CA . SER A 1 350 ? 9.632 -4.430 15.683 1.00 85.19 350 SER A CA 1
ATOM 2749 C C . SER A 1 350 ? 9.373 -4.360 14.170 1.00 85.19 350 SER A C 1
ATOM 2751 O O . SER A 1 350 ? 8.558 -3.582 13.680 1.00 85.19 350 SER A O 1
ATOM 2753 N N . ALA A 1 351 ? 10.090 -5.184 13.398 1.00 85.75 351 ALA A N 1
ATOM 2754 C CA . ALA A 1 351 ? 9.866 -5.313 11.955 1.00 85.75 351 ALA A CA 1
ATOM 2755 C C . ALA A 1 351 ? 8.590 -6.107 11.610 1.00 85.75 351 ALA A C 1
ATOM 2757 O O . ALA A 1 351 ? 8.153 -6.070 10.463 1.00 85.75 351 ALA A O 1
ATOM 2758 N N . ASP A 1 352 ? 7.999 -6.805 12.584 1.00 87.62 352 ASP A N 1
ATOM 2759 C CA . ASP A 1 352 ? 6.767 -7.581 12.405 1.00 87.62 352 ASP A CA 1
ATOM 2760 C C . ASP A 1 352 ? 5.504 -6.730 12.608 1.00 87.62 352 ASP A C 1
ATOM 2762 O O . ASP A 1 352 ? 4.392 -7.171 12.292 1.00 87.62 352 ASP A O 1
ATOM 2766 N N . ASP A 1 353 ? 5.689 -5.510 13.114 1.00 89.75 353 ASP A N 1
ATOM 2767 C CA . ASP A 1 353 ? 4.630 -4.562 13.419 1.00 89.75 353 ASP A CA 1
ATOM 2768 C C . ASP A 1 353 ? 3.920 -4.092 12.159 1.00 89.75 353 ASP A C 1
ATOM 2770 O O . ASP A 1 353 ? 4.452 -4.106 11.044 1.00 89.75 353 ASP A O 1
ATOM 2774 N N . ARG A 1 354 ? 2.690 -3.626 12.347 1.00 91.06 354 ARG A N 1
ATOM 2775 C CA . ARG A 1 354 ? 1.887 -3.071 11.265 1.00 91.06 354 ARG A CA 1
ATOM 2776 C C . ARG A 1 354 ? 1.465 -1.655 11.593 1.00 91.06 354 ARG A C 1
ATOM 2778 O O . ARG A 1 354 ? 1.337 -1.274 12.757 1.00 91.06 354 ARG A O 1
ATOM 2785 N N . PHE A 1 355 ? 1.249 -0.887 10.536 1.00 92.81 355 PHE A N 1
ATOM 2786 C CA . PHE A 1 355 ? 0.961 0.533 10.630 1.00 92.81 355 PHE A CA 1
ATOM 2787 C C . PHE A 1 355 ? -0.312 0.863 9.864 1.00 92.81 355 PHE A C 1
ATOM 2789 O O . PHE A 1 355 ? -0.641 0.245 8.850 1.00 92.81 355 PHE A O 1
ATOM 2796 N N . GLY A 1 356 ? -1.032 1.859 10.354 1.00 93.50 356 GLY A N 1
ATOM 2797 C CA . GLY A 1 356 ? -2.228 2.371 9.713 1.00 93.50 356 GLY A CA 1
ATOM 2798 C C . GLY A 1 356 ? -2.438 3.837 10.039 1.00 93.50 356 GLY A C 1
ATOM 2799 O O . GLY A 1 356 ? -1.653 4.464 10.751 1.00 93.50 356 GLY A O 1
ATOM 2800 N N . LYS A 1 357 ? -3.522 4.392 9.517 1.00 93.12 357 LYS A N 1
ATOM 2801 C CA . LYS A 1 357 ? -4.020 5.702 9.918 1.00 93.12 357 LYS A CA 1
ATOM 2802 C C . LYS A 1 357 ? -5.535 5.729 9.870 1.00 93.12 357 LYS A C 1
ATOM 2804 O O . LYS A 1 357 ? -6.152 5.023 9.071 1.00 93.12 357 LYS A O 1
ATOM 2809 N N . ILE A 1 358 ? -6.104 6.560 10.724 1.00 94.12 358 ILE A N 1
ATOM 2810 C CA . ILE A 1 358 ? -7.538 6.759 10.873 1.00 94.12 358 ILE A CA 1
ATOM 2811 C C . ILE A 1 358 ? -7.861 8.233 10.699 1.00 94.12 358 ILE A C 1
ATOM 2813 O O . ILE A 1 358 ? -7.264 9.065 11.374 1.00 94.12 358 ILE A O 1
ATOM 2817 N N . GLU A 1 359 ? -8.812 8.556 9.831 1.00 94.25 359 GLU A N 1
ATOM 2818 C CA . GLU A 1 359 ? -9.423 9.882 9.772 1.00 94.25 359 GLU A CA 1
ATOM 2819 C C . GLU A 1 359 ? -10.798 9.856 10.424 1.00 94.25 359 GLU A C 1
ATOM 2821 O O . GLU A 1 359 ? -11.642 9.014 10.112 1.00 94.25 359 GLU A O 1
ATOM 2826 N N . ILE A 1 360 ? -11.023 10.811 11.322 1.00 94.19 360 ILE A N 1
ATOM 2827 C CA . ILE A 1 360 ? -12.320 11.025 11.948 1.00 94.19 360 ILE A CA 1
ATOM 2828 C C . ILE A 1 360 ? -13.136 11.958 11.065 1.00 94.19 360 ILE A C 1
ATOM 2830 O O . ILE A 1 360 ? -12.809 13.137 10.919 1.00 94.19 360 ILE A O 1
ATOM 2834 N N . ILE A 1 361 ? -14.232 11.444 10.516 1.00 94.31 361 ILE A N 1
ATOM 2835 C CA . ILE A 1 361 ? -15.165 12.237 9.716 1.00 94.31 361 ILE A CA 1
ATOM 2836 C C . ILE A 1 361 ? -16.168 12.892 10.650 1.00 94.31 361 ILE A C 1
ATOM 2838 O O . ILE A 1 361 ? -16.336 14.107 10.652 1.00 94.31 361 ILE A O 1
ATOM 2842 N N . TYR A 1 362 ? -16.837 12.106 11.484 1.00 94.25 362 TYR A N 1
ATOM 2843 C CA . TYR A 1 362 ? -17.944 12.617 12.276 1.00 94.25 362 TYR A CA 1
ATOM 2844 C C . TYR A 1 362 ? -18.048 11.905 13.619 1.00 94.25 362 TYR A C 1
ATOM 2846 O O . TYR A 1 362 ? -17.723 10.729 13.730 1.00 94.25 362 TYR A O 1
ATOM 2854 N N . ILE A 1 363 ? -18.489 12.632 14.645 1.00 94.31 363 ILE A N 1
ATOM 2855 C CA . ILE A 1 363 ? -18.751 12.095 15.982 1.00 94.31 363 ILE A CA 1
ATOM 2856 C C . ILE A 1 363 ? -20.155 12.543 16.384 1.00 94.31 363 ILE A C 1
ATOM 2858 O O . ILE A 1 363 ? -20.448 13.741 16.401 1.00 94.31 363 ILE A O 1
ATOM 2862 N N . GLU A 1 364 ? -21.004 11.585 16.737 1.00 92.38 364 GLU A N 1
ATOM 2863 C CA . GLU A 1 364 ? -22.386 11.791 17.157 1.00 92.38 364 GLU A CA 1
ATOM 2864 C C . GLU A 1 364 ? -22.699 10.920 18.366 1.00 92.38 364 GLU A C 1
ATOM 2866 O O . GLU A 1 364 ? -22.973 9.736 18.214 1.00 92.38 364 GLU A O 1
ATOM 2871 N N . MET A 1 365 ? -22.706 11.513 19.563 1.00 88.75 365 MET A N 1
ATOM 2872 C CA . MET A 1 365 ? -23.033 10.830 20.823 1.00 88.75 365 MET A CA 1
ATOM 2873 C C . MET A 1 365 ? -22.275 9.502 21.004 1.00 88.75 365 MET A C 1
ATOM 2875 O O . MET A 1 365 ? -21.148 9.519 21.490 1.00 88.75 365 MET A O 1
ATOM 2879 N N . ASN A 1 366 ? -22.894 8.389 20.601 1.00 92.31 366 ASN A N 1
ATOM 2880 C CA . ASN A 1 366 ? -22.381 7.028 20.716 1.00 92.31 366 ASN A CA 1
ATOM 2881 C C . ASN A 1 366 ? -21.768 6.478 19.425 1.00 92.31 366 ASN A C 1
ATOM 2883 O O . ASN A 1 366 ? -21.471 5.293 19.362 1.00 92.31 366 ASN A O 1
ATOM 2887 N N . LYS A 1 367 ? -21.611 7.294 18.386 1.00 94.75 367 LYS A N 1
ATOM 2888 C CA . LYS A 1 367 ? -21.207 6.859 17.052 1.00 94.75 367 LYS A CA 1
ATOM 2889 C C . LYS A 1 367 ? -20.050 7.696 16.529 1.00 94.75 367 LYS A C 1
ATOM 2891 O O . LYS A 1 367 ? -20.057 8.922 16.639 1.00 94.75 367 LYS A O 1
ATOM 2896 N N . VAL A 1 368 ? -19.089 7.033 15.900 1.00 95.81 368 VAL A N 1
ATOM 2897 C CA . VAL A 1 368 ? -17.959 7.647 15.204 1.00 95.81 368 VAL A CA 1
ATOM 2898 C C . VAL A 1 368 ? -17.958 7.161 13.759 1.00 95.81 368 VAL A C 1
ATOM 2900 O O . VAL A 1 368 ? -17.883 5.964 13.498 1.00 95.81 368 VAL A O 1
ATOM 2903 N N . THR A 1 369 ? -18.038 8.092 12.814 1.00 96.25 369 THR A N 1
ATOM 2904 C CA . THR A 1 369 ? -17.838 7.827 11.387 1.00 96.25 369 THR A CA 1
ATOM 2905 C C . THR A 1 369 ? -16.386 8.104 11.040 1.00 96.25 369 THR A C 1
ATOM 2907 O O . THR A 1 369 ? -15.864 9.183 11.347 1.00 96.25 369 THR A O 1
ATOM 2910 N N . LEU A 1 370 ? -15.735 7.147 10.393 1.00 95.69 370 LEU A N 1
ATOM 2911 C CA . LEU A 1 370 ? -14.302 7.192 10.151 1.00 95.69 370 LEU A CA 1
ATOM 2912 C C . LEU A 1 370 ? -13.904 6.507 8.840 1.00 95.69 370 LEU A C 1
ATOM 2914 O O . LEU A 1 370 ? -14.683 5.772 8.233 1.00 95.69 370 LEU A O 1
ATOM 2918 N N . GLN A 1 371 ? -12.674 6.784 8.417 1.00 94.75 371 GLN A N 1
ATOM 2919 C CA . GLN A 1 371 ? -11.980 6.109 7.323 1.00 94.75 371 GLN A CA 1
ATOM 2920 C C . GLN A 1 371 ? -10.653 5.557 7.842 1.00 94.75 371 GLN A C 1
ATOM 2922 O O . GLN A 1 371 ? -9.951 6.220 8.605 1.00 94.75 371 GLN A O 1
ATOM 2927 N N . LEU A 1 372 ? -10.291 4.351 7.409 1.00 95.00 372 LEU A N 1
ATOM 2928 C CA . LEU A 1 372 ? -9.040 3.675 7.760 1.00 95.00 372 LEU A CA 1
ATOM 2929 C C . LEU A 1 372 ? -8.209 3.342 6.529 1.00 95.00 372 LEU A C 1
ATOM 2931 O O . LEU A 1 372 ? -8.736 2.866 5.516 1.00 95.00 372 LEU A O 1
ATOM 2935 N N . ALA A 1 373 ? -6.899 3.517 6.664 1.00 94.19 373 ALA A N 1
ATOM 2936 C CA . ALA A 1 373 ? -5.915 2.943 5.767 1.00 94.19 373 ALA A CA 1
ATOM 2937 C C . ALA A 1 373 ? -4.908 2.102 6.553 1.00 94.19 373 ALA A C 1
ATOM 2939 O O . ALA A 1 373 ? -4.513 2.463 7.662 1.00 94.19 373 ALA A O 1
ATOM 2940 N N . PHE A 1 374 ? -4.494 0.987 5.966 1.00 93.69 374 PHE A N 1
ATOM 2941 C CA . PHE A 1 374 ? -3.652 -0.018 6.601 1.00 93.69 374 PHE A CA 1
ATOM 2942 C C . PHE A 1 374 ? -2.535 -0.463 5.671 1.00 93.69 374 PHE A C 1
ATOM 2944 O O . PHE A 1 374 ? -2.790 -0.768 4.509 1.00 93.69 374 PHE A O 1
ATOM 2951 N N . GLN A 1 375 ? -1.314 -0.547 6.188 1.00 93.94 375 GLN A N 1
ATOM 2952 C CA . GLN A 1 375 ? -0.168 -1.048 5.447 1.00 93.94 375 GLN A CA 1
ATOM 2953 C C . GLN A 1 375 ? -0.032 -2.572 5.648 1.00 93.94 375 GLN A C 1
ATOM 2955 O O . GLN A 1 375 ? 0.359 -3.015 6.733 1.00 93.94 375 GLN A O 1
ATOM 2960 N N . PRO A 1 376 ? -0.348 -3.402 4.629 1.00 92.12 376 PRO A N 1
ATOM 2961 C CA . PRO A 1 376 ? -0.239 -4.856 4.741 1.00 92.12 376 PRO A CA 1
ATOM 2962 C C . PRO A 1 376 ? 1.209 -5.365 4.804 1.00 92.12 376 PRO A C 1
ATOM 2964 O O . PRO A 1 376 ? 1.431 -6.490 5.257 1.00 92.12 376 PRO A O 1
ATOM 2967 N N . ILE A 1 377 ? 2.188 -4.568 4.369 1.00 93.12 377 ILE A N 1
ATOM 2968 C CA . ILE A 1 377 ? 3.611 -4.908 4.415 1.00 93.12 377 ILE A CA 1
ATOM 2969 C C . ILE A 1 377 ? 4.146 -4.671 5.837 1.00 93.12 377 ILE A C 1
ATOM 2971 O O . ILE A 1 377 ? 4.237 -3.532 6.293 1.00 93.12 377 ILE A O 1
ATOM 2975 N N . GLN A 1 378 ? 4.525 -5.750 6.528 1.00 92.12 378 GLN A N 1
ATOM 2976 C CA . GLN A 1 378 ? 5.075 -5.698 7.890 1.00 92.12 378 GLN A CA 1
ATOM 2977 C C . GLN A 1 378 ? 6.302 -4.792 7.969 1.00 92.12 378 GLN A C 1
ATOM 2979 O O . GLN A 1 378 ? 7.142 -4.815 7.077 1.00 92.12 378 GLN A O 1
ATOM 2984 N N . GLY A 1 379 ? 6.393 -3.986 9.021 1.00 90.31 379 GLY A N 1
ATOM 2985 C CA . GLY A 1 379 ? 7.514 -3.092 9.274 1.00 90.31 379 GLY A CA 1
ATOM 2986 C C . GLY A 1 379 ? 7.527 -1.824 8.419 1.00 90.31 379 GLY A C 1
ATOM 2987 O O . GLY A 1 379 ? 8.252 -0.900 8.766 1.00 90.31 379 GLY A O 1
ATOM 2988 N N . LEU A 1 380 ? 6.743 -1.720 7.339 1.00 92.81 380 LEU A N 1
ATOM 2989 C CA . LEU A 1 380 ? 6.698 -0.517 6.505 1.00 92.81 380 LEU A CA 1
ATOM 2990 C C . LEU A 1 380 ? 5.752 0.524 7.117 1.00 92.81 380 LEU A C 1
ATOM 2992 O O . LEU A 1 380 ? 4.559 0.279 7.268 1.00 92.81 380 LEU A O 1
ATOM 2996 N N . ARG A 1 381 ? 6.259 1.723 7.421 1.00 91.12 381 ARG A N 1
ATOM 2997 C CA . ARG A 1 381 ? 5.463 2.811 8.028 1.00 91.12 381 ARG A CA 1
ATOM 2998 C C . ARG A 1 381 ? 4.708 3.676 7.021 1.00 91.12 381 ARG A C 1
ATOM 3000 O O . ARG A 1 381 ? 3.994 4.605 7.399 1.00 91.12 381 ARG A O 1
ATOM 3007 N N . TRP A 1 382 ? 4.884 3.419 5.732 1.00 91.06 382 TRP A N 1
ATOM 3008 C CA . TRP A 1 382 ? 4.278 4.217 4.674 1.00 91.06 382 TRP A CA 1
ATOM 3009 C C . TRP A 1 382 ? 2.817 3.828 4.503 1.00 91.06 382 TRP A C 1
ATOM 3011 O O . TRP A 1 382 ? 2.520 2.775 3.947 1.00 91.06 382 TRP A O 1
ATOM 3021 N N . VAL A 1 383 ? 1.901 4.687 4.947 1.00 90.44 383 VAL A N 1
ATOM 3022 C CA . VAL A 1 383 ? 0.462 4.461 4.775 1.00 90.44 383 VAL A CA 1
ATOM 3023 C C . VAL A 1 383 ? -0.038 5.349 3.639 1.00 90.44 383 VAL A C 1
ATOM 3025 O O . VAL A 1 383 ? -0.589 6.430 3.857 1.00 90.44 383 VAL A O 1
ATOM 3028 N N . THR A 1 384 ? 0.247 4.925 2.409 1.00 89.12 384 THR A N 1
ATOM 3029 C CA . THR A 1 384 ? -0.000 5.687 1.171 1.00 89.12 384 THR A CA 1
ATOM 3030 C C . THR A 1 384 ? -0.788 4.865 0.158 1.00 89.12 384 THR A C 1
ATOM 3032 O O . THR A 1 384 ? -0.936 3.662 0.336 1.00 89.12 384 THR A O 1
ATOM 3035 N N . PHE A 1 385 ? -1.305 5.498 -0.893 1.00 86.38 385 PHE A N 1
ATOM 3036 C CA . PHE A 1 385 ? -2.142 4.846 -1.906 1.00 86.38 385 PHE A CA 1
ATOM 3037 C C . PHE A 1 385 ? -1.460 4.858 -3.279 1.00 86.38 385 PHE A C 1
ATOM 3039 O O . PHE A 1 385 ? -0.684 5.779 -3.567 1.00 86.38 385 PHE A O 1
ATOM 3046 N N . ASP A 1 386 ? -1.765 3.836 -4.085 1.00 78.81 386 ASP A N 1
ATOM 3047 C CA . ASP A 1 386 ? -1.290 3.664 -5.469 1.00 78.81 386 ASP A CA 1
ATOM 3048 C C . ASP A 1 386 ? -1.878 4.688 -6.446 1.00 78.81 386 ASP A C 1
ATOM 3050 O O . ASP A 1 386 ? -3.087 5.007 -6.333 1.00 78.81 386 ASP A O 1
#

Secondary structure (DSSP, 8-state):
-----PPPP-PPP-PPPP----------PPPEESS--EEETTEEEEEEE-----TTS-EEEEEEEES-GGGGG--S-GGGTGGGEEEEEEPTT-SEEEE---B-TTS-BGGG-S-EEEEEEEEETTEEEEEEEEEEE-TTTS---PPPEEEEEEEE--TTS-TTSEEEEEEEPPSSSSPPSEEEEEEE-SS--EEEEESSSEEEE-S--SEEEEEEEETTEEPPPEEEE-PPEEEEEEEEE-TT-S-TTS--EEEE-SSSEEEE-TT-GGGGGG-SEEE-STTEEEEGGGSSS-S-S-EEEEEEEE-TT-TTS-PBPPP--TTTEESEEE--SSSEEEEEEEESSSSSS-TT-EEEEEEEEEEETTEEEEEEEEE-STT--B----

Sequence (386 aa):
MIERRFVPWTYFLVILFITGCGSSSDSLTPPELTQEPYFRNEYLCLAWDNVCKDQEGFQGYNVYISTDSSAVGLTGTDSCLSEAKVRTRIGKDDDTVTVKCRELPDGRWLDEIDSFWVHIRNVHNDTVGPGDRQYLVYPEGSQVIQPVRNISYEIISDKDGNPGGGIKLSWDKPLSTLNPDAYVVYCRGLNEDVNDTVGITEYLLYTPTGRMEVTALYGGDLSRSASVSLGSVYSGEFELWNIDESDTTLPNGFGFDGTSIGYYSISQQDDWQDIDFYIASGADLASSQNHEPPLNNRNGLISDELIHGGFYGRDSVPPATQSNYTSVKDVKGYGNTYALWIDYTNNGYSADDRFGKIEIIYIEMNKVTLQLAFQPIQGLRWVTFD

pLDDT: mean 73.66, std 21.59, range [21.41, 97.81]

Foldseek 3Di:
DDDDDDDDDDDDDDDDDDDDDDDDPDPDAPFDFPDAWADAAQWIKTFTPDDPADPVQWWWKWKFKFPDPVCLPPPDDPPVGVQGTDTDIDDNPDRIDIGGDQAGSVGDGPVVDQWMKIWIFTDDRPDGDRHTDIDTHGPVVHFHQFWWADWDKDWQAAPVRHTQQKIKIFTHAGPGPDGFCWKWKWFDADPDIDIDTGRDRIDMGRFFGQKMWMWTHDPNGTYHIDMDGQAWEKDPKDKAFEPPDPPQAGFFFWADPLRYIDTDGPVDLVCLQGGQWGQHAQRKIAGQVPDVVRSHQKQKKKFQDFDPLFPQGFDFQPRDDVVGIDRIDRDDAAGTKIKMKIGGNPPPDDQQIWIKMKGFHGGDRGMTMIMIITGSRGRHRGRHHD

Organism: NCBI:txid2052148

Radius of gyration: 30.52 Å; chains: 1; bounding box: 52×42×94 Å